Protein AF-A0A9E0C4E6-F1 (afdb_monomer)

Secondary structure (DSSP, 8-state):
-PPPPPHHHHHHTTTB-TT----HHHHHHHHHHHHHHHHHHHHHHHHHHHHT--HHHHHHHHHSSSHHHHHHHHHHTSHHHHHHHHHHHHHHHHHHHHHHHHHHHHHHB--TT-HHHHHHHHHHHHHHHIIIIIIIHHHHHHHHTHHHHHHHHHHHHHHHHHHSHHHHHHHHHHHHHHHHHHHTT-----HHHHHHHHHHHS-TTS-HHHHHHHHHHHHHTT-BHHHHSEETTT---EETT--HHHHHHHHHHH--SEEEEEESEEEEEEEEEEGGGGGGGGGGGGTS---GGGGPBPPPEEETTSBHHHHHHHHHHHT--EEEEE-TTS-EEEEEEHHHHHHHHH-----TT------EEE-SSSEEEEETTSBHHHHHHHHT--GGGG-BTTB---BHHHHHHHHHTSPPPTT-EEEETTEEEEEEEE-SS-EEEEEEEPPP-----------------SS-SS--------PPP-------PPPP-EEEEE-TTSSEEEEEETT-EEEE--STTPPTT-EEEEEGGGTEEEEEEEEE-SS-HHHHHHHHHHHHHGGGGTEEEEEEEEE-SSTT-EEEEEEEEES-S-SEEEEEE-SSSEEEEEEEEESS---HHHHHHHHHHHHHHHHHHHHT-EE-

Solvent-accessible surface area (backbone atoms only — not comparable to full-atom values): 36729 Å² total; per-residue (Å²): 132,82,84,76,82,60,72,72,64,58,61,59,59,65,35,44,30,91,83,55,68,94,42,73,65,57,54,52,52,50,51,51,45,53,52,44,47,53,49,36,12,52,51,43,12,32,54,38,4,59,72,54,55,47,74,71,56,56,60,48,25,77,78,45,92,50,73,36,38,46,43,38,48,60,46,60,77,38,48,73,47,46,52,41,38,50,53,53,50,47,53,52,42,52,51,50,43,54,53,53,51,47,60,52,44,63,52,51,34,49,37,84,93,44,55,68,58,46,52,52,54,48,52,54,53,52,51,50,49,43,46,50,61,17,39,51,53,29,28,59,55,15,52,80,39,16,70,63,42,26,38,69,41,20,62,64,48,52,55,49,45,63,71,42,38,73,60,25,48,52,56,51,49,56,52,50,56,53,49,54,70,61,53,80,71,69,82,71,90,44,62,66,55,55,43,49,46,51,67,69,68,49,56,97,82,57,57,68,67,60,52,49,28,56,41,18,54,64,46,38,75,74,39,37,37,61,78,64,36,48,46,49,91,76,55,75,63,44,60,67,86,57,53,62,69,54,51,56,50,54,46,69,72,68,68,61,66,65,35,45,26,19,54,104,41,71,60,40,63,74,15,31,39,47,50,76,76,48,60,90,53,64,87,51,71,83,82,60,94,67,66,66,74,79,65,47,38,84,65,44,78,42,56,34,82,38,42,42,55,63,50,51,53,50,26,64,74,70,71,46,59,61,33,40,24,24,48,99,87,65,42,49,52,23,35,38,45,52,63,57,60,48,32,59,32,73,41,93,74,82,53,102,78,62,76,80,71,75,70,60,46,78,79,54,100,47,35,37,35,36,40,17,80,42,40,44,67,57,53,22,69,75,67,77,45,62,72,74,58,72,67,56,88,90,60,89,63,64,23,48,35,54,41,53,31,62,79,65,75,46,87,75,54,68,73,38,75,50,76,51,84,66,33,40,37,33,28,73,33,52,64,98,87,48,58,48,30,35,36,40,33,59,61,83,85,72,85,81,77,86,74,91,78,91,78,91,85,83,89,82,89,84,82,83,87,85,72,88,72,91,70,79,85,75,77,75,77,87,75,58,75,93,74,88,77,80,84,92,47,73,42,87,41,71,45,85,100,42,66,39,33,26,41,40,50,77,75,52,44,82,42,74,51,82,54,99,81,54,54,80,67,24,32,30,44,33,30,75,94,70,44,30,38,34,46,35,46,48,46,77,36,77,94,48,54,71,56,55,53,51,50,52,50,52,59,60,56,68,39,52,90,45,28,79,45,70,48,81,44,79,42,70,92,41,94,72,44,41,36,42,37,38,42,33,36,65,68,32,76,49,45,35,36,37,38,41,26,58,89,62,52,45,35,39,35,38,38,35,37,54,82,59,86,83,46,66,76,68,42,47,73,58,47,58,56,51,50,54,52,53,47,50,25,62,76,47,48,45,75,109

Sequence (640 aa):
MDPGPDPLLLSVFSVLNPAFTFSFSFIVESVVLVVLLFLSGFVSGAETAFFAITPAQFIGLRNAPGTASRIVYNLLNRPKRLLATLLIVINFINIAIVVISSLLMEQVFDFSSHPLAGFLIQVVAVTFVIIVFCELMPKMYATQNAIWFSNLAALPLFVVDKLLRPMSWLLVKSTALVDRRIQSKGYDVTVDELTHAIDITSDKNTPEDEKNILKGIARFGNIDVKQIMKPRMDVFAIERETPFSEVIKLVNEHRYSRVPVFEESFDRVSGILYIKDLLPYLDQQDGSSFDWTSLLRPAYFVPASKKINDLLQEFQEMKNHLAIVVDEYGGSSGIVTLEDILEEIVGEINDEFDDDELNYSRLDDRNFVFEGKTLLNDVCRITDLDRKSFELGEEETDTLAGFLLAVKGGLPQVNEVLRHNGLVFTIESADRRRIKRVKVTLPEIEPSNGRSLAAWLLPLGFALLLSGCDEPYNPKPRGYFRITLPEKQYALWESPGCPFGSELPSYVQVIPDTSAEAEPCWMNLEFPDFKATVYLTYKPVNGNLNRYIEDSRTYAYKHVTKASGIDEIILHEQPGVSGLLYKVKGNAASPLQFWLTDSTAHFIRGSLYFYAVPNPDSIAPVLDFVQSDVQHFLERFHWK

Foldseek 3Di:
DDDDDDVVVVVVVQFFDPPQDPDPVLVVLVVVLVVLLVVLQLLLLLLLLLVLQDPVNLVVLVVDPDPLSVLSNVLNVCVLLLVLLSVVSNVVSLVVSLVSLVVNLVSTTDCVVPVPVSVVVSVVVSVVSCCPRNHPVSSVVSNVVSVVSSSVCRVVSSVSSVVCVVVSVVVSVVVVVVVVVVCVVPDDPDLVNQLVVLVRVDDPLPDVLVSQLSSLVSCQQVDFQLVLFDFPVRAAAAELPDQPLVVVVSCVVPVDQKHFYAYPDQLGTPAIAGVVLCVVCPVVNPDDRPNSSVRGDHAAEDERRDRLVVVLVVCVVVVNFKHFYAYPVSGGGGMDGNQSSVCSNRPDDQDPPPPPPQPKDDPDLFKIKHFQAAFLVVVCVVNVHDSVQQDDPPDDDGTNFRSVCSQVVHDDDAQDWGDTNQKIKGQPDDDPPTRTMIMIGHHDDDDDDDDDDPDDDDDPPDDPPPDDDPDDPDDDPQDEDPDDDDDFDWDWADQVPDFKTFIAGPQWDWAQDPDPPGDPPWIWTDNPSQQKIKTKHKDWDDPCVVVVVVVQVVVLCVQVVFFPDWDWDWDDLDPQKTKIKIQGHGQGQWRIKMKIGSVHTIIMIITMGHPDRDDPSHCVVVCVVVVVRVVNRSNGMDGD

Radius of gyration: 38.2 Å; Cα contacts (8 Å, |Δi|>4): 820; chains: 1; bounding box: 83×74×119 Å

pLDDT: mean 82.47, std 15.7, range [31.11, 96.69]

Nearest PDB structures (foldseek):
  4hg0-assembly1_A-2  TM=6.156E-01  e=1.141E-21  Escherichia coli K-12
  7cfi-assembly1_A-2  TM=9.356E-01  e=4.226E-14  Thermus parvatiensis
  7cfk-assembly1_A  TM=8.687E-01  e=9.010E-15  Thermus parvatiensis
  7cfh-assembly1_A  TM=8.691E-01  e=2.004E-14  Thermus parvatiensis
  3lfr-assembly1_A  TM=9.484E-01  e=4.905E-13  Pseudomonas syringae pv. tomato str. DC3000

Structure (mmCIF, N/CA/C/O backbone):
data_AF-A0A9E0C4E6-F1
#
_entry.id   AF-A0A9E0C4E6-F1
#
loop_
_atom_site.group_PDB
_atom_site.id
_atom_site.type_symbol
_atom_site.label_atom_id
_atom_site.label_alt_id
_atom_site.label_comp_id
_atom_site.label_asym_id
_atom_site.label_entity_id
_atom_site.label_seq_id
_atom_site.pdbx_PDB_ins_code
_atom_site.Cartn_x
_atom_site.Cartn_y
_atom_site.Cartn_z
_atom_site.occupancy
_atom_site.B_iso_or_equiv
_atom_site.auth_seq_id
_atom_site.auth_comp_id
_atom_site.auth_asym_id
_atom_site.auth_atom_id
_atom_site.pdbx_PDB_model_num
ATOM 1 N N . MET A 1 1 ? 31.902 -36.138 -69.132 1.00 42.78 1 MET A N 1
ATOM 2 C CA . MET A 1 1 ? 30.881 -35.077 -69.183 1.00 42.78 1 MET A CA 1
ATOM 3 C C . MET A 1 1 ? 30.784 -34.545 -67.773 1.00 42.78 1 MET A C 1
ATOM 5 O O . MET A 1 1 ? 30.312 -35.278 -66.916 1.00 42.78 1 MET A O 1
ATOM 9 N N . ASP A 1 2 ? 31.357 -33.368 -67.526 1.00 40.38 2 ASP A N 1
ATOM 10 C CA . ASP A 1 2 ? 31.193 -32.670 -66.248 1.00 40.38 2 ASP A CA 1
ATOM 11 C C . ASP A 1 2 ? 29.700 -32.425 -65.981 1.00 40.38 2 ASP A C 1
ATOM 13 O O . ASP A 1 2 ? 28.984 -32.050 -66.918 1.00 40.38 2 ASP A O 1
ATOM 17 N N . PRO A 1 3 ? 29.208 -32.624 -64.747 1.00 53.72 3 PRO A N 1
ATOM 18 C CA . PRO A 1 3 ? 27.891 -32.145 -64.372 1.00 53.72 3 PRO A CA 1
ATOM 19 C C . PRO A 1 3 ? 27.965 -30.615 -64.298 1.00 53.72 3 PRO A C 1
ATOM 21 O O . PRO A 1 3 ? 28.732 -30.052 -63.520 1.00 53.72 3 PRO A O 1
ATOM 24 N N . GLY A 1 4 ? 27.208 -29.938 -65.164 1.00 53.25 4 GLY A N 1
ATOM 25 C CA . GLY A 1 4 ? 27.031 -28.489 -65.076 1.00 53.25 4 GLY A CA 1
ATOM 26 C C . GLY A 1 4 ? 26.446 -28.088 -63.712 1.00 53.25 4 GLY A C 1
ATOM 27 O O . GLY A 1 4 ? 25.793 -28.912 -63.070 1.00 53.25 4 GLY A O 1
ATOM 28 N N . PRO A 1 5 ? 26.681 -26.848 -63.253 1.00 52.62 5 PRO A N 1
ATOM 29 C CA . PRO A 1 5 ? 26.239 -26.403 -61.937 1.00 52.62 5 PRO A CA 1
ATOM 30 C C . PRO A 1 5 ? 24.707 -26.425 -61.814 1.00 52.62 5 PRO A C 1
ATOM 32 O O . PRO A 1 5 ? 23.990 -26.140 -62.775 1.00 52.62 5 PRO A O 1
ATOM 35 N N . ASP A 1 6 ? 24.227 -26.765 -60.616 1.00 53.59 6 ASP A N 1
ATOM 36 C CA . ASP A 1 6 ? 22.818 -27.003 -60.300 1.00 53.59 6 ASP A CA 1
ATOM 37 C C . ASP A 1 6 ? 21.892 -25.817 -60.665 1.00 53.59 6 ASP A C 1
ATOM 39 O O . ASP A 1 6 ? 22.208 -24.660 -60.364 1.00 53.59 6 ASP A O 1
ATOM 43 N N . PRO A 1 7 ? 20.694 -26.073 -61.234 1.00 56.62 7 PRO A N 1
ATOM 44 C CA . PRO A 1 7 ? 19.767 -25.033 -61.699 1.00 56.62 7 PRO A CA 1
ATOM 45 C C . PRO A 1 7 ? 19.237 -24.091 -60.600 1.00 56.62 7 PRO A C 1
ATOM 47 O O . PRO A 1 7 ? 18.763 -23.002 -60.916 1.00 56.62 7 PRO A O 1
ATOM 50 N N . LEU A 1 8 ? 19.359 -24.457 -59.318 1.00 50.72 8 LEU A N 1
ATOM 51 C CA . LEU A 1 8 ? 18.984 -23.600 -58.184 1.00 50.72 8 LEU A CA 1
ATOM 52 C C . LEU A 1 8 ? 19.969 -22.445 -57.946 1.00 50.72 8 LEU A C 1
ATOM 54 O O . LEU A 1 8 ? 19.555 -21.368 -57.517 1.00 50.72 8 LEU A O 1
ATOM 58 N N . LEU A 1 9 ? 21.257 -22.628 -58.262 1.00 46.88 9 LEU A N 1
ATOM 59 C CA . LEU A 1 9 ? 22.235 -21.539 -58.186 1.00 46.88 9 LEU A CA 1
ATOM 60 C C . LEU A 1 9 ? 21.990 -20.512 -59.299 1.00 46.88 9 LEU A C 1
ATOM 62 O O . LEU A 1 9 ? 22.088 -19.312 -59.054 1.00 46.88 9 LEU A O 1
ATOM 66 N N . LEU A 1 10 ? 21.578 -20.957 -60.490 1.00 45.66 10 LEU A N 1
ATOM 67 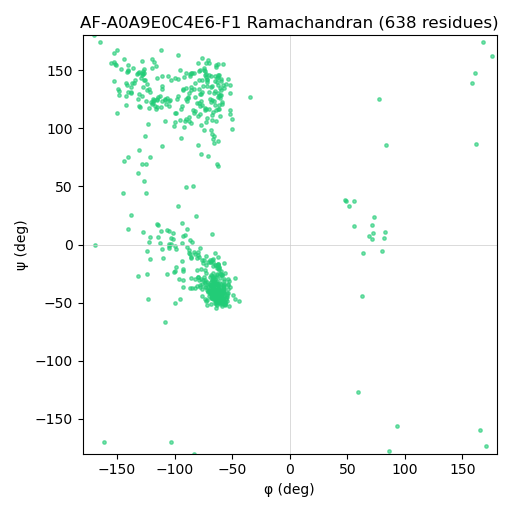C CA . LEU A 1 10 ? 21.279 -20.074 -61.624 1.00 45.66 10 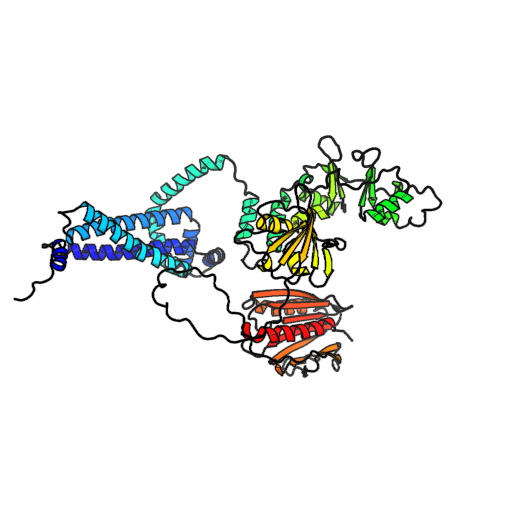LEU A CA 1
ATOM 68 C C . LEU A 1 10 ? 20.009 -19.223 -61.425 1.00 45.66 10 LEU A C 1
ATOM 70 O O . LEU A 1 10 ? 19.956 -18.110 -61.941 1.00 45.66 10 LEU A O 1
ATOM 74 N N . SER A 1 11 ? 19.025 -19.677 -60.636 1.00 51.66 11 SER A N 1
ATOM 75 C CA . SER A 1 11 ? 17.822 -18.883 -60.317 1.00 51.66 11 SER A CA 1
ATOM 76 C C . SER A 1 11 ? 18.037 -17.788 -59.264 1.00 51.66 11 SER A C 1
ATOM 78 O O . SER A 1 11 ? 17.268 -16.835 -59.204 1.00 51.66 11 SER A O 1
ATOM 80 N N . VAL A 1 12 ? 19.079 -17.883 -58.430 1.00 50.25 12 VAL A N 1
ATOM 81 C CA . VAL A 1 12 ? 19.439 -16.789 -57.502 1.00 50.25 12 VAL A CA 1
ATOM 82 C C . VAL A 1 12 ? 20.145 -15.661 -58.265 1.00 50.25 12 VAL A C 1
ATOM 84 O O . VAL A 1 12 ? 19.914 -14.483 -57.995 1.00 50.25 12 VAL A O 1
ATOM 87 N N . PHE A 1 13 ? 20.930 -16.009 -59.290 1.00 48.06 13 PHE A N 1
ATOM 88 C CA . PHE A 1 13 ? 21.572 -15.038 -60.181 1.00 48.06 13 PHE A CA 1
ATOM 89 C C . PHE A 1 13 ? 20.601 -14.316 -61.130 1.00 48.06 13 PHE A C 1
ATOM 91 O O . PHE A 1 13 ? 20.977 -13.279 -61.664 1.00 48.06 13 PHE A O 1
ATOM 98 N N . SER A 1 14 ? 19.365 -14.798 -61.318 1.00 56.75 14 SER A N 1
ATOM 99 C CA . SER A 1 14 ? 18.361 -14.107 -62.146 1.00 56.75 14 SER A CA 1
ATOM 100 C C . SER A 1 14 ? 17.610 -12.983 -61.426 1.00 56.75 14 SER A C 1
ATOM 102 O O . SER A 1 14 ? 16.844 -12.277 -62.071 1.00 56.75 14 SER A O 1
ATOM 104 N N . VAL A 1 15 ? 17.783 -12.836 -60.106 1.00 63.44 15 VAL A N 1
ATOM 105 C CA . VAL A 1 15 ? 17.147 -11.767 -59.310 1.00 63.44 15 VAL A CA 1
ATOM 106 C C . VAL A 1 15 ? 18.115 -10.611 -59.057 1.00 63.44 15 VAL A C 1
ATOM 108 O O . VAL A 1 15 ? 17.683 -9.491 -58.816 1.00 63.44 15 VAL A O 1
ATOM 111 N N . LEU A 1 16 ? 19.427 -10.849 -59.120 1.00 68.94 16 LEU A N 1
ATOM 112 C CA . LEU A 1 16 ? 20.415 -9.776 -59.038 1.00 68.94 16 LEU A CA 1
ATOM 113 C C . LEU A 1 16 ? 20.365 -8.943 -60.313 1.00 68.94 16 LEU A C 1
ATOM 115 O O . LEU A 1 16 ? 20.407 -9.490 -61.414 1.00 68.94 16 LEU A O 1
ATOM 119 N N . ASN A 1 17 ? 20.304 -7.622 -60.163 1.00 73.00 17 ASN A N 1
ATOM 120 C CA . ASN A 1 17 ? 20.307 -6.728 -61.307 1.00 73.00 17 ASN A CA 1
ATOM 121 C C . ASN A 1 17 ? 21.652 -6.875 -62.053 1.00 73.00 17 ASN A C 1
ATOM 123 O O . ASN A 1 17 ? 22.699 -6.545 -61.490 1.00 73.00 17 ASN A O 1
ATOM 127 N N . PRO A 1 18 ? 21.675 -7.352 -63.312 1.00 67.19 18 PRO A N 1
ATOM 128 C CA . PRO A 1 18 ? 22.921 -7.558 -64.052 1.00 67.19 18 PRO A CA 1
ATOM 129 C C . PRO A 1 18 ? 23.643 -6.239 -64.379 1.00 67.19 18 PRO A C 1
ATOM 131 O O . PRO A 1 18 ? 24.821 -6.260 -64.730 1.00 67.19 18 PRO A O 1
ATOM 134 N N . ALA A 1 19 ? 22.960 -5.095 -64.248 1.00 67.31 19 ALA A N 1
ATOM 135 C CA . ALA A 1 19 ? 23.534 -3.756 -64.351 1.00 67.31 19 ALA A CA 1
ATOM 136 C C . ALA A 1 19 ? 23.971 -3.171 -62.991 1.00 67.31 19 ALA A C 1
ATOM 138 O O . ALA A 1 19 ? 24.351 -1.997 -62.927 1.00 67.31 19 ALA A O 1
ATOM 139 N N . PHE A 1 20 ? 23.927 -3.957 -61.906 1.00 75.75 20 PHE A N 1
ATOM 140 C CA . PHE A 1 20 ? 24.386 -3.517 -60.592 1.00 75.75 20 PHE A CA 1
ATOM 141 C C . PHE A 1 20 ? 25.861 -3.111 -60.653 1.00 75.75 20 PHE A C 1
ATOM 143 O O . PHE A 1 20 ? 26.746 -3.887 -61.015 1.00 75.75 20 PHE A O 1
ATOM 150 N N . THR A 1 21 ? 26.126 -1.870 -60.265 1.00 75.12 21 THR A N 1
ATOM 151 C CA . THR A 1 21 ? 27.473 -1.328 -60.121 1.00 75.12 21 THR A CA 1
ATOM 152 C C . THR A 1 21 ? 27.559 -0.613 -58.782 1.00 75.12 21 THR A C 1
ATOM 154 O O . THR A 1 21 ? 26.584 -0.008 -58.334 1.00 75.12 21 THR A O 1
ATOM 157 N N . PHE A 1 22 ? 28.731 -0.651 -58.143 1.00 79.38 22 PHE A N 1
ATOM 158 C CA . PHE A 1 22 ? 29.004 0.161 -56.956 1.00 79.38 22 PHE A CA 1
ATOM 159 C C . PHE A 1 22 ? 29.124 1.634 -57.361 1.00 79.38 22 PHE A C 1
ATOM 161 O O . PHE A 1 22 ? 30.216 2.186 -57.497 1.00 79.38 22 PHE A O 1
ATOM 168 N N . SER A 1 23 ? 27.978 2.256 -57.616 1.00 85.50 23 SER A N 1
ATOM 169 C CA . SER A 1 23 ? 27.882 3.675 -57.913 1.00 85.50 23 SER A CA 1
ATOM 170 C C . SER A 1 23 ? 28.122 4.494 -56.643 1.00 85.50 23 SER A C 1
ATOM 172 O O . SER A 1 23 ? 27.909 4.033 -55.519 1.00 85.50 23 SER A O 1
ATOM 174 N N . PHE A 1 24 ? 28.545 5.747 -56.810 1.00 88.31 24 PHE A N 1
ATOM 175 C CA . PHE A 1 24 ? 28.670 6.673 -55.684 1.00 88.31 24 PHE A CA 1
ATOM 176 C C . PHE A 1 24 ? 27.332 6.847 -54.934 1.00 88.31 24 PHE A C 1
ATOM 178 O O . PHE A 1 24 ? 27.334 6.905 -53.707 1.00 88.31 24 PHE A O 1
ATOM 185 N N . SER A 1 25 ? 26.199 6.848 -55.654 1.00 87.19 25 SER A N 1
ATOM 186 C CA . SER A 1 25 ? 24.852 6.942 -55.062 1.00 87.19 25 SER A CA 1
ATOM 187 C C . SER A 1 25 ? 24.564 5.773 -54.127 1.00 87.19 25 SER A C 1
ATOM 189 O O . SER A 1 25 ? 24.197 5.988 -52.977 1.00 87.19 25 SER A O 1
ATOM 191 N N . PHE A 1 26 ? 24.844 4.546 -54.576 1.00 89.38 26 PHE A N 1
ATOM 192 C CA . PHE A 1 26 ? 24.621 3.333 -53.791 1.00 89.38 26 PHE A CA 1
ATOM 193 C C . PHE A 1 26 ? 25.395 3.344 -52.464 1.00 89.38 26 PHE A C 1
ATOM 195 O O . PHE A 1 26 ? 24.863 2.985 -51.411 1.00 89.38 26 PHE A O 1
ATOM 202 N N . ILE A 1 27 ? 26.657 3.793 -52.495 1.00 90.88 27 ILE A N 1
ATOM 203 C CA . ILE A 1 27 ? 27.495 3.900 -51.292 1.00 90.88 27 ILE A CA 1
ATOM 204 C C . ILE A 1 27 ? 26.907 4.935 -50.328 1.00 90.88 27 ILE A C 1
ATOM 206 O O . ILE A 1 27 ? 26.793 4.663 -49.133 1.00 90.88 27 ILE A O 1
ATOM 210 N N . VAL A 1 28 ? 26.514 6.106 -50.836 1.00 92.69 28 VAL A N 1
ATOM 211 C CA . VAL A 1 28 ? 25.913 7.167 -50.017 1.00 92.69 28 VAL A CA 1
ATOM 212 C C . VAL A 1 28 ? 24.601 6.694 -49.392 1.00 92.69 28 VAL A C 1
ATOM 214 O O . VAL A 1 28 ? 24.430 6.826 -48.183 1.00 92.69 28 VAL A O 1
ATOM 217 N N . GLU A 1 29 ? 23.706 6.096 -50.174 1.00 91.69 29 GLU A N 1
ATOM 218 C CA . GLU A 1 29 ? 22.423 5.565 -49.703 1.00 91.69 29 GLU A CA 1
ATOM 219 C C . GLU A 1 29 ? 22.611 4.476 -48.637 1.00 91.69 29 GLU A C 1
ATOM 221 O O . GLU A 1 29 ? 21.940 4.503 -47.605 1.00 91.69 29 GLU A O 1
ATOM 226 N N . SER A 1 30 ? 23.578 3.574 -48.827 1.00 92.00 30 SER A N 1
ATOM 227 C CA . SER A 1 30 ? 23.904 2.522 -47.854 1.00 92.00 30 SER A CA 1
ATOM 228 C C . SER A 1 30 ? 24.435 3.097 -46.538 1.00 92.00 30 SER A C 1
ATOM 230 O O . SER A 1 30 ? 24.015 2.679 -45.459 1.00 92.00 30 SER A O 1
ATOM 232 N N . VAL A 1 31 ? 25.329 4.092 -46.603 1.00 94.81 31 VAL A N 1
ATOM 233 C CA . VAL A 1 31 ? 25.847 4.780 -45.407 1.00 94.81 31 VAL A CA 1
ATOM 234 C C . VAL A 1 31 ? 24.721 5.510 -44.676 1.00 94.81 31 VAL A C 1
ATOM 236 O O . VAL A 1 31 ? 24.620 5.411 -43.453 1.00 94.81 31 VAL A O 1
ATOM 239 N N . VAL A 1 32 ? 23.845 6.203 -45.407 1.00 95.56 32 VAL A N 1
ATOM 240 C CA . VAL A 1 32 ? 22.684 6.890 -44.826 1.00 95.56 32 VAL A CA 1
ATOM 241 C C . VAL A 1 32 ? 21.735 5.893 -44.160 1.00 95.56 32 VAL A C 1
ATOM 243 O O . VAL A 1 32 ? 21.307 6.141 -43.034 1.00 95.56 32 VAL A O 1
ATOM 246 N N . LEU A 1 33 ? 21.451 4.751 -44.793 1.00 94.81 33 LEU A N 1
ATOM 247 C CA . LEU A 1 33 ? 20.605 3.703 -44.219 1.00 94.81 33 LEU A CA 1
ATOM 248 C C . LEU A 1 33 ? 21.168 3.190 -42.887 1.00 94.81 33 LEU A C 1
ATOM 250 O O . LEU A 1 33 ? 20.438 3.115 -41.900 1.00 94.81 33 LEU A O 1
ATOM 254 N N . VAL A 1 34 ? 22.470 2.893 -42.833 1.00 94.94 34 VAL A N 1
ATOM 255 C CA . VAL A 1 34 ? 23.132 2.433 -41.602 1.00 94.94 34 VAL A CA 1
ATOM 256 C C . VAL A 1 34 ? 23.023 3.488 -40.499 1.00 94.94 34 VAL A C 1
ATOM 258 O O . VAL A 1 34 ? 22.653 3.161 -39.372 1.00 94.94 34 VAL A O 1
ATOM 261 N N . VAL A 1 35 ? 23.275 4.762 -40.815 1.00 96.19 35 VAL A N 1
ATOM 262 C CA . VAL A 1 35 ? 23.134 5.864 -39.849 1.00 96.19 35 VAL A CA 1
ATOM 263 C C . VAL A 1 35 ? 21.694 5.981 -39.337 1.00 96.19 35 VAL A C 1
ATOM 265 O O . VAL A 1 35 ? 21.491 6.165 -38.135 1.00 96.19 35 VAL A O 1
ATOM 268 N N . LEU A 1 36 ? 20.691 5.837 -40.209 1.00 95.62 36 LEU A N 1
ATOM 269 C CA . LEU A 1 36 ? 19.284 5.883 -39.808 1.00 95.62 36 LEU A CA 1
ATOM 270 C C . LEU A 1 36 ? 18.887 4.703 -38.915 1.00 95.62 36 LEU A C 1
ATOM 272 O O . LEU A 1 36 ? 18.170 4.919 -37.941 1.00 95.62 36 LEU A O 1
ATOM 276 N N . LEU A 1 37 ? 19.374 3.489 -39.189 1.00 95.25 37 LEU A N 1
ATOM 277 C CA . LEU A 1 37 ? 19.132 2.318 -38.337 1.00 95.25 37 LEU A CA 1
ATOM 278 C C . LEU A 1 37 ? 19.692 2.530 -36.922 1.00 95.25 37 LEU A C 1
ATOM 280 O O . LEU A 1 37 ? 18.992 2.287 -35.936 1.00 95.25 37 LEU A O 1
ATOM 284 N N . PHE A 1 38 ? 20.915 3.060 -36.807 1.00 95.50 38 PHE A N 1
ATOM 285 C CA . PHE A 1 38 ? 21.493 3.419 -35.507 1.00 95.50 38 PHE A CA 1
ATOM 286 C C . PHE A 1 38 ? 20.684 4.504 -34.793 1.00 95.50 38 PHE A C 1
ATOM 288 O O . PHE A 1 38 ? 20.448 4.401 -33.589 1.00 95.50 38 PHE A O 1
ATOM 295 N N . LEU A 1 39 ? 20.240 5.533 -35.518 1.00 95.62 39 LEU A N 1
ATOM 296 C CA . LEU A 1 39 ? 19.452 6.616 -34.936 1.00 95.62 39 LEU A CA 1
ATOM 297 C C . LEU A 1 39 ? 18.072 6.128 -34.470 1.00 95.62 39 LEU A C 1
ATOM 299 O O . LEU A 1 39 ? 17.643 6.507 -33.383 1.00 95.62 39 LEU A O 1
ATOM 303 N N . SER A 1 40 ? 17.410 5.260 -35.243 1.00 95.75 40 SER A N 1
ATOM 304 C CA . SER A 1 40 ? 16.142 4.628 -34.852 1.00 95.75 40 SER A CA 1
ATOM 305 C C . SER A 1 40 ? 16.314 3.843 -33.550 1.00 95.75 40 SER A C 1
ATOM 307 O O . SER A 1 40 ? 15.602 4.096 -32.576 1.00 95.75 40 SER A O 1
ATOM 309 N N . GLY A 1 41 ? 17.354 3.002 -33.483 1.00 95.62 41 GLY A N 1
ATOM 310 C CA . GLY A 1 41 ? 17.708 2.261 -32.273 1.00 95.62 41 GLY A CA 1
ATOM 311 C C . GLY A 1 41 ? 17.974 3.151 -31.064 1.00 95.62 41 GLY A C 1
ATOM 312 O O . GLY A 1 41 ? 17.472 2.900 -29.969 1.00 95.62 41 GLY A O 1
ATOM 313 N N . PHE A 1 42 ? 18.718 4.236 -31.265 1.00 96.06 42 PHE A N 1
ATOM 314 C CA . PHE A 1 42 ? 19.029 5.188 -30.209 1.00 96.06 42 PHE A CA 1
ATOM 315 C C . PHE A 1 42 ? 17.783 5.891 -29.657 1.00 96.06 42 PHE A C 1
ATOM 317 O O . PHE A 1 42 ? 17.630 5.989 -28.441 1.00 96.06 42 PHE A O 1
ATOM 324 N N . VAL A 1 43 ? 16.882 6.368 -30.522 1.00 95.69 43 VAL A N 1
ATOM 325 C CA . VAL A 1 43 ? 15.668 7.084 -30.092 1.00 95.69 43 VAL A CA 1
ATOM 326 C C . VAL A 1 43 ? 14.673 6.129 -29.423 1.00 95.69 43 VAL A C 1
ATOM 328 O O . VAL A 1 43 ? 14.101 6.479 -28.394 1.00 95.69 43 VAL A O 1
ATOM 331 N N . SER A 1 44 ? 14.528 4.912 -29.948 1.00 95.50 44 SER A N 1
ATOM 332 C CA . SER A 1 44 ? 13.711 3.835 -29.370 1.00 95.50 44 SER A CA 1
ATOM 333 C C . SER A 1 44 ? 14.211 3.400 -27.981 1.00 95.50 44 SER A C 1
ATOM 335 O O . SER A 1 44 ? 13.440 3.288 -27.022 1.00 95.50 44 SER A O 1
ATOM 337 N N . GLY A 1 45 ? 15.532 3.247 -27.831 1.00 96.00 45 GLY A N 1
ATOM 338 C CA . GLY A 1 45 ? 16.163 3.032 -26.530 1.00 96.00 45 GLY A CA 1
ATOM 339 C C . GLY A 1 45 ? 15.962 4.222 -25.589 1.00 96.00 45 GLY A C 1
ATOM 340 O O . GLY A 1 45 ? 15.670 4.029 -24.412 1.00 96.00 45 GLY A O 1
ATOM 341 N N . ALA A 1 46 ? 16.043 5.457 -26.096 1.00 95.62 46 ALA A N 1
ATOM 342 C CA . ALA A 1 46 ? 15.870 6.654 -25.278 1.00 95.62 46 ALA A CA 1
ATOM 343 C C . ALA A 1 46 ? 14.439 6.778 -24.750 1.00 95.62 46 ALA A C 1
ATOM 345 O O . ALA A 1 46 ? 14.255 7.084 -23.579 1.00 95.62 46 ALA A O 1
ATOM 346 N N . GLU A 1 47 ? 13.430 6.488 -25.570 1.00 95.38 47 GLU A N 1
ATOM 347 C CA . GLU A 1 47 ? 12.039 6.417 -25.121 1.00 95.38 47 GLU A CA 1
ATOM 348 C C . GLU A 1 47 ? 11.898 5.480 -23.919 1.00 95.38 47 GLU A C 1
ATOM 350 O O . GLU A 1 47 ? 11.426 5.891 -22.858 1.00 95.38 47 GLU A O 1
ATOM 355 N N . THR A 1 48 ? 12.400 4.254 -24.049 1.00 95.12 48 THR A N 1
ATOM 356 C CA . THR A 1 48 ? 12.297 3.253 -22.982 1.00 95.12 48 THR A CA 1
ATOM 357 C C . THR A 1 48 ? 13.101 3.659 -21.748 1.00 95.12 48 THR A C 1
ATOM 359 O O . THR A 1 48 ? 12.607 3.540 -20.634 1.00 95.12 48 THR A O 1
ATOM 362 N N . ALA A 1 49 ? 14.303 4.212 -21.923 1.00 95.69 49 ALA A N 1
ATOM 363 C CA . ALA A 1 49 ? 15.136 4.680 -20.818 1.00 95.69 49 ALA A CA 1
ATOM 364 C C . ALA A 1 49 ? 14.465 5.798 -20.009 1.00 95.69 49 ALA A C 1
ATOM 366 O O . ALA A 1 49 ? 14.483 5.754 -18.782 1.00 95.69 49 ALA A O 1
ATOM 367 N N . PHE A 1 50 ? 13.861 6.787 -20.676 1.00 94.56 50 PHE A N 1
ATOM 368 C CA . PHE A 1 50 ? 13.221 7.914 -19.996 1.00 94.56 50 PHE A CA 1
ATOM 369 C C . PHE A 1 50 ? 12.007 7.462 -19.176 1.00 94.56 50 PHE A C 1
ATOM 371 O O . PHE A 1 50 ? 11.823 7.940 -18.058 1.00 94.56 50 PHE A O 1
ATOM 378 N N . PHE A 1 51 ? 11.203 6.530 -19.698 1.00 93.00 51 PHE A N 1
ATOM 379 C CA . PHE A 1 51 ? 10.009 6.026 -19.008 1.00 93.00 51 PHE A CA 1
ATOM 380 C C . PHE A 1 51 ? 10.273 4.839 -18.068 1.00 93.00 51 PHE A C 1
ATOM 382 O O . PHE A 1 51 ? 9.388 4.474 -17.303 1.00 93.00 51 PHE A O 1
ATOM 389 N N . ALA A 1 52 ? 11.487 4.281 -18.064 1.00 92.88 52 ALA A N 1
ATOM 390 C CA . ALA A 1 52 ? 11.932 3.290 -17.083 1.00 92.88 52 ALA A CA 1
ATOM 391 C C . ALA A 1 52 ? 12.514 3.914 -15.795 1.00 92.88 52 ALA A C 1
ATOM 393 O O . ALA A 1 52 ? 12.794 3.190 -14.840 1.00 92.88 52 ALA A O 1
ATOM 394 N N . ILE A 1 53 ? 12.718 5.240 -15.745 1.00 91.56 53 ILE A N 1
ATOM 395 C CA . ILE A 1 53 ? 13.218 5.936 -14.547 1.00 91.56 53 ILE A CA 1
ATOM 396 C C . ILE A 1 53 ? 12.179 5.848 -13.422 1.00 91.56 53 ILE A C 1
ATOM 398 O O . ILE A 1 53 ? 11.044 6.301 -13.572 1.00 91.56 53 ILE A O 1
ATOM 402 N N . THR A 1 54 ? 12.585 5.315 -12.268 1.00 86.88 54 THR A N 1
ATOM 403 C CA . THR A 1 54 ? 11.698 5.164 -11.104 1.00 86.88 54 THR A CA 1
ATOM 404 C C . THR A 1 54 ? 11.463 6.498 -10.377 1.00 86.88 54 THR A C 1
ATOM 406 O O . THR A 1 54 ? 12.285 7.416 -10.492 1.00 86.88 54 THR A O 1
ATOM 409 N N . PRO A 1 55 ? 10.395 6.632 -9.562 1.00 83.31 55 PRO A N 1
ATOM 410 C CA . PRO A 1 55 ? 10.135 7.854 -8.794 1.00 83.31 55 PRO A CA 1
ATOM 411 C C . PRO A 1 55 ? 11.314 8.289 -7.906 1.00 83.31 55 PRO A C 1
ATOM 413 O O . PRO A 1 55 ? 11.685 9.464 -7.891 1.00 83.31 55 PRO A O 1
ATOM 416 N N . ALA A 1 56 ? 11.973 7.336 -7.236 1.00 82.12 56 ALA A N 1
ATOM 417 C CA . ALA A 1 56 ? 13.155 7.602 -6.413 1.00 82.12 56 ALA A CA 1
ATOM 418 C C . ALA A 1 56 ? 14.329 8.160 -7.242 1.00 82.12 56 ALA A C 1
ATOM 420 O O . ALA A 1 56 ? 14.979 9.134 -6.853 1.00 82.12 56 ALA A O 1
ATOM 421 N N . GLN A 1 57 ? 14.574 7.588 -8.426 1.00 86.44 57 GLN A N 1
ATOM 422 C CA . GLN A 1 57 ? 15.614 8.058 -9.342 1.00 86.44 57 GLN A CA 1
ATOM 423 C C . GLN A 1 57 ? 15.287 9.447 -9.908 1.00 86.44 57 GLN A C 1
ATOM 425 O O . GLN A 1 57 ? 16.176 10.293 -10.008 1.00 86.44 57 GLN A O 1
ATOM 430 N N . PHE A 1 58 ? 14.015 9.715 -10.220 1.00 87.00 58 PHE A N 1
ATOM 431 C CA . PHE A 1 58 ? 13.551 11.018 -10.696 1.00 87.00 58 PHE A CA 1
ATOM 432 C C . PHE A 1 58 ? 13.813 12.141 -9.681 1.00 87.00 58 PHE A C 1
ATOM 434 O O . PHE A 1 58 ? 14.316 13.203 -10.056 1.00 87.00 58 PHE A O 1
ATOM 441 N N . ILE A 1 59 ? 13.555 11.896 -8.391 1.00 83.06 59 ILE A N 1
ATOM 442 C CA . ILE A 1 59 ? 13.873 12.846 -7.310 1.00 83.06 59 ILE A CA 1
ATOM 443 C C . ILE A 1 59 ? 15.388 13.081 -7.231 1.00 83.06 59 ILE A C 1
ATOM 445 O O . ILE A 1 59 ? 15.836 14.227 -7.125 1.00 83.06 59 ILE A O 1
ATOM 449 N N . GLY A 1 60 ? 16.188 12.018 -7.367 1.00 83.81 60 GLY A N 1
ATOM 450 C CA . GLY A 1 60 ? 17.649 12.101 -7.413 1.00 83.81 60 GLY A CA 1
ATOM 451 C C . GLY A 1 60 ? 18.184 12.991 -8.545 1.00 83.81 60 GLY A C 1
ATOM 452 O O . GLY A 1 60 ? 19.144 13.737 -8.338 1.00 83.81 60 GLY A O 1
ATOM 453 N N . LEU A 1 61 ? 17.536 13.000 -9.720 1.00 85.75 61 LEU A N 1
ATOM 454 C CA . LEU A 1 61 ? 17.946 13.818 -10.874 1.00 85.75 61 LEU A CA 1
ATOM 455 C C . LEU A 1 61 ? 17.868 15.330 -10.615 1.00 85.75 61 LEU A C 1
ATOM 457 O O . LEU A 1 61 ? 18.603 16.088 -11.251 1.00 85.75 61 LEU A O 1
ATOM 461 N N . ARG A 1 62 ? 17.019 15.782 -9.679 1.00 79.69 62 ARG A N 1
ATOM 462 C CA . ARG A 1 62 ? 16.903 17.205 -9.313 1.00 79.69 62 ARG A CA 1
ATOM 463 C C . ARG A 1 62 ? 18.170 17.735 -8.638 1.00 79.69 62 ARG A C 1
ATOM 465 O O . ARG A 1 62 ? 18.542 18.885 -8.866 1.00 79.69 62 ARG A O 1
ATOM 472 N N . ASN A 1 63 ? 18.808 16.898 -7.823 1.00 79.12 63 ASN A N 1
ATOM 473 C CA . ASN A 1 63 ? 19.955 17.267 -6.990 1.00 79.12 63 ASN A CA 1
ATOM 474 C C . ASN A 1 63 ? 21.291 16.733 -7.540 1.00 79.12 63 ASN A C 1
ATOM 476 O O . ASN A 1 63 ? 22.346 17.019 -6.976 1.00 79.12 63 ASN A O 1
ATOM 480 N N . ALA A 1 64 ? 21.265 15.964 -8.633 1.00 79.75 64 ALA A N 1
ATOM 481 C CA . ALA A 1 64 ? 22.456 15.377 -9.231 1.00 79.75 64 ALA A CA 1
ATOM 482 C C . ALA A 1 64 ? 23.378 16.446 -9.864 1.00 79.75 64 ALA A C 1
ATOM 484 O O . ALA A 1 64 ? 22.904 17.314 -10.608 1.00 79.75 64 ALA A O 1
ATOM 485 N N . PRO A 1 65 ? 24.705 16.373 -9.646 1.00 68.56 65 PRO A N 1
ATOM 486 C CA . PRO A 1 65 ? 25.657 17.251 -10.313 1.00 68.56 65 PRO A CA 1
ATOM 487 C C . PRO A 1 65 ? 25.773 16.866 -11.797 1.00 68.56 65 PRO A C 1
ATOM 489 O O . PRO A 1 65 ? 26.317 15.821 -12.141 1.00 68.56 65 PRO A O 1
ATOM 492 N N . GLY A 1 66 ? 25.251 17.706 -12.694 1.00 80.56 66 GLY A N 1
ATOM 493 C CA . GLY A 1 66 ? 25.392 17.510 -14.140 1.00 80.56 66 GLY A CA 1
ATOM 494 C C . GLY A 1 66 ? 24.330 18.228 -14.972 1.00 80.56 66 GLY A C 1
ATOM 495 O O . GLY A 1 66 ? 23.143 18.228 -14.650 1.00 80.56 66 GLY A O 1
ATOM 496 N N . THR A 1 67 ? 24.744 18.828 -16.089 1.00 84.38 67 THR A N 1
ATOM 497 C CA . THR A 1 67 ? 23.827 19.471 -17.047 1.00 84.38 67 THR A CA 1
ATOM 498 C C . THR A 1 67 ? 22.909 18.464 -17.741 1.00 84.38 67 THR A C 1
ATOM 500 O O . THR A 1 67 ? 21.751 18.794 -17.987 1.00 84.38 67 THR A O 1
ATOM 503 N N . ALA A 1 68 ? 23.377 17.236 -17.995 1.00 88.88 68 ALA A N 1
ATOM 504 C CA . ALA A 1 68 ? 22.576 16.163 -18.592 1.00 88.88 68 ALA A CA 1
ATOM 505 C C . ALA A 1 68 ? 21.392 15.758 -17.697 1.00 88.88 68 ALA A C 1
ATOM 507 O O . ALA A 1 68 ? 20.249 15.851 -18.139 1.00 88.88 68 ALA A O 1
ATOM 508 N N . SER A 1 69 ? 21.633 15.444 -16.418 1.00 89.56 69 SER A N 1
ATOM 509 C CA . SER A 1 69 ? 20.583 15.068 -15.456 1.00 89.56 69 SER A CA 1
ATOM 510 C C . SER A 1 69 ? 19.503 16.144 -15.320 1.00 89.56 69 SER A C 1
ATOM 512 O O . SER A 1 69 ? 18.310 15.844 -15.276 1.00 89.56 69 SER A O 1
ATOM 514 N N . ARG A 1 70 ? 19.903 17.423 -15.345 1.00 89.19 70 ARG A N 1
ATOM 515 C CA . ARG A 1 70 ? 18.967 18.555 -15.308 1.00 89.19 70 ARG A CA 1
ATOM 516 C C . ARG A 1 70 ? 18.114 18.658 -16.574 1.00 89.19 70 ARG A C 1
ATOM 518 O O . ARG A 1 70 ? 16.947 19.039 -16.498 1.00 89.19 70 ARG A O 1
ATOM 525 N N . ILE A 1 71 ? 18.680 18.341 -17.738 1.00 91.56 71 ILE A N 1
ATOM 526 C CA . ILE A 1 71 ? 17.930 18.278 -18.997 1.00 91.56 71 ILE A CA 1
ATOM 527 C C . ILE A 1 71 ? 16.931 17.119 -18.957 1.00 91.56 71 ILE A C 1
ATOM 529 O O . ILE A 1 71 ? 15.765 17.344 -19.277 1.00 91.56 71 ILE A O 1
ATOM 533 N N . VAL A 1 72 ? 17.347 15.932 -18.502 1.00 93.62 72 VAL A N 1
ATOM 534 C CA . VAL A 1 72 ? 16.455 14.771 -18.327 1.00 93.62 72 VAL A CA 1
ATOM 535 C C . VAL A 1 72 ? 15.284 15.134 -17.414 1.00 93.62 72 VAL A C 1
ATOM 537 O O . VAL A 1 72 ? 14.132 14.980 -17.809 1.00 93.62 72 VAL A O 1
ATOM 540 N N . TYR A 1 73 ? 15.562 15.730 -16.251 1.00 92.38 73 TYR A N 1
ATOM 541 C CA . TYR A 1 73 ? 14.539 16.219 -15.323 1.00 92.38 73 TYR A CA 1
ATOM 542 C C . TYR A 1 73 ? 13.558 17.204 -15.986 1.00 92.38 73 TYR A C 1
ATOM 544 O O . TYR A 1 73 ? 12.342 17.091 -15.836 1.00 92.38 73 TYR A O 1
ATOM 552 N N . ASN A 1 74 ? 14.059 18.167 -16.766 1.00 91.06 74 ASN A N 1
ATOM 553 C CA . ASN A 1 74 ? 13.210 19.142 -17.459 1.00 91.06 74 ASN A CA 1
ATOM 554 C C . ASN A 1 74 ? 12.336 18.515 -18.557 1.00 91.06 74 ASN A C 1
ATOM 556 O O . ASN A 1 74 ? 11.207 18.967 -18.760 1.00 91.06 74 ASN A O 1
ATOM 560 N N . LEU A 1 75 ? 12.854 17.514 -19.275 1.00 91.62 75 LEU A N 1
ATOM 561 C CA . LEU A 1 75 ? 12.113 16.777 -20.300 1.00 91.62 75 LEU A CA 1
ATOM 562 C C . LEU A 1 75 ? 11.024 15.897 -19.663 1.00 91.62 75 LEU A C 1
ATOM 564 O O . LEU A 1 75 ? 9.874 15.941 -20.102 1.00 91.62 75 LEU A O 1
ATOM 568 N N . LEU A 1 76 ? 11.350 15.185 -18.579 1.00 92.00 76 LEU A N 1
ATOM 569 C CA . LEU A 1 76 ? 10.414 14.338 -17.830 1.00 92.00 76 LEU A CA 1
ATOM 570 C C . LEU A 1 76 ? 9.311 15.124 -17.113 1.00 92.00 76 LEU A C 1
ATOM 572 O O . LEU A 1 76 ? 8.197 14.630 -17.005 1.00 92.00 76 LEU A O 1
ATOM 576 N N . ASN A 1 77 ? 9.556 16.379 -16.725 1.00 89.31 77 ASN A N 1
ATOM 577 C CA . ASN A 1 77 ? 8.509 17.275 -16.211 1.00 89.31 77 ASN A CA 1
ATOM 578 C C . ASN A 1 77 ? 7.423 17.630 -17.248 1.00 89.31 77 ASN A C 1
ATOM 580 O O . ASN A 1 77 ? 6.444 18.303 -16.924 1.00 89.31 77 ASN A O 1
ATOM 584 N N . ARG A 1 78 ? 7.588 17.235 -18.516 1.00 88.62 78 ARG A N 1
ATOM 585 C CA . ARG A 1 78 ? 6.598 17.429 -19.587 1.00 88.62 78 ARG A CA 1
ATOM 586 C C . ARG A 1 78 ? 6.382 16.117 -20.353 1.00 88.62 78 ARG A C 1
ATOM 588 O O . ARG A 1 78 ? 6.592 16.089 -21.570 1.00 88.62 78 ARG A O 1
ATOM 595 N N . PRO A 1 79 ? 5.911 15.047 -19.687 1.00 88.19 79 PRO A N 1
ATOM 596 C CA . PRO A 1 79 ? 5.967 13.688 -20.223 1.00 88.19 79 PRO A CA 1
ATOM 597 C C . PRO A 1 79 ? 5.119 13.529 -21.491 1.00 88.19 79 PRO A C 1
ATOM 599 O O . PRO A 1 79 ? 5.599 12.986 -22.480 1.00 88.19 79 PRO A O 1
ATOM 602 N N . LYS A 1 80 ? 3.912 14.122 -21.533 1.00 87.44 80 LYS A N 1
ATOM 603 C CA . LYS A 1 80 ? 3.041 14.110 -22.728 1.00 87.44 80 LYS A CA 1
ATOM 604 C C . LYS A 1 80 ? 3.722 14.717 -23.962 1.00 87.44 80 LYS A C 1
ATOM 606 O O . LYS A 1 80 ? 3.540 14.237 -25.076 1.00 87.44 80 LYS A O 1
ATOM 611 N N . ARG A 1 81 ? 4.509 15.784 -23.777 1.00 88.44 81 ARG A N 1
ATOM 612 C CA . ARG A 1 81 ? 5.232 16.436 -24.877 1.00 88.44 81 ARG A CA 1
ATOM 613 C C . ARG A 1 81 ? 6.458 15.631 -25.288 1.00 88.44 81 ARG A C 1
ATOM 615 O O . ARG A 1 81 ? 6.683 15.484 -26.482 1.00 88.44 81 ARG A O 1
ATOM 622 N N . LEU A 1 82 ? 7.229 15.138 -24.320 1.00 91.50 82 LEU A N 1
ATOM 623 C CA . LEU A 1 82 ? 8.400 14.303 -24.577 1.00 91.50 82 LEU A CA 1
ATOM 624 C C . LEU A 1 82 ? 8.010 13.049 -25.370 1.00 91.50 82 LEU A C 1
ATOM 626 O O . LEU A 1 82 ? 8.617 12.782 -26.403 1.00 91.50 82 LEU A O 1
ATOM 630 N N . LEU A 1 83 ? 6.947 12.359 -24.944 1.00 91.25 83 LEU A N 1
ATOM 631 C CA . LEU A 1 83 ? 6.390 11.203 -25.644 1.00 91.25 83 LEU A CA 1
ATOM 632 C C . LEU A 1 83 ? 5.984 11.557 -27.079 1.00 91.25 83 LEU A C 1
ATOM 634 O O . LEU A 1 83 ? 6.380 10.874 -28.015 1.00 91.25 83 LEU A O 1
ATOM 638 N N . ALA A 1 84 ? 5.255 12.663 -27.274 1.00 90.94 84 ALA A N 1
ATOM 639 C CA . ALA A 1 84 ? 4.858 13.108 -28.611 1.00 90.94 84 ALA A CA 1
ATOM 640 C C . ALA A 1 84 ? 6.070 13.402 -29.512 1.00 90.94 84 ALA A C 1
ATOM 642 O O . ALA A 1 84 ? 6.084 12.997 -30.672 1.00 90.94 84 ALA A O 1
ATOM 643 N N . THR A 1 85 ? 7.095 14.076 -28.983 1.00 92.50 85 THR A N 1
ATOM 644 C CA . THR A 1 85 ? 8.339 14.354 -29.711 1.00 92.50 85 THR A CA 1
ATOM 645 C C . THR A 1 85 ? 9.040 13.054 -30.114 1.00 92.50 85 THR A C 1
ATOM 647 O O . THR A 1 85 ? 9.388 12.902 -31.280 1.00 92.50 85 THR A O 1
ATOM 650 N N . LEU A 1 86 ? 9.221 12.111 -29.184 1.00 93.62 86 LEU A N 1
ATOM 651 C CA . LEU A 1 86 ? 9.857 10.819 -29.460 1.00 93.62 86 LEU A CA 1
ATOM 652 C C . LEU A 1 86 ? 9.079 10.025 -30.513 1.00 93.62 86 LEU A C 1
ATOM 654 O O . LEU A 1 86 ? 9.669 9.578 -31.490 1.00 93.62 86 LEU A O 1
ATOM 658 N N . LEU A 1 87 ? 7.755 9.948 -30.381 1.00 91.94 87 LEU A N 1
ATOM 659 C CA . LEU A 1 87 ? 6.888 9.225 -31.310 1.00 91.94 87 LEU A CA 1
ATOM 660 C C . LEU A 1 87 ? 6.935 9.813 -32.729 1.00 91.94 87 LEU A C 1
ATOM 662 O O . LEU A 1 87 ? 6.990 9.065 -33.704 1.00 91.94 87 LEU A O 1
ATOM 666 N N . ILE A 1 88 ? 6.970 11.145 -32.868 1.00 93.00 88 ILE A N 1
ATOM 667 C CA . ILE A 1 88 ? 7.167 11.795 -34.175 1.00 93.00 88 ILE A CA 1
ATOM 668 C C . ILE A 1 88 ? 8.515 11.385 -34.781 1.00 93.00 88 ILE A C 1
ATOM 670 O O . ILE A 1 88 ? 8.581 11.043 -35.959 1.00 93.00 88 ILE A O 1
ATOM 674 N N . VAL A 1 89 ? 9.587 11.436 -33.990 1.00 94.94 89 VAL A N 1
ATOM 675 C CA . VAL A 1 89 ? 10.956 11.190 -34.464 1.00 94.94 89 VAL A CA 1
ATOM 676 C C . VAL A 1 89 ? 11.147 9.732 -34.865 1.00 94.94 89 VAL A C 1
ATOM 678 O O . VAL A 1 89 ? 11.672 9.476 -35.945 1.00 94.94 89 VAL A O 1
ATOM 681 N N . ILE A 1 90 ? 10.680 8.794 -34.038 1.00 93.69 90 ILE A N 1
ATOM 682 C CA . ILE A 1 90 ? 10.746 7.351 -34.309 1.00 93.69 90 ILE A CA 1
ATOM 683 C C . ILE A 1 90 ? 10.027 7.041 -35.619 1.00 93.69 90 ILE A C 1
ATOM 685 O O . ILE A 1 90 ? 10.613 6.450 -36.524 1.00 93.69 90 ILE A O 1
ATOM 689 N N . ASN A 1 91 ? 8.789 7.517 -35.765 1.00 94.19 91 ASN A N 1
ATOM 690 C CA . ASN A 1 91 ? 8.012 7.272 -36.974 1.00 94.19 91 ASN A CA 1
ATOM 691 C C . ASN A 1 91 ? 8.656 7.903 -38.211 1.00 94.19 91 ASN A C 1
ATOM 693 O O . ASN A 1 91 ? 8.710 7.271 -39.263 1.00 94.19 91 ASN A O 1
ATOM 697 N N . PHE A 1 92 ? 9.186 9.122 -38.096 1.00 95.31 92 PHE A N 1
ATOM 698 C CA . PHE A 1 92 ? 9.863 9.785 -39.207 1.00 95.31 92 PHE A CA 1
ATOM 699 C C . PHE A 1 92 ? 11.108 9.014 -39.668 1.00 95.31 92 PHE A C 1
ATOM 701 O O . PHE A 1 92 ? 11.278 8.787 -40.866 1.00 95.31 92 PHE A O 1
ATOM 708 N N . ILE A 1 93 ? 11.954 8.573 -38.731 1.00 95.69 93 ILE A N 1
ATOM 709 C CA . ILE A 1 93 ? 13.160 7.797 -39.047 1.00 95.69 93 ILE A CA 1
ATOM 710 C C . ILE A 1 93 ? 12.780 6.441 -39.652 1.00 95.69 93 ILE A C 1
ATOM 712 O O . ILE A 1 93 ? 13.358 6.054 -40.664 1.00 95.69 93 ILE A O 1
ATOM 716 N N . ASN A 1 94 ? 11.785 5.747 -39.094 1.00 94.38 94 ASN A N 1
ATOM 717 C CA . ASN A 1 94 ? 11.340 4.450 -39.609 1.00 94.38 94 ASN A CA 1
ATOM 718 C C . ASN A 1 94 ? 10.787 4.559 -41.037 1.00 94.38 94 ASN A C 1
ATOM 720 O O . ASN A 1 94 ? 11.131 3.743 -41.890 1.00 94.38 94 ASN A O 1
ATOM 724 N N . ILE A 1 95 ? 10.009 5.602 -41.343 1.00 94.44 95 ILE A N 1
ATOM 725 C CA . ILE A 1 95 ? 9.545 5.864 -42.714 1.00 94.44 95 ILE A CA 1
ATOM 726 C C . ILE A 1 95 ? 10.735 6.155 -43.641 1.00 94.44 95 ILE A C 1
ATOM 728 O O . ILE A 1 95 ? 10.788 5.618 -44.746 1.00 94.44 95 ILE A O 1
ATOM 732 N N . ALA A 1 96 ? 11.714 6.951 -43.199 1.00 95.38 96 ALA A N 1
ATOM 733 C CA . ALA A 1 96 ? 12.913 7.235 -43.989 1.00 95.38 96 ALA A CA 1
ATOM 734 C C . ALA A 1 96 ? 13.738 5.966 -44.284 1.00 95.38 96 ALA A C 1
ATOM 736 O O . ALA A 1 96 ? 14.197 5.796 -45.412 1.00 95.38 96 ALA A O 1
ATOM 737 N N . ILE A 1 97 ? 13.871 5.054 -43.312 1.00 95.06 97 ILE A N 1
ATOM 738 C CA . ILE A 1 97 ? 14.512 3.740 -43.492 1.00 95.06 97 ILE A CA 1
ATOM 739 C C . ILE A 1 97 ? 13.783 2.936 -44.568 1.00 95.06 97 ILE A C 1
ATOM 741 O O . ILE A 1 97 ? 14.428 2.426 -45.479 1.00 95.06 97 ILE A O 1
ATOM 745 N N . VAL A 1 98 ? 12.451 2.849 -44.497 1.00 92.94 98 VAL A N 1
ATOM 746 C CA . VAL A 1 98 ? 11.651 2.101 -45.479 1.00 92.94 98 VAL A CA 1
ATOM 747 C C . VAL A 1 98 ? 11.818 2.684 -46.884 1.00 92.94 98 VAL A C 1
ATOM 749 O O . VAL A 1 98 ? 12.053 1.930 -47.826 1.00 92.94 98 VAL A O 1
ATOM 752 N N . VAL A 1 99 ? 11.762 4.012 -47.030 1.00 93.12 99 VAL A N 1
ATOM 753 C CA . VAL A 1 99 ? 11.920 4.689 -48.328 1.00 93.12 99 VAL A CA 1
ATOM 754 C C . VAL A 1 99 ? 13.322 4.475 -48.903 1.00 93.12 99 VAL A C 1
ATOM 756 O O . VAL A 1 99 ? 13.446 4.038 -50.044 1.00 93.12 99 VAL A O 1
ATOM 759 N N . ILE A 1 100 ? 14.382 4.728 -48.127 1.00 92.94 100 ILE A N 1
ATOM 760 C CA . ILE A 1 100 ? 15.768 4.573 -48.602 1.00 92.94 100 ILE A CA 1
ATOM 761 C C . ILE A 1 100 ? 16.092 3.105 -48.880 1.00 92.94 100 ILE A C 1
ATOM 763 O O . ILE A 1 100 ? 16.719 2.797 -49.890 1.00 92.94 100 ILE A O 1
ATOM 767 N N . SER A 1 101 ? 15.622 2.185 -48.036 1.00 91.69 101 SER A N 1
ATOM 768 C CA . SER A 1 101 ? 15.794 0.756 -48.285 1.00 91.69 101 SER A CA 1
ATOM 769 C C . SER A 1 101 ? 15.073 0.300 -49.552 1.00 91.69 101 SER A C 1
ATOM 771 O O . SER A 1 101 ? 15.561 -0.618 -50.202 1.00 91.69 101 SER A O 1
ATOM 773 N N . SER A 1 102 ? 13.948 0.924 -49.918 1.00 89.06 102 SER A N 1
ATOM 774 C CA . SER A 1 102 ? 13.264 0.656 -51.189 1.00 89.06 102 SER A CA 1
ATOM 775 C C . SER A 1 102 ? 14.106 1.065 -52.385 1.00 89.06 102 SER A C 1
ATOM 777 O O . SER A 1 102 ? 14.292 0.267 -53.299 1.00 89.06 102 SER A O 1
ATOM 779 N N . LEU A 1 103 ? 14.676 2.272 -52.340 1.00 87.94 103 LEU A N 1
ATOM 780 C CA . LEU A 1 103 ? 15.545 2.783 -53.401 1.00 87.94 103 LEU A CA 1
ATOM 781 C C . LEU A 1 103 ? 16.798 1.911 -53.580 1.00 87.94 103 LEU A C 1
ATOM 783 O O . LEU A 1 103 ? 17.198 1.629 -54.707 1.00 87.94 103 LEU A O 1
ATOM 787 N N . LEU A 1 104 ? 17.379 1.430 -52.476 1.00 89.06 104 LEU A N 1
ATOM 788 C CA . LEU A 1 104 ? 18.515 0.506 -52.504 1.00 89.06 104 LEU A CA 1
ATOM 789 C C . LEU A 1 104 ? 18.139 -0.872 -53.063 1.00 89.06 104 LEU A C 1
ATOM 791 O O . LEU A 1 104 ? 18.906 -1.452 -53.832 1.00 89.06 104 LEU A O 1
ATOM 795 N N . MET A 1 105 ? 16.968 -1.403 -52.697 1.00 85.94 105 MET A N 1
ATOM 796 C CA . MET A 1 105 ? 16.519 -2.725 -53.145 1.00 85.94 105 MET A CA 1
ATOM 797 C C . MET A 1 105 ? 16.325 -2.767 -54.664 1.00 85.94 105 MET A C 1
ATOM 799 O O . MET A 1 105 ? 16.752 -3.730 -55.295 1.00 85.94 105 MET A O 1
ATOM 803 N N . GLU A 1 106 ? 15.756 -1.710 -55.253 1.00 83.88 106 GLU A N 1
ATOM 804 C CA . GLU A 1 106 ? 15.557 -1.579 -56.706 1.00 83.88 106 GLU A CA 1
ATOM 805 C C . GLU A 1 106 ? 16.879 -1.533 -57.495 1.00 83.88 106 GLU A C 1
ATOM 807 O O . GLU A 1 106 ? 16.936 -1.956 -58.650 1.00 83.88 106 GLU A O 1
ATOM 812 N N . GLN A 1 107 ? 17.965 -1.047 -56.884 1.00 84.31 107 GLN A N 1
ATOM 813 C CA . GLN A 1 107 ? 19.285 -1.029 -57.523 1.00 84.31 107 GLN A CA 1
ATOM 814 C C . GLN A 1 107 ? 19.958 -2.407 -57.505 1.00 84.31 107 GLN A C 1
ATOM 816 O O . GLN A 1 107 ? 20.651 -2.763 -58.459 1.00 84.31 107 GLN A O 1
ATOM 821 N N . VAL A 1 108 ? 19.776 -3.172 -56.425 1.00 83.94 108 VAL A N 1
ATOM 822 C CA . VAL A 1 108 ? 20.454 -4.463 -56.206 1.00 83.94 108 VAL A CA 1
ATOM 823 C C . VAL A 1 108 ? 19.692 -5.621 -56.848 1.00 83.94 108 VAL A C 1
ATOM 825 O O . VAL A 1 108 ? 20.311 -6.536 -57.398 1.00 83.94 108 VAL A O 1
ATOM 828 N N . PHE A 1 109 ? 18.361 -5.585 -56.802 1.00 83.44 109 PHE A N 1
ATOM 829 C CA . PHE A 1 109 ? 17.504 -6.684 -57.226 1.00 83.44 109 PHE A CA 1
ATOM 830 C C . PHE A 1 109 ? 16.539 -6.255 -58.332 1.00 83.44 109 PHE A C 1
ATOM 832 O O . PHE A 1 109 ? 15.824 -5.264 -58.206 1.00 83.44 109 PHE A O 1
ATOM 839 N N . ASP A 1 110 ? 16.476 -7.042 -59.402 1.00 80.62 110 ASP A N 1
ATOM 840 C CA . ASP A 1 110 ? 15.517 -6.864 -60.485 1.00 80.62 110 ASP A CA 1
ATOM 841 C C . ASP A 1 110 ? 14.276 -7.736 -60.244 1.00 80.62 110 ASP A C 1
ATOM 843 O O . ASP A 1 110 ? 14.200 -8.904 -60.631 1.00 80.62 110 ASP A O 1
ATOM 847 N N . PHE A 1 111 ? 13.274 -7.154 -59.583 1.00 78.38 111 PHE A N 1
ATOM 848 C CA . PHE A 1 111 ? 11.959 -7.775 -59.393 1.00 78.38 111 PHE A CA 1
ATOM 849 C C . PHE A 1 111 ? 10.939 -7.375 -60.469 1.00 78.38 111 PHE A C 1
ATOM 851 O O . PHE A 1 111 ? 9.738 -7.563 -60.262 1.00 78.38 111 PHE A O 1
ATOM 858 N N . SER A 1 112 ? 11.373 -6.860 -61.627 1.00 76.25 112 SER A N 1
ATOM 859 C CA . SER A 1 112 ? 10.477 -6.436 -62.719 1.00 76.25 112 SER A CA 1
ATOM 860 C C . SER A 1 112 ? 9.485 -7.523 -63.155 1.00 76.25 112 SER A C 1
ATOM 862 O O . SER A 1 112 ? 8.347 -7.222 -63.514 1.00 76.25 112 SER A O 1
ATOM 864 N N . SER A 1 113 ? 9.886 -8.793 -63.054 1.00 79.56 113 SER A N 1
ATOM 865 C CA . SER A 1 113 ? 9.053 -9.956 -63.389 1.00 79.56 113 SER A CA 1
ATOM 866 C C . SER A 1 113 ? 7.927 -10.213 -62.375 1.00 79.56 113 SER A C 1
ATOM 868 O O . SER A 1 113 ? 6.852 -10.685 -62.746 1.00 79.56 113 SER A O 1
ATOM 870 N N . HIS A 1 114 ? 8.147 -9.894 -61.094 1.00 81.88 114 HIS A N 1
ATOM 871 C CA . HIS A 1 114 ? 7.216 -10.154 -59.990 1.00 81.88 114 HIS A CA 1
ATOM 872 C C . HIS A 1 114 ? 7.254 -9.021 -58.940 1.00 81.88 114 HIS A C 1
ATOM 874 O O . HIS A 1 114 ? 7.719 -9.231 -57.814 1.00 81.88 114 HIS A O 1
ATOM 880 N N . PRO A 1 115 ? 6.719 -7.827 -59.258 1.00 82.62 115 PRO A N 1
ATOM 881 C CA . PRO A 1 115 ? 6.855 -6.638 -58.409 1.00 82.62 115 PRO A CA 1
ATOM 882 C C . PRO A 1 115 ? 6.190 -6.788 -57.032 1.00 82.62 115 PRO A C 1
ATOM 884 O O . PRO A 1 115 ? 6.717 -6.309 -56.031 1.00 82.62 115 PRO A O 1
ATOM 887 N N . LEU A 1 116 ? 5.065 -7.511 -56.950 1.00 84.56 116 LEU A N 1
ATOM 888 C CA . LEU A 1 116 ? 4.384 -7.778 -55.676 1.00 84.56 116 LEU A CA 1
ATOM 889 C C . LEU A 1 116 ? 5.226 -8.649 -54.732 1.00 84.56 116 LEU A C 1
ATOM 891 O O . LEU A 1 116 ? 5.239 -8.407 -53.528 1.00 84.56 116 LEU A O 1
ATOM 895 N N . ALA A 1 117 ? 5.938 -9.647 -55.265 1.00 83.19 117 ALA A N 1
ATOM 896 C CA . ALA A 1 117 ? 6.788 -10.519 -54.458 1.00 83.19 117 ALA A CA 1
ATOM 897 C C . ALA A 1 117 ? 8.010 -9.757 -53.925 1.00 83.19 117 ALA A C 1
ATOM 899 O O . ALA A 1 117 ? 8.323 -9.873 -52.742 1.00 83.19 117 ALA A O 1
ATOM 900 N N . GLY A 1 118 ? 8.640 -8.925 -54.765 1.00 83.94 118 GLY A N 1
ATOM 901 C CA . GLY A 1 118 ? 9.744 -8.052 -54.356 1.00 83.94 118 GLY A CA 1
ATOM 902 C C . GLY A 1 118 ? 9.343 -7.091 -53.236 1.00 83.94 118 GLY A C 1
ATOM 903 O O . GLY A 1 118 ? 10.015 -7.032 -52.208 1.00 83.94 118 GLY A O 1
ATOM 904 N N . PHE A 1 119 ? 8.191 -6.425 -53.381 1.00 84.69 119 PHE A N 1
ATOM 905 C CA . PHE A 1 119 ? 7.651 -5.538 -52.349 1.00 84.69 119 PHE A CA 1
ATOM 906 C C . PHE A 1 119 ? 7.403 -6.267 -51.018 1.00 84.69 119 PHE A C 1
ATOM 908 O O . PHE A 1 119 ? 7.823 -5.787 -49.968 1.00 84.69 119 PHE A O 1
ATOM 915 N N . LEU A 1 120 ? 6.762 -7.443 -51.039 1.00 87.81 120 LEU A N 1
ATOM 916 C CA . LEU A 1 120 ? 6.487 -8.207 -49.815 1.00 87.81 120 LEU A CA 1
ATOM 917 C C . LEU A 1 120 ? 7.770 -8.667 -49.117 1.00 87.81 120 LEU A C 1
ATOM 919 O O . LEU A 1 120 ? 7.890 -8.514 -47.903 1.00 87.81 120 LEU A O 1
ATOM 923 N N . ILE A 1 121 ? 8.733 -9.198 -49.876 1.00 87.25 121 ILE A N 1
ATOM 924 C CA . ILE A 1 121 ? 10.028 -9.634 -49.337 1.00 87.25 121 ILE A CA 1
ATOM 925 C C . ILE A 1 121 ? 10.755 -8.448 -48.701 1.00 87.25 121 ILE A C 1
ATOM 927 O O . ILE A 1 121 ? 11.251 -8.565 -47.582 1.00 87.25 121 ILE A O 1
ATOM 931 N N . GLN A 1 122 ? 10.777 -7.300 -49.379 1.00 86.94 122 GLN A N 1
ATOM 932 C CA . GLN A 1 122 ? 11.406 -6.087 -48.875 1.00 86.94 122 GLN A CA 1
ATOM 933 C C . GLN A 1 122 ? 10.750 -5.601 -47.580 1.00 86.94 122 GLN A C 1
ATOM 935 O O . GLN A 1 122 ? 11.457 -5.354 -46.605 1.00 86.94 122 GLN A O 1
ATOM 940 N N . VAL A 1 123 ? 9.419 -5.473 -47.546 1.00 89.75 123 VAL A N 1
ATOM 941 C CA . VAL A 1 123 ? 8.702 -5.010 -46.349 1.00 89.75 123 VAL A CA 1
ATOM 942 C C . VAL A 1 123 ? 8.992 -5.938 -45.172 1.00 89.75 123 VAL A C 1
ATOM 944 O O . VAL A 1 123 ? 9.394 -5.463 -44.116 1.00 89.75 123 VAL A O 1
ATOM 947 N N . VAL A 1 124 ? 8.883 -7.256 -45.360 1.00 93.19 124 VAL A N 1
ATOM 948 C CA . VAL A 1 124 ? 9.157 -8.230 -44.293 1.00 93.19 124 VAL A CA 1
ATOM 949 C C . VAL A 1 124 ? 10.612 -8.152 -43.823 1.00 93.19 124 VAL A C 1
ATOM 951 O O . VAL A 1 124 ? 10.857 -8.104 -42.619 1.00 93.19 124 VAL A O 1
ATOM 954 N N . ALA A 1 125 ? 11.576 -8.098 -44.746 1.00 90.94 125 ALA A N 1
ATOM 955 C CA . ALA A 1 125 ? 12.996 -8.045 -44.406 1.00 90.94 125 ALA A CA 1
ATOM 956 C C . ALA A 1 125 ? 13.363 -6.759 -43.648 1.00 90.94 125 ALA A C 1
ATOM 958 O O . ALA A 1 125 ? 14.008 -6.819 -42.602 1.00 90.94 125 ALA A O 1
ATOM 959 N N . VAL A 1 126 ? 12.923 -5.596 -44.136 1.00 92.62 126 VAL A N 1
ATOM 960 C CA . VAL A 1 126 ? 13.222 -4.298 -43.512 1.00 92.62 126 VAL A CA 1
ATOM 961 C C . VAL A 1 126 ? 12.529 -4.172 -42.161 1.00 92.62 126 VAL A C 1
ATOM 963 O O . VAL A 1 126 ? 13.163 -3.763 -41.190 1.00 92.62 126 VAL A O 1
ATOM 966 N N . THR A 1 127 ? 11.258 -4.568 -42.058 1.00 92.81 127 THR A N 1
ATOM 967 C CA . THR A 1 127 ? 10.538 -4.564 -40.780 1.00 92.81 127 THR A CA 1
ATOM 968 C C . THR A 1 127 ? 11.197 -5.498 -39.768 1.00 92.81 127 THR A C 1
ATOM 970 O O . THR A 1 127 ? 11.352 -5.108 -38.614 1.00 92.81 127 THR A O 1
ATOM 973 N N . PHE A 1 128 ? 11.657 -6.684 -40.179 1.00 94.62 128 PHE A N 1
ATOM 974 C CA . PHE A 1 128 ? 12.409 -7.582 -39.300 1.00 94.62 128 PHE A CA 1
ATOM 975 C C . PHE A 1 128 ? 13.693 -6.926 -38.773 1.00 94.62 128 PHE A C 1
ATOM 977 O O . PHE A 1 128 ? 13.959 -6.975 -37.572 1.00 94.62 128 PHE A O 1
ATOM 984 N N . VAL A 1 129 ? 14.460 -6.256 -39.641 1.00 93.81 129 VAL A N 1
ATOM 985 C CA . VAL A 1 129 ? 15.679 -5.535 -39.238 1.00 93.81 129 VAL A CA 1
ATOM 986 C C . VAL A 1 129 ? 15.359 -4.411 -38.248 1.00 93.81 129 VAL A C 1
ATOM 988 O O . VAL A 1 129 ? 16.029 -4.311 -37.220 1.00 93.81 129 VAL A O 1
ATOM 991 N N . ILE A 1 130 ? 14.324 -3.604 -38.510 1.00 93.69 130 ILE A N 1
ATOM 992 C CA . ILE A 1 130 ? 13.893 -2.530 -37.602 1.00 93.69 130 ILE A CA 1
ATOM 993 C C . ILE A 1 130 ? 13.483 -3.116 -36.246 1.00 93.69 130 ILE A C 1
ATOM 995 O O . ILE A 1 130 ? 13.981 -2.673 -35.213 1.00 93.69 130 ILE A O 1
ATOM 999 N N . ILE A 1 131 ? 12.633 -4.145 -36.226 1.00 94.25 131 ILE A N 1
ATOM 1000 C CA . ILE A 1 131 ? 12.146 -4.735 -34.974 1.00 94.25 131 ILE A CA 1
ATOM 1001 C C . ILE A 1 131 ? 13.306 -5.306 -34.158 1.00 94.25 131 ILE A C 1
ATOM 1003 O O . ILE A 1 131 ? 13.425 -5.011 -32.975 1.00 94.25 131 ILE A O 1
ATOM 1007 N N . VAL A 1 132 ? 14.193 -6.096 -34.762 1.00 92.94 132 VAL A N 1
ATOM 1008 C CA . VAL A 1 132 ? 15.263 -6.767 -34.009 1.00 92.94 132 VAL A CA 1
ATOM 1009 C C . VAL A 1 132 ? 16.335 -5.778 -33.551 1.00 92.94 132 VAL A C 1
ATOM 1011 O O . VAL A 1 132 ? 16.670 -5.735 -32.364 1.00 92.94 132 VAL A O 1
ATOM 1014 N N . PHE A 1 133 ? 16.873 -4.978 -34.476 1.00 92.12 133 PHE A N 1
ATOM 1015 C CA . PHE A 1 133 ? 18.057 -4.157 -34.216 1.00 92.12 133 PHE A CA 1
ATOM 1016 C C . PHE A 1 133 ? 17.731 -2.743 -33.732 1.00 92.12 133 PHE A C 1
ATOM 1018 O O . PHE A 1 133 ? 18.516 -2.174 -32.974 1.00 92.12 133 PHE A O 1
ATOM 1025 N N . CYS A 1 134 ? 16.599 -2.166 -34.142 1.00 93.88 134 CYS A N 1
ATOM 1026 C CA . CYS A 1 134 ? 16.215 -0.801 -33.770 1.00 93.88 134 CYS A CA 1
ATOM 1027 C C . CYS A 1 134 ? 15.188 -0.762 -32.627 1.00 93.88 134 CYS A C 1
ATOM 1029 O O . CYS A 1 134 ? 15.122 0.222 -31.895 1.00 93.88 134 CYS A O 1
ATOM 1031 N N . GLU A 1 135 ? 14.407 -1.818 -32.409 1.00 91.62 135 GLU A N 1
ATOM 1032 C CA . GLU A 1 135 ? 13.421 -1.835 -31.324 1.00 91.62 135 GLU A CA 1
ATOM 1033 C C . GLU A 1 135 ? 13.822 -2.755 -30.175 1.00 91.62 135 GLU A C 1
ATOM 1035 O O . GLU A 1 135 ? 14.127 -2.271 -29.089 1.00 91.62 135 GLU A O 1
ATOM 1040 N N . LEU A 1 136 ? 13.867 -4.066 -30.388 1.00 93.75 136 LEU A N 1
ATOM 1041 C CA . LEU A 1 136 ? 14.015 -5.040 -29.308 1.00 93.75 136 LEU A CA 1
ATOM 1042 C C . LEU A 1 136 ? 15.354 -4.908 -28.574 1.00 93.75 136 LEU A C 1
ATOM 1044 O O . LEU A 1 136 ? 15.365 -4.714 -27.356 1.00 93.75 136 LEU A O 1
ATOM 1048 N N . MET A 1 137 ? 16.484 -4.961 -29.291 1.00 91.88 137 MET A N 1
ATOM 1049 C CA . MET A 1 137 ? 17.806 -4.899 -28.652 1.00 91.88 137 MET A CA 1
ATOM 1050 C C . MET A 1 137 ? 18.046 -3.589 -27.875 1.00 91.88 137 MET A C 1
ATOM 1052 O O . MET A 1 137 ? 18.430 -3.663 -26.701 1.00 91.88 137 MET A O 1
ATOM 1056 N N . PRO A 1 138 ? 17.803 -2.391 -28.448 1.00 92.25 138 PRO A N 1
ATOM 1057 C CA . PRO A 1 138 ? 18.031 -1.141 -27.729 1.00 92.25 138 PRO A CA 1
ATOM 1058 C C . PRO A 1 138 ? 17.116 -0.974 -26.515 1.00 92.25 138 PRO A C 1
ATOM 1060 O O . PRO A 1 138 ? 17.584 -0.522 -25.470 1.00 92.25 138 PRO A O 1
ATOM 1063 N N . LYS A 1 139 ? 15.838 -1.372 -26.611 1.00 94.44 139 LYS A N 1
ATOM 1064 C CA . LYS A 1 139 ? 14.881 -1.264 -25.497 1.00 94.44 139 LYS A CA 1
ATOM 1065 C C . LYS A 1 139 ? 15.255 -2.166 -24.325 1.00 94.44 139 LYS A C 1
ATOM 1067 O O . LYS A 1 139 ? 15.218 -1.722 -23.175 1.00 94.44 139 LYS A O 1
ATOM 1072 N N . MET A 1 140 ? 15.680 -3.401 -24.601 1.00 92.75 140 MET A N 1
ATOM 1073 C CA . MET A 1 140 ? 16.159 -4.316 -23.560 1.00 92.75 140 MET A CA 1
ATOM 1074 C C . MET A 1 140 ? 17.353 -3.732 -22.799 1.00 92.75 140 MET A C 1
ATOM 1076 O O . MET A 1 140 ? 17.362 -3.724 -21.568 1.00 92.75 140 MET A O 1
ATOM 1080 N N . TYR A 1 141 ? 18.336 -3.185 -23.519 1.00 92.50 141 TYR A N 1
ATOM 1081 C CA . TYR A 1 141 ? 19.512 -2.575 -22.898 1.00 92.50 141 TYR A CA 1
ATOM 1082 C C . TYR A 1 141 ? 19.170 -1.296 -22.113 1.00 92.50 141 TYR A C 1
ATOM 1084 O O . TYR A 1 141 ? 19.651 -1.093 -20.995 1.00 92.50 141 TYR A O 1
ATOM 1092 N N . ALA A 1 142 ? 18.306 -0.448 -22.680 1.00 93.56 142 ALA A N 1
ATOM 1093 C CA . ALA A 1 142 ? 17.858 0.803 -22.077 1.00 93.56 142 ALA A CA 1
ATOM 1094 C C . ALA A 1 142 ? 17.094 0.595 -20.763 1.00 93.56 142 ALA A C 1
ATOM 1096 O O . ALA A 1 142 ? 17.277 1.371 -19.828 1.00 93.56 142 ALA A O 1
ATOM 1097 N N . THR A 1 143 ? 16.290 -0.466 -20.668 1.00 90.75 143 THR A N 1
ATOM 1098 C CA . THR A 1 143 ? 15.510 -0.780 -19.460 1.00 90.75 143 THR A CA 1
ATOM 1099 C C . THR A 1 143 ? 16.419 -1.091 -18.268 1.00 90.75 143 THR A C 1
ATOM 1101 O O . THR A 1 143 ? 16.167 -0.634 -17.158 1.00 90.75 143 THR A O 1
ATOM 1104 N N . GLN A 1 144 ? 17.519 -1.817 -18.493 1.00 89.19 144 GLN A N 1
ATOM 1105 C CA . GLN A 1 144 ? 18.469 -2.162 -17.428 1.00 89.19 144 GLN A CA 1
ATOM 1106 C C . GLN A 1 144 ? 19.351 -0.973 -17.008 1.00 89.19 144 GLN A C 1
ATOM 1108 O O . GLN A 1 144 ? 19.790 -0.905 -15.863 1.00 89.19 144 GLN A O 1
ATOM 1113 N N . ASN A 1 145 ? 19.607 -0.025 -17.918 1.00 92.00 145 ASN A N 1
ATOM 1114 C CA . ASN A 1 145 ? 20.540 1.092 -17.718 1.00 92.00 145 ASN A CA 1
ATOM 1115 C C . ASN A 1 145 ? 19.887 2.467 -17.961 1.00 92.00 145 ASN A C 1
ATOM 1117 O O . ASN A 1 145 ? 20.476 3.352 -18.593 1.00 92.00 145 ASN A O 1
ATOM 1121 N N . ALA A 1 146 ? 18.676 2.660 -17.432 1.00 93.44 146 ALA A N 1
ATOM 1122 C CA . ALA A 1 146 ? 17.815 3.810 -17.717 1.00 93.44 146 ALA A CA 1
ATOM 1123 C C . ALA A 1 146 ? 18.479 5.180 -17.466 1.00 93.44 146 ALA A C 1
ATOM 1125 O O . ALA A 1 146 ? 18.412 6.069 -18.318 1.00 93.44 146 ALA A O 1
ATOM 1126 N N . ILE A 1 147 ? 19.175 5.359 -16.335 1.00 92.12 147 ILE A N 1
ATOM 1127 C CA . ILE A 1 147 ? 19.816 6.640 -15.970 1.00 92.12 147 ILE A CA 1
ATOM 1128 C C . ILE A 1 147 ? 20.950 6.991 -16.937 1.00 92.12 147 ILE A C 1
ATOM 1130 O O . ILE A 1 147 ? 21.036 8.121 -17.422 1.00 92.12 147 ILE A O 1
ATOM 1134 N N . TRP A 1 148 ? 21.833 6.029 -17.212 1.00 93.19 148 TRP A N 1
ATOM 1135 C CA . TRP A 1 148 ? 22.975 6.241 -18.099 1.00 93.19 148 TRP A CA 1
ATOM 1136 C C . TRP A 1 148 ? 22.504 6.582 -19.515 1.00 93.19 148 TRP A C 1
ATOM 1138 O O . TRP A 1 148 ? 22.943 7.580 -20.089 1.00 93.19 148 TRP A O 1
ATOM 1148 N N . PHE A 1 149 ? 21.550 5.806 -20.038 1.00 94.56 149 PHE A N 1
ATOM 1149 C CA . PHE A 1 149 ? 21.036 5.985 -21.392 1.00 94.56 149 PHE A CA 1
ATOM 1150 C C . PHE A 1 149 ? 20.273 7.311 -21.535 1.00 94.56 149 PHE A C 1
ATOM 1152 O O . PHE A 1 149 ? 20.480 8.049 -22.498 1.00 94.56 149 PHE A O 1
ATOM 1159 N N . SER A 1 150 ? 19.457 7.675 -20.540 1.00 94.31 150 SER A N 1
ATOM 1160 C CA . SER A 1 150 ? 18.731 8.952 -20.534 1.00 94.31 150 SER A CA 1
ATOM 1161 C C . SER A 1 150 ? 19.676 10.152 -20.496 1.00 94.31 150 SER A C 1
ATOM 1163 O O . SER A 1 150 ? 19.460 11.133 -21.207 1.00 94.31 150 SER A O 1
ATOM 1165 N N . ASN A 1 151 ? 20.764 10.071 -19.724 1.00 93.19 151 ASN A N 1
ATOM 1166 C CA . ASN A 1 151 ? 21.784 11.119 -19.684 1.00 93.19 151 ASN A CA 1
ATOM 1167 C C . ASN A 1 151 ? 22.539 11.252 -21.012 1.00 93.19 151 ASN A C 1
ATOM 1169 O O . ASN A 1 151 ? 22.804 12.374 -21.446 1.00 93.19 151 ASN A O 1
ATOM 1173 N N . LEU A 1 152 ? 22.842 10.135 -21.679 1.00 94.62 152 LEU A N 1
ATOM 1174 C CA . LEU A 1 152 ? 23.447 10.138 -23.013 1.00 94.62 152 LEU A CA 1
ATOM 1175 C C . LEU A 1 152 ? 22.514 10.786 -24.053 1.00 94.62 152 LEU A C 1
ATOM 1177 O O . LEU A 1 152 ? 22.950 11.598 -24.869 1.00 94.62 152 LEU A O 1
ATOM 1181 N N . ALA A 1 153 ? 21.218 10.474 -23.992 1.00 95.00 153 ALA A N 1
ATOM 1182 C CA . ALA A 1 153 ? 20.201 11.003 -24.898 1.00 95.00 153 ALA A CA 1
ATOM 1183 C C . ALA A 1 153 ? 19.715 12.424 -24.558 1.00 95.00 153 ALA A C 1
ATOM 1185 O O . ALA A 1 153 ? 19.046 13.053 -25.380 1.00 95.00 153 ALA A O 1
ATOM 1186 N N . ALA A 1 154 ? 20.093 12.973 -23.401 1.00 93.44 154 ALA A N 1
ATOM 1187 C CA . ALA A 1 154 ? 19.600 14.253 -22.900 1.00 93.44 154 ALA A CA 1
ATOM 1188 C C . ALA A 1 154 ? 19.829 15.420 -23.875 1.00 93.44 154 ALA A C 1
ATOM 1190 O O . ALA A 1 154 ? 18.897 16.155 -24.206 1.00 93.44 154 ALA A O 1
ATOM 1191 N N . LEU A 1 155 ? 21.065 15.596 -24.353 1.00 93.69 155 LEU A N 1
ATOM 1192 C CA . LEU A 1 155 ? 21.422 16.702 -25.246 1.00 93.69 155 LEU A CA 1
ATOM 1193 C C . LEU A 1 155 ? 20.779 16.571 -26.641 1.00 93.69 155 LEU A C 1
ATOM 1195 O O . LEU A 1 155 ? 20.126 17.533 -27.059 1.00 93.69 155 LEU A O 1
ATOM 1199 N N . PRO A 1 156 ? 20.889 15.424 -27.350 1.00 93.44 156 PRO A N 1
ATOM 1200 C CA . PRO A 1 156 ? 20.217 15.238 -28.636 1.00 93.44 156 PRO A CA 1
ATOM 1201 C C . PRO A 1 156 ? 18.706 15.469 -28.552 1.00 93.44 156 PRO A C 1
ATOM 1203 O O . PRO A 1 156 ? 18.149 16.225 -29.349 1.00 93.44 156 PRO A O 1
ATOM 1206 N N . LEU A 1 157 ? 18.043 14.890 -27.545 1.00 93.94 157 LEU A N 1
ATOM 1207 C CA . LEU A 1 157 ? 16.596 15.019 -27.392 1.00 93.94 157 LEU A CA 1
ATOM 1208 C C . LEU A 1 157 ? 16.163 16.433 -27.021 1.00 93.94 157 LEU A C 1
ATOM 1210 O O . LEU A 1 157 ? 15.111 16.873 -27.472 1.00 93.94 157 LEU A O 1
ATOM 1214 N N . PHE A 1 158 ? 16.965 17.183 -26.266 1.00 92.94 158 PHE A N 1
ATOM 1215 C CA . PHE A 1 158 ? 16.663 18.586 -25.985 1.00 92.94 158 PHE A CA 1
ATOM 1216 C C . PHE A 1 158 ? 16.643 19.444 -27.256 1.00 92.94 158 PHE A C 1
ATOM 1218 O O . PHE A 1 158 ? 15.758 20.289 -27.425 1.00 92.94 158 PHE A O 1
ATOM 1225 N N . VAL A 1 159 ? 17.596 19.225 -28.166 1.00 94.12 159 VAL A N 1
ATOM 1226 C CA . VAL A 1 159 ? 17.642 19.934 -29.454 1.00 94.12 159 VAL A CA 1
ATOM 1227 C C . VAL A 1 159 ? 16.427 19.564 -30.304 1.00 94.12 159 VAL A C 1
ATOM 1229 O O . VAL A 1 159 ? 15.742 20.452 -30.819 1.00 94.12 159 VAL A O 1
ATOM 1232 N N . VAL A 1 160 ? 16.117 18.270 -30.392 1.00 93.12 160 VAL A N 1
ATOM 1233 C CA . VAL A 1 160 ? 14.981 17.751 -31.163 1.00 93.12 160 VAL A CA 1
ATOM 1234 C C . VAL A 1 160 ? 13.636 18.220 -30.591 1.00 93.12 160 VAL A C 1
ATOM 1236 O O . VAL A 1 160 ? 12.795 18.700 -31.347 1.00 93.12 160 VAL A O 1
ATOM 1239 N N . ASP A 1 161 ? 13.439 18.197 -29.269 1.00 91.31 161 ASP A N 1
ATOM 1240 C CA . ASP A 1 161 ? 12.222 18.705 -28.612 1.00 91.31 161 ASP A CA 1
ATOM 1241 C C . ASP A 1 161 ? 12.019 20.208 -28.830 1.00 91.31 161 ASP A C 1
ATOM 1243 O O . ASP A 1 161 ? 10.882 20.686 -28.948 1.00 91.31 161 ASP A O 1
ATOM 1247 N N . LYS A 1 162 ? 13.111 20.978 -28.898 1.00 91.75 162 LYS A N 1
ATOM 1248 C CA . LYS A 1 162 ? 13.045 22.410 -29.201 1.00 91.75 162 LYS A CA 1
ATOM 1249 C C . LYS A 1 162 ? 12.663 22.652 -30.662 1.00 91.75 162 LYS A C 1
ATOM 1251 O O . LYS A 1 162 ? 11.848 23.539 -30.914 1.00 91.75 162 LYS A O 1
ATOM 1256 N N . LEU A 1 163 ? 13.214 21.867 -31.589 1.00 94.00 163 LEU A N 1
ATOM 1257 C CA . LEU A 1 163 ? 12.928 21.953 -33.024 1.00 94.00 163 LEU A CA 1
ATOM 1258 C C . LEU A 1 163 ? 11.488 21.526 -33.350 1.00 94.00 163 LEU A C 1
ATOM 1260 O O . LEU A 1 163 ? 10.779 22.237 -34.057 1.00 94.00 163 LEU A O 1
ATOM 1264 N N . LEU A 1 164 ? 11.031 20.405 -32.785 1.00 92.88 164 LEU A N 1
ATOM 1265 C CA . LEU A 1 164 ? 9.704 19.828 -33.032 1.00 92.88 164 LEU A CA 1
ATOM 1266 C C . LEU A 1 164 ? 8.603 20.393 -32.128 1.00 92.88 164 LEU A C 1
ATOM 1268 O O . LEU A 1 164 ? 7.444 19.996 -32.237 1.00 92.88 164 LEU A O 1
ATOM 1272 N N . ARG A 1 165 ? 8.924 21.383 -31.288 1.00 89.38 165 ARG A N 1
ATOM 1273 C CA . ARG A 1 165 ? 7.981 22.056 -30.387 1.00 89.38 165 ARG A CA 1
ATOM 1274 C C . ARG A 1 165 ? 6.623 22.419 -31.012 1.00 89.38 165 ARG A C 1
ATOM 1276 O O . ARG A 1 165 ? 5.622 22.145 -30.347 1.00 89.38 165 ARG A O 1
ATOM 1283 N N . PRO A 1 166 ? 6.528 23.048 -32.204 1.00 89.81 166 PRO A N 1
ATOM 1284 C CA . PRO A 1 166 ? 5.224 23.400 -32.771 1.00 89.81 166 PRO A CA 1
ATOM 1285 C C . PRO A 1 166 ? 4.396 22.162 -33.146 1.00 89.81 166 PRO A C 1
ATOM 1287 O O . PRO A 1 166 ? 3.183 22.166 -32.948 1.00 89.81 166 PRO A O 1
ATOM 1290 N N . MET A 1 167 ? 5.049 21.091 -33.608 1.00 88.94 167 MET A N 1
ATOM 1291 C CA . MET A 1 167 ? 4.395 19.838 -33.988 1.00 88.94 167 MET A CA 1
ATOM 1292 C C . MET A 1 167 ? 3.912 19.066 -32.753 1.00 88.94 167 MET A C 1
ATOM 1294 O O . MET A 1 167 ? 2.741 18.697 -32.666 1.00 88.94 167 MET A O 1
ATOM 1298 N N . SER A 1 168 ? 4.777 18.901 -31.746 1.00 87.81 168 SER A N 1
ATOM 1299 C CA . SER A 1 168 ? 4.429 18.206 -30.500 1.00 87.81 168 SER A CA 1
ATOM 1300 C C . SER A 1 168 ? 3.319 18.935 -29.733 1.00 87.81 168 SER A C 1
ATOM 1302 O O . SER A 1 168 ? 2.457 18.300 -29.129 1.00 87.81 168 SER A O 1
ATOM 1304 N N . TRP A 1 169 ? 3.288 20.274 -29.776 1.00 88.00 169 TRP A N 1
ATOM 1305 C CA . TRP A 1 169 ? 2.207 21.060 -29.170 1.00 88.00 169 TRP A CA 1
ATOM 1306 C C . TRP A 1 169 ? 0.849 20.803 -29.833 1.00 88.00 169 TRP A C 1
ATOM 1308 O O . TRP A 1 169 ? -0.154 20.702 -29.126 1.00 88.00 169 TRP A O 1
ATOM 1318 N N . LEU A 1 170 ? 0.807 20.667 -31.163 1.00 86.56 170 LEU A N 1
ATOM 1319 C CA . LEU A 1 170 ? -0.426 20.382 -31.897 1.00 86.56 170 LEU A CA 1
ATOM 1320 C C . LEU A 1 170 ? -1.017 19.022 -31.491 1.00 86.56 170 LEU A C 1
ATOM 1322 O O . LEU A 1 170 ? -2.208 18.943 -31.187 1.00 86.56 170 LEU A O 1
ATOM 1326 N N . LEU A 1 171 ? -0.172 17.987 -31.400 1.00 84.62 171 LEU A N 1
ATOM 1327 C CA . LEU A 1 171 ? -0.569 16.655 -30.931 1.00 84.62 171 LEU A CA 1
ATOM 1328 C C . LEU A 1 171 ? -1.125 16.694 -29.505 1.00 84.62 171 LEU A C 1
ATOM 1330 O O . LEU A 1 171 ? -2.239 16.232 -29.270 1.00 84.62 171 LEU A O 1
ATOM 1334 N N . VAL A 1 172 ? -0.406 17.309 -28.561 1.00 84.62 172 VAL A N 1
ATOM 1335 C CA . VAL A 1 172 ? -0.846 17.380 -27.153 1.00 84.62 172 VAL A CA 1
ATOM 1336 C C . VAL A 1 172 ? -2.130 18.203 -26.994 1.00 84.62 172 VAL A C 1
ATOM 1338 O O . VAL A 1 172 ? -2.973 17.903 -26.150 1.00 84.62 172 VAL A O 1
ATOM 1341 N N . LYS A 1 173 ? -2.321 19.246 -27.807 1.00 82.81 173 LYS A N 1
ATOM 1342 C CA . LYS A 1 173 ? -3.557 20.035 -27.780 1.00 82.81 173 LYS A CA 1
ATOM 1343 C C . LYS A 1 173 ? -4.752 19.243 -28.311 1.00 82.81 173 LYS A C 1
ATOM 1345 O O . LYS A 1 173 ? -5.853 19.428 -27.800 1.00 82.81 173 LYS A O 1
ATOM 1350 N N . SER A 1 174 ? -4.546 18.377 -29.305 1.00 77.44 174 SER A N 1
ATOM 1351 C CA . SER A 1 174 ? -5.613 17.531 -29.851 1.00 77.44 174 SER A CA 1
ATOM 1352 C C . SER A 1 174 ? -6.154 16.547 -28.807 1.00 77.44 174 SER A C 1
ATOM 1354 O O . SER A 1 174 ? -7.368 16.443 -28.647 1.00 77.44 174 SER A O 1
ATOM 1356 N N . THR A 1 175 ? -5.275 15.938 -28.005 1.00 74.00 175 THR A N 1
ATOM 1357 C CA . THR A 1 175 ? -5.662 15.071 -26.882 1.00 74.00 175 THR A CA 1
ATOM 1358 C C . THR A 1 175 ? -6.291 15.857 -25.736 1.00 74.00 175 THR A C 1
ATOM 1360 O O . THR A 1 175 ? -7.320 15.443 -25.220 1.00 74.00 175 THR A O 1
ATOM 1363 N N . ALA A 1 176 ? -5.790 17.053 -25.409 1.00 70.31 176 ALA A N 1
ATOM 1364 C CA . ALA A 1 176 ? -6.408 17.909 -24.388 1.00 70.31 176 ALA A CA 1
ATOM 1365 C C . ALA A 1 176 ? -7.840 18.369 -24.746 1.00 70.31 176 ALA A C 1
ATOM 1367 O O . ALA A 1 176 ? -8.640 18.679 -23.864 1.00 70.31 176 ALA A O 1
ATOM 1368 N N . LEU A 1 177 ? -8.171 18.440 -26.039 1.00 67.38 177 LEU A N 1
ATOM 1369 C CA . LEU A 1 177 ? -9.513 18.774 -26.527 1.00 67.38 177 LEU A CA 1
ATOM 1370 C C . LEU A 1 177 ? -10.494 17.606 -26.325 1.00 67.38 177 LEU A C 1
ATOM 1372 O O . LEU A 1 177 ? -11.671 17.835 -26.045 1.00 67.38 177 LEU A O 1
ATOM 1376 N N . VAL A 1 178 ? -9.992 16.371 -26.410 1.00 67.00 178 VAL A N 1
ATOM 1377 C CA . VAL A 1 178 ? -10.726 15.143 -26.073 1.00 67.00 178 VAL A CA 1
ATOM 1378 C C . VAL A 1 178 ? -10.874 15.013 -24.554 1.00 67.00 178 VAL A C 1
ATOM 1380 O O . VAL A 1 178 ? -11.997 14.855 -24.078 1.00 67.00 178 VAL A O 1
ATOM 1383 N N . ASP A 1 179 ? -9.791 15.215 -23.794 1.00 63.97 179 ASP A N 1
ATOM 1384 C CA . ASP A 1 179 ? -9.795 15.187 -22.323 1.00 63.97 179 ASP A CA 1
ATOM 1385 C C . ASP A 1 179 ? -10.791 16.205 -21.747 1.00 63.97 179 ASP A C 1
ATOM 1387 O O . ASP A 1 179 ? -11.561 15.880 -20.851 1.00 63.97 179 ASP A O 1
ATOM 1391 N N . ARG A 1 180 ? -10.868 17.425 -22.301 1.00 58.66 180 ARG A N 1
ATOM 1392 C CA . ARG A 1 180 ? -11.834 18.451 -21.855 1.00 58.66 180 ARG A CA 1
ATOM 1393 C C . ARG A 1 180 ? -13.296 18.093 -22.111 1.00 58.66 180 ARG A C 1
ATOM 1395 O O . ARG A 1 180 ? -14.160 18.560 -21.375 1.00 58.66 180 ARG A O 1
ATOM 1402 N N . ARG A 1 181 ? -13.587 17.285 -23.134 1.00 59.66 181 ARG A N 1
ATOM 1403 C CA . ARG A 1 181 ? -14.943 16.761 -23.374 1.00 59.66 181 ARG A CA 1
ATOM 1404 C C . ARG A 1 181 ? -15.325 15.666 -22.377 1.00 59.66 181 ARG A C 1
ATOM 1406 O O . ARG A 1 181 ? -16.511 15.432 -22.185 1.00 59.66 181 ARG A O 1
ATOM 1413 N N . ILE A 1 182 ? -14.335 15.024 -21.759 1.00 51.16 182 ILE A N 1
ATOM 1414 C CA . ILE A 1 182 ? -14.510 13.970 -20.754 1.00 51.16 182 ILE A CA 1
ATOM 1415 C C . ILE A 1 182 ? -14.507 14.569 -19.331 1.00 51.16 182 ILE A C 1
ATOM 1417 O O . ILE A 1 182 ? -15.307 14.167 -18.492 1.00 51.16 182 ILE A O 1
ATOM 1421 N N . GLN A 1 183 ? -13.692 15.601 -19.077 1.00 41.50 183 GLN A N 1
ATOM 1422 C CA . GLN A 1 183 ? -13.545 16.291 -17.784 1.00 41.50 183 GLN A CA 1
ATOM 1423 C C . GLN A 1 183 ? -14.721 17.190 -17.377 1.00 41.50 183 GLN A C 1
ATOM 1425 O O . GLN A 1 183 ? -14.789 17.597 -16.219 1.00 41.50 183 GLN A O 1
ATOM 1430 N N . SER A 1 184 ? -15.694 17.475 -18.251 1.00 45.31 184 SER A N 1
ATOM 1431 C CA . SER A 1 184 ? -16.914 18.198 -17.842 1.00 45.31 184 SER A CA 1
ATOM 1432 C C . SER A 1 184 ? -17.821 17.390 -16.894 1.00 45.31 184 SER A C 1
ATOM 1434 O O . SER A 1 184 ? -18.946 17.808 -16.632 1.00 45.31 184 SER A O 1
ATOM 1436 N N . LYS A 1 185 ? -17.352 16.234 -16.402 1.00 43.59 185 LYS A N 1
ATOM 1437 C CA . LYS A 1 185 ? -17.963 15.428 -15.339 1.00 43.59 185 LYS A CA 1
ATOM 1438 C C . LYS A 1 185 ? -17.293 15.548 -13.958 1.00 43.59 185 LYS A C 1
ATOM 1440 O O . LYS A 1 185 ? -17.760 14.883 -13.047 1.00 43.59 185 LYS A O 1
ATOM 1445 N N . GLY A 1 186 ? -16.304 16.431 -13.779 1.00 37.47 186 GLY A N 1
ATOM 1446 C CA . GLY A 1 186 ? -15.695 16.708 -12.469 1.00 37.47 186 GLY A CA 1
ATOM 1447 C C . GLY A 1 186 ? -14.707 15.620 -12.045 1.00 37.47 186 GLY A C 1
ATOM 1448 O O . GLY A 1 186 ? -15.029 14.439 -12.041 1.00 37.47 186 GLY A O 1
ATOM 1449 N N . TYR A 1 187 ? -13.479 16.020 -11.734 1.00 40.22 187 TYR A N 1
ATOM 1450 C CA . TYR A 1 187 ? -12.450 15.123 -11.218 1.00 40.22 187 TYR A CA 1
ATOM 1451 C C . TYR A 1 187 ? -11.849 15.785 -9.982 1.00 40.22 187 TYR A C 1
ATOM 1453 O O . TYR A 1 187 ? -10.849 16.499 -10.065 1.00 40.22 187 TYR A O 1
ATOM 1461 N N . ASP A 1 188 ? -12.550 15.626 -8.863 1.00 52.09 188 ASP A N 1
ATOM 1462 C CA . ASP A 1 188 ? -11.916 15.667 -7.551 1.00 52.09 188 ASP A CA 1
ATOM 1463 C C . ASP A 1 188 ? -11.113 14.374 -7.414 1.00 52.09 188 ASP A C 1
ATOM 1465 O O . ASP A 1 188 ? -11.568 13.326 -7.880 1.00 52.09 188 ASP A O 1
ATOM 1469 N N . VAL A 1 189 ? -9.912 14.456 -6.835 1.00 57.91 189 VAL A N 1
ATOM 1470 C CA . VAL A 1 189 ? -9.063 13.281 -6.592 1.00 57.91 189 VAL A CA 1
ATOM 1471 C C . VAL A 1 189 ? -9.908 12.253 -5.854 1.00 57.91 189 VAL A C 1
ATOM 1473 O O . VAL A 1 189 ? -10.358 12.493 -4.732 1.00 57.91 189 VAL A O 1
ATOM 1476 N N . THR A 1 190 ? -10.193 11.142 -6.522 1.00 68.44 190 THR A N 1
ATOM 1477 C CA . THR A 1 190 ? -11.108 10.145 -5.968 1.00 68.44 190 THR A CA 1
ATOM 1478 C C . THR A 1 190 ? -10.398 9.374 -4.860 1.00 68.44 190 THR A C 1
ATOM 1480 O O . THR A 1 190 ? -9.179 9.198 -4.891 1.00 68.44 190 THR A O 1
ATOM 1483 N N . VAL A 1 191 ? -11.147 8.898 -3.864 1.00 71.00 191 VAL A N 1
ATOM 1484 C CA . VAL A 1 191 ? -10.595 8.054 -2.787 1.00 71.00 191 VAL A CA 1
ATOM 1485 C C . VAL A 1 191 ? -9.855 6.843 -3.368 1.00 71.00 191 VAL A C 1
ATOM 1487 O O . VAL A 1 191 ? -8.812 6.442 -2.852 1.00 71.00 191 VAL A O 1
ATOM 1490 N N . ASP A 1 192 ? -10.333 6.319 -4.497 1.00 70.75 192 ASP A N 1
ATOM 1491 C CA . ASP A 1 192 ? -9.703 5.216 -5.221 1.00 70.75 192 ASP A CA 1
ATOM 1492 C C . ASP A 1 192 ? -8.329 5.590 -5.794 1.00 70.75 192 ASP A C 1
ATOM 1494 O O . ASP A 1 192 ? -7.402 4.787 -5.736 1.00 70.75 192 ASP A O 1
ATOM 1498 N N . GLU A 1 193 ? -8.142 6.822 -6.277 1.00 72.50 193 GLU A N 1
ATOM 1499 C CA . GLU A 1 193 ? -6.830 7.303 -6.723 1.00 72.50 193 GLU A CA 1
ATOM 1500 C C . GLU A 1 193 ? -5.841 7.479 -5.571 1.00 72.50 193 GLU A C 1
ATOM 1502 O O . GLU A 1 193 ? -4.664 7.168 -5.746 1.00 72.50 193 GLU A O 1
ATOM 1507 N N . LEU A 1 194 ? -6.287 7.948 -4.398 1.00 75.94 194 LEU A N 1
ATOM 1508 C CA . LEU A 1 194 ? -5.437 8.001 -3.201 1.00 75.94 194 LEU A CA 1
ATOM 1509 C C . LEU A 1 194 ? -5.025 6.597 -2.757 1.00 75.94 194 LEU A C 1
ATOM 1511 O O . LEU A 1 194 ? -3.850 6.357 -2.487 1.00 75.94 194 LEU A O 1
ATOM 1515 N N . THR A 1 195 ? -5.979 5.668 -2.740 1.00 75.81 195 THR A N 1
ATOM 1516 C CA . THR A 1 195 ? -5.749 4.255 -2.403 1.00 75.81 195 THR A CA 1
ATOM 1517 C C . THR A 1 195 ? -4.729 3.638 -3.370 1.00 75.81 195 THR A C 1
ATOM 1519 O O . THR A 1 195 ? -3.757 3.020 -2.948 1.00 75.81 195 THR A O 1
ATOM 1522 N N . HIS A 1 196 ? -4.886 3.895 -4.670 1.00 75.88 196 HIS A N 1
ATOM 1523 C CA . HIS A 1 196 ? -3.980 3.411 -5.709 1.00 75.88 196 HIS A CA 1
ATOM 1524 C C . HIS A 1 196 ? -2.601 4.092 -5.664 1.00 75.88 196 HIS A C 1
ATOM 1526 O O . HIS A 1 196 ? -1.578 3.474 -5.953 1.00 75.88 196 HIS A O 1
ATOM 1532 N N . ALA A 1 197 ? -2.538 5.369 -5.280 1.00 76.00 197 ALA A N 1
ATOM 1533 C CA . ALA A 1 197 ? -1.274 6.060 -5.055 1.00 76.00 197 ALA A CA 1
ATOM 1534 C C . ALA A 1 197 ? -0.511 5.465 -3.864 1.00 76.00 197 ALA A C 1
ATOM 1536 O O . ALA A 1 197 ? 0.708 5.323 -3.958 1.00 76.00 197 ALA A O 1
ATOM 1537 N N . ILE A 1 198 ? -1.201 5.074 -2.787 1.00 80.81 198 ILE A N 1
ATOM 1538 C CA . ILE A 1 198 ? -0.599 4.337 -1.665 1.00 80.81 198 ILE A CA 1
ATOM 1539 C C . ILE A 1 198 ? -0.003 3.021 -2.184 1.00 80.81 198 ILE A C 1
ATOM 1541 O O . ILE A 1 198 ? 1.182 2.784 -1.982 1.00 80.81 198 ILE A O 1
ATOM 1545 N N . ASP A 1 199 ? -0.741 2.246 -2.983 1.00 75.81 199 ASP A N 1
ATOM 1546 C CA . ASP A 1 199 ? -0.234 0.990 -3.562 1.00 75.81 199 ASP A CA 1
ATOM 1547 C C . ASP A 1 199 ? 0.995 1.165 -4.474 1.00 75.81 199 ASP A C 1
ATOM 1549 O O . ASP A 1 199 ? 1.867 0.298 -4.516 1.00 75.81 199 ASP A O 1
ATOM 1553 N N . ILE A 1 200 ? 1.092 2.288 -5.196 1.00 74.69 200 ILE A N 1
ATOM 1554 C CA . ILE A 1 200 ? 2.235 2.591 -6.077 1.00 74.69 200 ILE A CA 1
ATOM 1555 C C . ILE A 1 200 ? 3.445 3.133 -5.303 1.00 74.69 200 ILE A C 1
ATOM 1557 O O . ILE A 1 200 ? 4.587 2.916 -5.715 1.00 74.69 200 ILE A O 1
ATOM 1561 N N . THR A 1 201 ? 3.209 3.921 -4.254 1.00 73.31 201 THR A N 1
ATOM 1562 C CA . THR A 1 201 ? 4.267 4.648 -3.531 1.00 73.31 201 THR A CA 1
ATOM 1563 C C . THR A 1 201 ? 4.822 3.881 -2.342 1.00 73.31 201 THR A C 1
ATOM 1565 O O . THR A 1 201 ? 5.961 4.139 -1.954 1.00 73.31 201 THR A O 1
ATOM 1568 N N . SER A 1 202 ? 4.062 2.933 -1.796 1.00 72.38 202 SER A N 1
ATOM 1569 C CA . SER A 1 202 ? 4.564 1.979 -0.818 1.00 72.38 202 SER A CA 1
ATOM 1570 C C . SER A 1 202 ? 5.608 1.070 -1.465 1.00 72.38 202 SER A C 1
ATOM 1572 O O . SER A 1 202 ? 5.398 0.502 -2.538 1.00 72.38 202 SER A O 1
ATOM 1574 N N . ASP A 1 203 ? 6.757 0.926 -0.808 1.00 69.88 203 ASP A N 1
ATOM 1575 C CA . ASP A 1 203 ? 7.788 -0.003 -1.254 1.00 69.88 203 ASP A CA 1
ATOM 1576 C C . ASP A 1 203 ? 7.253 -1.442 -1.209 1.00 69.88 203 ASP A C 1
ATOM 1578 O O . ASP A 1 203 ? 6.387 -1.788 -0.404 1.00 69.88 203 ASP A O 1
ATOM 1582 N N . LYS A 1 204 ? 7.831 -2.337 -2.021 1.00 65.44 204 LYS A N 1
ATOM 1583 C CA . LYS A 1 204 ? 7.496 -3.777 -1.982 1.00 65.44 204 LYS A CA 1
ATOM 1584 C C . LYS A 1 204 ? 7.707 -4.423 -0.603 1.00 65.44 204 LYS A C 1
ATOM 1586 O O . LYS A 1 204 ? 7.217 -5.522 -0.379 1.00 65.44 204 LYS A O 1
ATOM 1591 N N . ASN A 1 205 ? 8.440 -3.751 0.284 1.00 64.31 205 ASN A N 1
ATOM 1592 C CA . ASN A 1 205 ? 8.747 -4.204 1.636 1.00 64.31 205 ASN A CA 1
ATOM 1593 C C . ASN A 1 205 ? 7.842 -3.576 2.709 1.00 64.31 205 ASN A C 1
ATOM 1595 O O . ASN A 1 205 ? 7.997 -3.925 3.875 1.00 64.31 205 ASN A O 1
ATOM 1599 N N . THR A 1 206 ? 6.945 -2.645 2.359 1.00 72.81 206 THR A N 1
ATOM 1600 C CA . THR A 1 206 ? 5.969 -2.105 3.314 1.00 72.81 206 THR A CA 1
ATOM 1601 C C . THR A 1 206 ? 4.982 -3.217 3.690 1.00 72.81 206 THR A C 1
ATOM 1603 O O . THR A 1 206 ? 4.385 -3.795 2.772 1.00 72.81 206 THR A O 1
ATOM 1606 N N . PRO A 1 207 ? 4.810 -3.531 4.990 1.00 75.25 207 PRO A N 1
ATOM 1607 C CA . PRO A 1 207 ? 3.831 -4.508 5.456 1.00 75.25 207 PRO A CA 1
ATOM 1608 C C . PRO A 1 207 ? 2.432 -4.190 4.928 1.00 75.25 207 PRO A C 1
ATOM 1610 O O . PRO A 1 207 ? 2.050 -3.024 4.826 1.00 75.25 207 PRO A O 1
ATOM 1613 N N . GLU A 1 208 ? 1.662 -5.220 4.586 1.00 75.88 208 GLU A N 1
ATOM 1614 C CA . GLU A 1 208 ? 0.323 -5.017 4.023 1.00 75.88 208 GLU A CA 1
ATOM 1615 C C . GLU A 1 208 ? -0.619 -4.340 5.029 1.00 75.88 208 GLU A C 1
ATOM 1617 O O . GLU A 1 208 ? -1.415 -3.486 4.646 1.00 75.88 208 GLU A O 1
ATOM 1622 N N . ASP A 1 209 ? -0.435 -4.613 6.321 1.00 75.81 209 ASP A N 1
ATOM 1623 C CA . ASP A 1 209 ? -1.198 -3.998 7.409 1.00 75.81 209 ASP A CA 1
ATOM 1624 C C . ASP A 1 209 ? -0.997 -2.475 7.464 1.00 75.81 209 ASP A C 1
ATOM 1626 O O . ASP A 1 209 ? -1.959 -1.720 7.589 1.00 75.81 209 ASP A O 1
ATOM 1630 N N . GLU A 1 210 ? 0.231 -1.986 7.256 1.00 79.50 210 GLU A N 1
ATOM 1631 C CA . GLU A 1 210 ? 0.503 -0.543 7.194 1.00 79.50 210 GLU A CA 1
ATOM 1632 C C . GLU A 1 210 ? -0.182 0.113 5.989 1.00 79.50 210 GLU A C 1
ATOM 1634 O O . GLU A 1 210 ? -0.710 1.224 6.092 1.00 79.50 210 GLU A O 1
ATOM 1639 N N . LYS A 1 211 ? -0.212 -0.574 4.839 1.00 82.62 211 LYS A N 1
ATOM 1640 C CA . LYS A 1 211 ? -0.944 -0.078 3.666 1.00 82.62 211 LYS A CA 1
ATOM 1641 C C . LYS A 1 211 ? -2.438 -0.037 3.942 1.00 82.62 211 LYS A C 1
ATOM 1643 O O . LYS A 1 211 ? -3.081 0.946 3.578 1.00 82.62 211 LYS A O 1
ATOM 1648 N N . ASN A 1 212 ? -2.983 -1.065 4.587 1.00 81.75 212 ASN A N 1
ATOM 1649 C CA . ASN A 1 212 ? -4.395 -1.129 4.946 1.00 81.75 212 ASN A CA 1
ATOM 1650 C C . ASN A 1 212 ? -4.782 0.015 5.883 1.00 81.75 212 ASN A C 1
ATOM 1652 O O . ASN A 1 212 ? -5.776 0.686 5.614 1.00 81.75 212 ASN A O 1
ATOM 1656 N N . ILE A 1 213 ? -3.936 0.341 6.864 1.00 85.94 213 ILE A N 1
ATOM 1657 C CA . ILE A 1 213 ? -4.147 1.498 7.741 1.00 85.94 213 ILE A CA 1
ATOM 1658 C C . ILE A 1 213 ? -4.180 2.806 6.941 1.00 85.94 213 ILE A C 1
ATOM 1660 O O . ILE A 1 213 ? -5.096 3.616 7.090 1.00 85.94 213 ILE A O 1
ATOM 1664 N N . LEU A 1 214 ? -3.218 3.027 6.038 1.00 86.31 214 LEU A N 1
ATOM 1665 C CA . LEU A 1 214 ? -3.191 4.237 5.205 1.00 86.31 214 LEU A CA 1
ATOM 1666 C C . LEU A 1 214 ? -4.423 4.348 4.293 1.00 86.31 214 LEU A C 1
ATOM 1668 O O . LEU A 1 214 ? -4.957 5.444 4.099 1.00 86.31 214 LEU A O 1
ATOM 1672 N N . LYS A 1 215 ? -4.892 3.221 3.748 1.00 85.38 215 LYS A N 1
ATOM 1673 C CA . LYS A 1 215 ? -6.126 3.151 2.952 1.00 85.38 215 LYS A CA 1
ATOM 1674 C C . LYS A 1 215 ? -7.361 3.441 3.810 1.00 85.38 215 LYS A C 1
ATOM 1676 O O . LYS A 1 215 ? -8.233 4.186 3.357 1.00 85.38 215 LYS A O 1
ATOM 1681 N N . GLY A 1 216 ? -7.403 2.919 5.036 1.00 86.81 216 GLY A N 1
ATOM 1682 C CA . GLY A 1 216 ? -8.421 3.219 6.044 1.00 86.81 216 GLY A CA 1
ATOM 1683 C C . GLY A 1 216 ? -8.499 4.718 6.318 1.00 86.81 216 GLY A C 1
ATOM 1684 O O . GLY A 1 216 ? -9.546 5.325 6.116 1.00 86.81 216 GLY A O 1
ATOM 1685 N N . ILE A 1 217 ? -7.365 5.371 6.604 1.00 87.81 217 ILE A N 1
ATOM 1686 C CA . ILE A 1 217 ? -7.283 6.831 6.817 1.00 87.81 217 ILE A CA 1
ATOM 1687 C C . ILE A 1 217 ? -7.791 7.620 5.599 1.00 87.81 217 ILE A C 1
ATOM 1689 O O . ILE A 1 217 ? -8.507 8.611 5.754 1.00 87.81 217 ILE A O 1
ATOM 1693 N N . ALA A 1 218 ? -7.444 7.199 4.379 1.00 85.06 218 ALA A N 1
ATOM 1694 C CA . ALA A 1 218 ? -7.900 7.874 3.162 1.00 85.06 218 ALA A CA 1
ATOM 1695 C C . ALA A 1 218 ? -9.427 7.781 2.969 1.00 85.06 218 ALA A C 1
ATOM 1697 O O . ALA A 1 218 ? -10.042 8.715 2.449 1.00 85.06 218 ALA A O 1
ATOM 1698 N N . ARG A 1 219 ? -10.043 6.671 3.393 1.00 83.69 219 ARG A N 1
ATOM 1699 C CA . ARG A 1 219 ? -11.499 6.450 3.346 1.00 83.69 219 ARG A CA 1
ATOM 1700 C C . ARG A 1 219 ? -12.231 7.096 4.520 1.00 83.69 219 ARG A C 1
ATOM 1702 O O . ARG A 1 219 ? -13.357 7.554 4.339 1.00 83.69 219 ARG A O 1
ATOM 1709 N N . PHE A 1 220 ? -11.568 7.206 5.667 1.00 87.44 220 PHE A N 1
ATOM 1710 C CA . PHE A 1 220 ? -12.115 7.648 6.948 1.00 87.44 220 PHE A CA 1
ATOM 1711 C C . PHE A 1 220 ? -12.921 8.951 6.860 1.00 87.44 220 PHE A C 1
ATOM 1713 O O . PHE A 1 220 ? -14.028 9.042 7.384 1.00 87.44 220 PHE A O 1
ATOM 1720 N N . GLY A 1 221 ? -12.419 9.952 6.128 1.00 82.44 221 GLY A N 1
ATOM 1721 C CA . GLY A 1 221 ? -13.097 11.249 5.980 1.00 82.44 221 GLY A CA 1
ATOM 1722 C C . GLY A 1 221 ? -14.399 11.216 5.166 1.00 82.44 221 GLY A C 1
ATOM 1723 O O . GLY A 1 221 ? -15.157 12.183 5.184 1.00 82.44 221 GLY A O 1
ATOM 1724 N N . ASN A 1 222 ? -14.672 10.125 4.446 1.00 84.81 222 ASN A N 1
ATOM 1725 C CA . ASN A 1 222 ? -15.838 9.997 3.574 1.00 84.81 222 ASN A CA 1
ATOM 1726 C C . ASN A 1 222 ? -16.884 8.996 4.075 1.00 84.81 222 ASN A C 1
ATOM 1728 O O . ASN A 1 222 ? -17.954 8.930 3.468 1.00 84.81 222 ASN A O 1
ATOM 1732 N N . ILE A 1 223 ? -16.629 8.285 5.172 1.00 90.25 223 ILE A N 1
ATOM 1733 C CA . ILE A 1 223 ? -17.557 7.297 5.730 1.00 90.25 223 ILE A CA 1
ATOM 1734 C C . ILE A 1 223 ? -18.612 7.989 6.604 1.00 90.25 223 ILE A C 1
ATOM 1736 O O . ILE A 1 223 ? -18.303 8.860 7.423 1.00 90.25 223 ILE A O 1
ATOM 1740 N N . ASP A 1 224 ? -19.871 7.605 6.405 1.00 93.75 224 ASP A N 1
ATOM 1741 C CA . ASP A 1 224 ? -21.009 8.033 7.220 1.00 93.75 224 ASP A CA 1
ATOM 1742 C C . ASP A 1 224 ? -21.232 7.075 8.396 1.00 93.75 224 ASP A C 1
ATOM 1744 O O . ASP A 1 224 ? -21.084 5.861 8.258 1.00 93.75 224 ASP A O 1
ATOM 1748 N N . VAL A 1 225 ? -21.713 7.597 9.526 1.00 94.88 225 VAL A N 1
ATOM 1749 C CA . VAL A 1 225 ? -22.087 6.808 10.715 1.00 94.88 225 VAL A CA 1
ATOM 1750 C C . VAL A 1 225 ? -23.047 5.667 10.368 1.00 94.88 225 VAL A C 1
ATOM 1752 O O . VAL A 1 225 ? -22.919 4.568 10.898 1.00 94.88 225 VAL A O 1
ATOM 1755 N N . LYS A 1 226 ? -23.975 5.881 9.427 1.00 93.50 226 LYS A N 1
ATOM 1756 C CA . LYS A 1 226 ? -24.904 4.851 8.937 1.00 93.50 226 LYS A CA 1
ATOM 1757 C C . LYS A 1 226 ? -24.212 3.575 8.443 1.00 93.50 226 LYS A C 1
ATOM 1759 O O . LYS A 1 226 ? -24.839 2.520 8.456 1.00 93.50 226 LYS A O 1
ATOM 1764 N N . GLN A 1 227 ? -22.986 3.683 7.936 1.00 91.62 227 GLN A N 1
ATOM 1765 C CA . GLN A 1 227 ? -22.262 2.562 7.338 1.00 91.62 227 GLN A CA 1
ATOM 1766 C C . GLN A 1 227 ? -21.627 1.651 8.389 1.00 91.62 227 GLN A C 1
ATOM 1768 O O . GLN A 1 227 ? -21.497 0.463 8.122 1.00 91.62 227 GLN A O 1
ATOM 1773 N N . ILE A 1 228 ? -21.293 2.203 9.559 1.00 93.12 228 ILE A N 1
ATOM 1774 C CA . ILE A 1 228 ? -20.587 1.497 10.640 1.00 93.12 228 ILE A CA 1
ATOM 1775 C C . ILE A 1 228 ? -21.471 1.224 11.860 1.00 93.12 228 ILE A C 1
ATOM 1777 O O . ILE A 1 228 ? -21.085 0.500 12.766 1.00 93.12 228 ILE A O 1
ATOM 1781 N N . MET A 1 229 ? -22.661 1.831 11.927 1.00 94.69 229 MET A N 1
ATOM 1782 C CA . MET A 1 229 ? -23.549 1.663 13.075 1.00 94.69 229 MET A CA 1
ATOM 1783 C C . MET A 1 229 ? -24.035 0.217 13.206 1.00 94.69 229 MET A C 1
ATOM 1785 O O . MET A 1 229 ? -24.405 -0.426 12.219 1.00 94.69 229 MET A O 1
ATOM 1789 N N . LYS A 1 230 ? -24.192 -0.240 14.448 1.00 94.00 230 LYS A N 1
ATOM 1790 C CA . LYS A 1 230 ? -24.922 -1.468 14.745 1.00 94.00 230 LYS A CA 1
ATOM 1791 C C . LYS A 1 230 ? -26.425 -1.222 14.559 1.00 94.00 230 LYS A C 1
ATOM 1793 O O . LYS A 1 230 ? -26.986 -0.378 15.271 1.00 94.00 230 LYS A O 1
ATOM 1798 N N . PRO A 1 231 ? -27.104 -1.916 13.625 1.00 93.56 231 PRO A N 1
ATOM 1799 C CA . PRO A 1 231 ? -28.523 -1.689 13.356 1.00 93.56 231 PRO A CA 1
ATOM 1800 C C . PRO A 1 231 ? -29.382 -1.982 14.586 1.00 93.56 231 PRO A C 1
ATOM 1802 O O . PRO A 1 231 ? -29.112 -2.942 15.301 1.00 93.56 231 PRO A O 1
ATOM 1805 N N . ARG A 1 232 ? -30.479 -1.236 14.792 1.00 92.56 232 ARG A N 1
ATOM 1806 C CA . ARG A 1 232 ? -31.407 -1.400 15.939 1.00 92.56 232 ARG A CA 1
ATOM 1807 C C . ARG A 1 232 ? -31.847 -2.839 16.239 1.00 92.56 232 ARG A C 1
ATOM 1809 O O . ARG A 1 232 ? -32.168 -3.140 17.379 1.00 92.56 232 ARG A O 1
ATOM 1816 N N . MET A 1 233 ? -31.901 -3.706 15.227 1.00 88.19 233 MET A N 1
ATOM 1817 C CA . MET A 1 233 ? -32.305 -5.109 15.379 1.00 88.19 233 MET A CA 1
ATOM 1818 C C . MET A 1 233 ? -31.245 -5.961 16.085 1.00 88.19 233 MET A C 1
ATOM 1820 O O . MET A 1 233 ? -31.594 -6.964 16.699 1.00 88.19 233 MET A O 1
ATOM 1824 N N . ASP A 1 234 ? -29.984 -5.538 16.015 1.00 89.75 234 ASP A N 1
ATOM 1825 C CA . ASP A 1 234 ? -28.824 -6.239 16.565 1.00 89.75 234 ASP A CA 1
ATOM 1826 C C . ASP A 1 234 ? -28.315 -5.569 17.856 1.00 89.75 234 ASP A C 1
ATOM 1828 O O . ASP A 1 234 ? -27.324 -6.003 18.453 1.00 89.75 234 ASP A O 1
ATOM 1832 N N . VAL A 1 235 ? -28.976 -4.492 18.302 1.00 92.94 235 VAL A N 1
ATOM 1833 C CA . VAL A 1 235 ? -28.634 -3.787 19.539 1.00 92.94 235 VAL A CA 1
ATOM 1834 C C . VAL A 1 235 ? -29.218 -4.525 20.734 1.00 92.94 235 VAL A C 1
ATOM 1836 O O . VAL A 1 235 ? -30.431 -4.669 20.871 1.00 92.94 235 VAL A O 1
ATOM 1839 N N . PHE A 1 236 ? -28.343 -4.921 21.652 1.00 93.12 236 PHE A N 1
ATOM 1840 C CA . PHE A 1 236 ? -28.754 -5.322 22.987 1.00 93.12 236 PHE A CA 1
ATOM 1841 C C . PHE A 1 236 ? -29.090 -4.074 23.815 1.00 93.12 236 PHE A C 1
ATOM 1843 O O . PHE A 1 236 ? -28.241 -3.205 24.017 1.00 93.12 236 PHE A O 1
ATOM 1850 N N . ALA A 1 237 ? -30.333 -3.984 24.281 1.00 94.06 237 ALA A N 1
ATOM 1851 C CA . ALA A 1 237 ? -30.838 -2.885 25.093 1.00 94.06 237 ALA A CA 1
ATOM 1852 C C . ALA A 1 237 ? -31.771 -3.423 26.185 1.00 94.06 237 ALA A C 1
ATOM 1854 O O . ALA A 1 237 ? -32.371 -4.486 26.026 1.00 94.06 237 ALA A O 1
ATOM 1855 N N . ILE A 1 238 ? -31.897 -2.685 27.286 1.00 94.25 238 ILE A N 1
ATOM 1856 C CA . ILE A 1 238 ? -32.687 -3.091 28.455 1.00 94.25 238 ILE A CA 1
ATOM 1857 C C . ILE A 1 238 ? -33.920 -2.190 28.577 1.00 94.25 238 ILE A C 1
ATOM 1859 O O . ILE A 1 238 ? -33.826 -0.971 28.433 1.00 94.25 238 ILE A O 1
ATOM 1863 N N . GLU A 1 239 ? -35.077 -2.782 28.857 1.00 94.75 239 GLU A N 1
ATOM 1864 C CA . GLU A 1 239 ? -36.303 -2.035 29.146 1.00 94.75 239 GLU A CA 1
ATOM 1865 C C . GLU A 1 239 ? -36.233 -1.437 30.559 1.00 94.75 239 GLU A C 1
ATOM 1867 O O . GLU A 1 239 ? -35.801 -2.098 31.509 1.00 94.75 239 GLU A O 1
ATOM 1872 N N . ARG A 1 240 ? -36.639 -0.177 30.717 1.00 93.31 240 ARG A N 1
ATOM 1873 C CA . ARG A 1 240 ? -36.520 0.578 31.973 1.00 93.31 240 ARG A CA 1
ATOM 1874 C C . ARG A 1 240 ? -37.218 -0.097 33.157 1.00 93.31 240 ARG A C 1
ATOM 1876 O O . ARG A 1 240 ? -36.735 -0.015 34.282 1.00 93.31 240 ARG A O 1
ATOM 1883 N N . GLU A 1 241 ? -38.336 -0.763 32.908 1.00 90.69 241 GLU A N 1
ATOM 1884 C CA . GLU A 1 241 ? -39.171 -1.427 33.907 1.00 90.69 241 GLU A CA 1
ATOM 1885 C C . GLU A 1 241 ? -38.603 -2.786 34.363 1.00 90.69 241 GLU A C 1
ATOM 1887 O O . GLU A 1 241 ? -39.159 -3.412 35.270 1.00 90.69 241 GLU A O 1
ATOM 1892 N N . THR A 1 242 ? -37.488 -3.239 33.773 1.00 90.69 242 THR A N 1
ATOM 1893 C CA . THR A 1 242 ? -36.855 -4.523 34.104 1.00 90.69 242 THR A CA 1
ATOM 1894 C C . THR A 1 242 ? -36.410 -4.550 35.577 1.00 90.69 242 THR A C 1
ATOM 1896 O O . THR A 1 242 ? -35.684 -3.651 36.024 1.00 90.69 242 THR A O 1
ATOM 1899 N N . PRO A 1 243 ? -36.785 -5.577 36.364 1.00 89.69 243 PRO A N 1
ATOM 1900 C CA . PRO A 1 243 ? -36.330 -5.720 37.744 1.00 89.69 243 PRO A CA 1
ATOM 1901 C C . PRO A 1 243 ? -34.803 -5.823 37.842 1.00 89.69 243 PRO A C 1
ATOM 1903 O O . PRO A 1 243 ? -34.165 -6.512 37.049 1.00 89.69 243 PRO A O 1
ATOM 1906 N N . PHE A 1 244 ? -34.205 -5.214 38.871 1.00 88.75 244 PHE A N 1
ATOM 1907 C CA . PHE A 1 244 ? -32.745 -5.192 39.056 1.00 88.75 244 PHE A CA 1
ATOM 1908 C C . PHE A 1 244 ? -32.094 -6.589 39.033 1.00 88.75 244 PHE A C 1
ATOM 1910 O O . PHE A 1 244 ? -31.025 -6.775 38.457 1.00 88.75 244 PHE A O 1
ATOM 1917 N N . SER A 1 245 ? -32.756 -7.596 39.610 1.00 87.44 245 SER A N 1
ATOM 1918 C CA . SER A 1 245 ? -32.269 -8.981 39.617 1.00 87.44 245 SER A CA 1
ATOM 1919 C C . SER A 1 245 ? -32.197 -9.609 38.220 1.00 87.44 245 SER A C 1
ATOM 1921 O O . SER A 1 245 ? -31.347 -10.462 37.974 1.00 87.44 245 SER A O 1
ATOM 1923 N N . GLU A 1 246 ? -33.063 -9.191 37.300 1.00 89.25 246 GLU A N 1
ATOM 1924 C CA . GLU A 1 246 ? -33.057 -9.619 35.902 1.00 89.25 246 GLU A CA 1
ATOM 1925 C C . GLU A 1 246 ? -32.034 -8.826 35.082 1.00 89.25 246 GLU A C 1
ATOM 1927 O O . GLU A 1 246 ? -31.293 -9.423 34.304 1.00 89.25 246 GLU A O 1
ATOM 1932 N N . VAL A 1 247 ? -31.881 -7.525 35.355 1.00 90.25 247 VAL A N 1
ATOM 1933 C CA . VAL A 1 247 ? -30.811 -6.693 34.777 1.00 90.25 247 VAL A CA 1
ATOM 1934 C C . VAL A 1 247 ? -29.435 -7.312 35.029 1.00 90.25 247 VAL A C 1
ATOM 1936 O O . VAL A 1 247 ? -28.666 -7.483 34.088 1.00 90.25 247 VAL A O 1
ATOM 1939 N N . ILE A 1 248 ? -29.128 -7.724 36.265 1.00 88.62 248 ILE A N 1
ATOM 1940 C CA . ILE A 1 248 ? -27.836 -8.362 36.576 1.00 88.62 248 ILE A CA 1
ATOM 1941 C C . ILE A 1 248 ? -27.634 -9.675 35.803 1.00 88.62 248 ILE A C 1
ATOM 1943 O O . ILE A 1 248 ? -26.517 -9.963 35.370 1.00 88.62 248 ILE A O 1
ATOM 1947 N N . LYS A 1 249 ? -28.694 -10.467 35.587 1.00 88.56 249 LYS A N 1
ATOM 1948 C CA . LYS A 1 249 ? -28.605 -11.698 34.783 1.00 88.56 249 LYS A CA 1
ATOM 1949 C C . LYS A 1 249 ? -28.268 -11.391 33.328 1.00 88.56 249 LYS A C 1
ATOM 1951 O O . LYS A 1 249 ? -27.314 -11.959 32.808 1.00 88.56 249 LYS A O 1
ATOM 1956 N N . LEU A 1 250 ? -29.003 -10.463 32.717 1.00 89.69 250 LEU A N 1
ATOM 1957 C CA . LEU A 1 250 ? -28.809 -10.060 31.324 1.00 89.69 250 LEU A CA 1
ATOM 1958 C C . LEU A 1 250 ? -27.409 -9.474 31.088 1.00 89.69 250 LEU A C 1
ATOM 1960 O O . LEU A 1 250 ? -26.752 -9.770 30.094 1.00 89.69 250 LEU A O 1
ATOM 1964 N N . VAL A 1 251 ? -26.921 -8.674 32.034 1.00 87.88 251 VAL A N 1
ATOM 1965 C CA . VAL A 1 251 ? -25.582 -8.078 31.978 1.00 87.88 251 VAL A CA 1
ATOM 1966 C C . VAL A 1 251 ? -24.479 -9.138 32.034 1.00 87.88 251 VAL A C 1
ATOM 1968 O O . VAL A 1 251 ? -23.525 -9.066 31.260 1.00 87.88 251 VAL A O 1
ATOM 1971 N N . ASN A 1 252 ? -24.616 -10.141 32.905 1.00 85.31 252 ASN A N 1
ATOM 1972 C CA . ASN A 1 252 ? -23.656 -11.245 32.993 1.00 85.31 252 ASN A CA 1
ATOM 1973 C C . ASN A 1 252 ? -23.670 -12.149 31.750 1.00 85.31 252 ASN A C 1
ATOM 1975 O O . ASN A 1 252 ? -22.635 -12.717 31.401 1.00 85.31 252 ASN A O 1
ATOM 1979 N N . GLU A 1 253 ? -24.823 -12.289 31.093 1.00 88.38 253 GLU A N 1
ATOM 1980 C CA . GLU A 1 253 ? -24.973 -13.078 29.867 1.00 88.38 253 GLU A CA 1
ATOM 1981 C C . GLU A 1 253 ? -24.310 -12.398 28.662 1.00 88.38 253 GLU A C 1
ATOM 1983 O O . GLU A 1 253 ? -23.543 -13.036 27.946 1.00 88.38 253 GLU A O 1
ATOM 1988 N N . HIS A 1 254 ? -24.556 -11.099 28.464 1.00 83.31 254 HIS A N 1
ATOM 1989 C CA . HIS A 1 254 ? -24.133 -10.384 27.255 1.00 83.31 254 HIS A CA 1
ATOM 1990 C C . HIS A 1 254 ? -22.777 -9.668 27.355 1.00 83.31 254 HIS A C 1
ATOM 1992 O O . HIS A 1 254 ? -22.232 -9.279 26.328 1.00 83.31 254 HIS A O 1
ATOM 1998 N N . ARG A 1 255 ? -22.222 -9.482 28.562 1.00 84.38 255 ARG A N 1
ATOM 1999 C CA . ARG A 1 255 ? -20.858 -8.960 28.825 1.00 84.38 255 ARG A CA 1
ATOM 2000 C C . ARG A 1 255 ? -20.499 -7.592 28.216 1.00 84.38 255 ARG A C 1
ATOM 2002 O O . ARG A 1 255 ? -19.332 -7.212 28.201 1.00 84.38 255 ARG A O 1
ATOM 2009 N N . TYR A 1 256 ? -21.472 -6.799 27.776 1.00 88.88 256 TYR A N 1
ATOM 2010 C CA . TYR A 1 256 ? -21.212 -5.446 27.279 1.00 88.88 256 TYR A CA 1
ATOM 2011 C C . TYR A 1 256 ? -20.853 -4.468 28.402 1.00 88.88 256 TYR A C 1
ATOM 2013 O O . TYR A 1 256 ? -21.409 -4.523 29.492 1.00 88.88 256 TYR A O 1
ATOM 2021 N N . SER A 1 257 ? -19.982 -3.496 28.119 1.00 91.62 257 SER A N 1
ATOM 2022 C CA . SER A 1 257 ? -19.604 -2.456 29.094 1.00 91.62 257 SER A CA 1
ATOM 2023 C C . SER A 1 257 ? -20.660 -1.354 29.272 1.00 91.62 257 SER A C 1
ATOM 2025 O O . SER A 1 257 ? -20.745 -0.725 30.335 1.00 91.62 257 SER A O 1
ATOM 2027 N N . ARG A 1 258 ? -21.436 -1.075 28.217 1.00 93.62 258 ARG A N 1
ATOM 2028 C CA . ARG A 1 258 ? -22.414 0.020 28.135 1.00 93.62 258 ARG A CA 1
ATOM 2029 C C . ARG A 1 258 ? -23.653 -0.476 27.409 1.00 93.62 258 ARG A C 1
ATOM 2031 O O . ARG A 1 258 ? -23.526 -1.054 26.336 1.00 93.62 258 ARG A O 1
ATOM 2038 N N . VAL A 1 259 ? -24.827 -0.234 27.980 1.00 94.94 259 VAL A N 1
ATOM 2039 C CA . VAL A 1 259 ? -26.089 -0.762 27.449 1.00 94.94 259 VAL A CA 1
ATOM 2040 C C . VAL A 1 259 ? -27.130 0.355 27.370 1.00 94.94 259 VAL A C 1
ATOM 2042 O O . VAL A 1 259 ? -27.373 1.020 28.382 1.00 94.94 259 VAL A O 1
ATOM 2045 N N . PRO A 1 260 ? -27.746 0.604 26.202 1.00 96.25 260 PRO A N 1
ATOM 2046 C CA . PRO A 1 260 ? -28.873 1.521 26.092 1.00 96.25 260 PRO A CA 1
ATOM 2047 C C . PRO A 1 260 ? -30.074 1.036 26.902 1.00 96.25 260 PRO A C 1
ATOM 2049 O O . PRO A 1 260 ? -30.400 -0.152 26.901 1.00 96.25 260 PRO A O 1
ATOM 2052 N N . VAL A 1 261 ? -30.759 1.969 27.558 1.00 95.62 261 VAL A N 1
ATOM 2053 C CA . VAL A 1 261 ? -31.984 1.697 28.312 1.00 95.62 261 VAL A CA 1
ATOM 2054 C C . VAL A 1 261 ? -33.126 2.494 27.718 1.00 95.62 261 VAL A C 1
ATOM 2056 O O . VAL A 1 261 ? -33.020 3.714 27.575 1.00 95.62 261 VAL A O 1
ATOM 2059 N N . PHE A 1 262 ? -34.210 1.815 27.361 1.00 94.75 262 PHE A N 1
ATOM 2060 C CA . PHE A 1 262 ? -35.342 2.409 26.655 1.00 94.75 262 PHE A CA 1
ATOM 2061 C C . PHE A 1 262 ? -36.647 2.293 27.447 1.00 94.75 262 PHE A C 1
ATOM 2063 O O . PHE A 1 262 ? -36.764 1.478 28.358 1.00 94.75 262 PHE A O 1
ATOM 2070 N N . GLU A 1 263 ? -37.614 3.138 27.101 1.00 93.06 263 GLU A N 1
ATOM 2071 C CA . GLU A 1 263 ? -38.961 3.166 27.682 1.00 93.06 263 GLU A CA 1
ATOM 2072 C C . GLU A 1 263 ? -39.971 2.885 26.564 1.00 93.06 263 GLU A C 1
ATOM 2074 O O . GLU A 1 263 ? -39.983 3.611 25.571 1.00 93.06 263 GLU A O 1
ATOM 2079 N N . GLU A 1 264 ? -40.796 1.842 26.707 1.00 87.19 264 GLU A N 1
ATOM 2080 C CA . GLU A 1 264 ? -41.789 1.350 25.725 1.00 87.19 264 GLU A CA 1
ATOM 2081 C C . GLU A 1 264 ? -41.208 0.847 24.383 1.00 87.19 264 GLU A C 1
ATOM 2083 O O . GLU A 1 264 ? -41.624 -0.190 23.868 1.00 87.19 264 GLU A O 1
ATOM 2088 N N . SER A 1 265 ? -40.261 1.572 23.782 1.00 89.75 265 SER A N 1
ATOM 2089 C CA . SER A 1 265 ? -39.620 1.246 22.507 1.00 89.75 265 SER A CA 1
ATOM 2090 C C . SER A 1 265 ? -38.207 1.824 22.407 1.00 89.75 265 SER A C 1
ATOM 2092 O O . SER A 1 265 ? -37.889 2.837 23.029 1.00 89.75 265 SER A O 1
ATOM 2094 N N . PHE A 1 266 ? -37.370 1.229 21.553 1.00 90.62 266 PHE A N 1
ATOM 2095 C CA . PHE A 1 266 ? -36.001 1.699 21.303 1.00 90.62 266 PHE A CA 1
ATOM 2096 C C . PHE A 1 266 ? -35.928 3.120 20.705 1.00 90.62 266 PHE A C 1
ATOM 2098 O O . PHE A 1 266 ? -34.893 3.779 20.794 1.00 90.62 266 PHE A O 1
ATOM 2105 N N . ASP A 1 267 ? -37.030 3.638 20.155 1.00 90.69 267 ASP A N 1
ATOM 2106 C CA . ASP A 1 267 ? -37.119 5.027 19.688 1.00 90.69 267 ASP A CA 1
ATOM 2107 C C . ASP A 1 267 ? -37.092 6.035 20.854 1.00 90.69 267 ASP A C 1
ATOM 2109 O O . ASP A 1 267 ? -36.826 7.218 20.657 1.00 90.69 267 ASP A O 1
ATOM 2113 N N . ARG A 1 268 ? -37.308 5.570 22.093 1.00 91.44 268 ARG A N 1
ATOM 2114 C CA . ARG A 1 268 ? -37.281 6.385 23.310 1.00 91.44 268 ARG A CA 1
ATOM 2115 C C . ARG A 1 268 ? -36.232 5.870 24.298 1.00 91.44 268 ARG A C 1
ATOM 2117 O O . ARG A 1 268 ? -36.537 5.270 25.329 1.00 91.44 268 ARG A O 1
ATOM 2124 N N . VAL A 1 269 ? -34.966 6.143 23.987 1.00 94.44 269 VAL A N 1
ATOM 2125 C CA . VAL A 1 269 ? -33.831 5.833 24.871 1.00 94.44 269 VAL A CA 1
ATOM 2126 C C . VAL A 1 269 ? -33.808 6.807 26.055 1.00 94.44 269 VAL A C 1
ATOM 2128 O O . VAL A 1 269 ? -33.611 8.008 25.883 1.00 94.44 269 VAL A O 1
ATOM 2131 N N . SER A 1 270 ? -33.995 6.282 27.267 1.00 91.75 270 SER A N 1
ATOM 2132 C CA . SER A 1 270 ? -33.956 7.036 28.528 1.00 91.75 270 SER A CA 1
ATOM 2133 C C . SER A 1 270 ? -32.529 7.392 28.960 1.00 91.75 270 SER A C 1
ATOM 2135 O O . SER A 1 270 ? -32.313 8.417 29.604 1.00 91.75 270 SER A O 1
ATOM 2137 N N . GLY A 1 271 ? -31.548 6.555 28.617 1.00 94.44 271 GLY A N 1
ATOM 2138 C CA . GLY A 1 271 ? -30.144 6.777 28.952 1.00 94.44 271 GLY A CA 1
ATOM 2139 C C . GLY A 1 271 ? -29.268 5.568 28.645 1.00 94.44 271 GLY A C 1
ATOM 2140 O O . GLY A 1 271 ? -29.726 4.584 28.067 1.00 94.44 271 GLY A O 1
ATOM 2141 N N . ILE A 1 272 ? -28.001 5.646 29.043 1.00 95.81 272 ILE A N 1
ATOM 2142 C CA . ILE A 1 272 ? -27.022 4.564 28.923 1.00 95.81 272 ILE A CA 1
ATOM 2143 C C . ILE A 1 272 ? -26.653 4.072 30.319 1.00 95.81 272 ILE A C 1
ATOM 2145 O O . ILE A 1 272 ? -26.256 4.860 31.184 1.00 95.81 272 ILE A O 1
ATOM 2149 N N . LEU A 1 273 ? -26.748 2.762 30.525 1.00 95.06 273 LEU A N 1
ATOM 2150 C CA . LEU A 1 273 ? -26.299 2.095 31.735 1.00 95.06 273 LEU A CA 1
ATOM 2151 C C . LEU A 1 273 ? -24.840 1.667 31.581 1.00 95.06 273 LEU A C 1
ATOM 2153 O O . LEU A 1 273 ? -24.484 0.951 30.646 1.00 95.06 273 LEU A O 1
ATOM 2157 N N . TYR A 1 274 ? -23.995 2.097 32.513 1.00 94.19 274 TYR A N 1
ATOM 2158 C CA . TYR A 1 274 ? -22.605 1.660 32.594 1.00 94.19 274 TYR A CA 1
ATOM 2159 C C . TYR A 1 274 ? -22.538 0.486 33.559 1.00 94.19 274 TYR A C 1
ATOM 2161 O O . TYR A 1 274 ? -22.844 0.637 34.739 1.00 94.19 274 TYR A O 1
ATOM 2169 N N . ILE A 1 275 ? -22.102 -0.677 33.080 1.00 91.94 275 ILE A N 1
ATOM 2170 C CA . ILE A 1 275 ? -22.160 -1.906 33.880 1.00 91.94 275 ILE A CA 1
ATOM 2171 C C . ILE A 1 275 ? -21.304 -1.816 35.143 1.00 91.94 275 ILE A C 1
ATOM 2173 O O . ILE A 1 275 ? -21.720 -2.256 36.212 1.00 91.94 275 ILE A O 1
ATOM 2177 N N . LYS A 1 276 ? -20.152 -1.146 35.065 1.00 91.94 276 LYS A N 1
ATOM 2178 C CA . LYS A 1 276 ? -19.297 -0.900 36.234 1.00 91.94 276 LYS A CA 1
ATOM 2179 C C . LYS A 1 276 ? -19.992 -0.121 37.360 1.00 91.94 276 LYS A C 1
ATOM 2181 O O . LYS A 1 276 ? -19.608 -0.272 38.516 1.00 91.94 276 LYS A O 1
ATOM 2186 N N . ASP A 1 277 ? -21.000 0.695 37.042 1.00 91.38 277 ASP A N 1
ATOM 2187 C CA . ASP A 1 277 ? -21.730 1.491 38.035 1.00 91.38 277 ASP A CA 1
ATOM 2188 C C . ASP A 1 277 ? -22.709 0.608 38.843 1.00 91.38 277 ASP A C 1
ATOM 2190 O O . ASP A 1 277 ? -23.163 1.013 39.911 1.00 91.38 277 ASP A O 1
ATOM 2194 N N . LEU A 1 278 ? -22.980 -0.625 38.386 1.00 89.19 278 LEU A N 1
ATOM 2195 C CA . LEU A 1 278 ? -23.777 -1.630 39.102 1.00 89.19 278 LEU A CA 1
ATOM 2196 C C . LEU A 1 278 ? -22.971 -2.376 40.179 1.00 89.19 278 LEU A C 1
ATOM 2198 O O . LEU A 1 278 ? -23.566 -2.912 41.114 1.00 89.19 278 LEU A O 1
ATOM 2202 N N . LEU A 1 279 ? -21.633 -2.403 40.077 1.00 87.75 279 LEU A N 1
ATOM 2203 C CA . LEU A 1 279 ? -20.753 -3.171 40.974 1.00 87.75 279 LEU A CA 1
ATOM 2204 C C . LEU A 1 279 ? -20.971 -2.881 42.474 1.00 87.75 279 LEU A C 1
ATOM 2206 O O . LEU A 1 279 ? -21.011 -3.838 43.247 1.00 87.75 279 LEU A O 1
ATOM 2210 N N . PRO A 1 280 ? -21.169 -1.623 42.924 1.00 87.00 280 PRO A N 1
ATOM 2211 C CA . PRO A 1 280 ? -21.403 -1.329 44.341 1.00 87.00 280 PRO A CA 1
ATOM 2212 C C . PRO A 1 280 ? -22.728 -1.876 44.898 1.00 87.00 280 PRO A C 1
ATOM 2214 O O . PRO A 1 280 ? -22.930 -1.859 46.111 1.00 87.00 280 PRO A O 1
ATOM 2217 N N . TYR A 1 281 ? -23.640 -2.320 44.031 1.00 85.19 281 TYR A N 1
ATOM 2218 C CA . TYR A 1 281 ? -25.014 -2.689 44.379 1.00 85.19 281 TYR A CA 1
ATOM 2219 C C . TYR A 1 281 ? -25.305 -4.184 44.179 1.00 85.19 281 TYR A C 1
ATOM 2221 O O . TYR A 1 281 ? -26.446 -4.611 44.348 1.00 85.19 281 TYR A O 1
ATOM 2229 N N . LEU A 1 282 ? -24.289 -4.997 43.858 1.00 80.62 282 LEU A N 1
ATOM 2230 C CA . LEU A 1 282 ? -24.444 -6.434 43.592 1.00 80.62 282 LEU A CA 1
ATOM 2231 C C . LEU A 1 282 ? -25.026 -7.214 44.781 1.00 80.62 282 LEU A C 1
ATOM 2233 O O . LEU A 1 282 ? -25.822 -8.124 44.574 1.00 80.62 282 LEU A O 1
ATOM 2237 N N . ASP A 1 283 ? -24.699 -6.817 46.012 1.00 75.38 283 ASP A N 1
ATOM 2238 C CA . ASP A 1 283 ? -25.170 -7.485 47.235 1.00 75.38 283 ASP A CA 1
ATOM 2239 C C . ASP A 1 283 ? -26.611 -7.098 47.626 1.00 75.38 283 ASP A C 1
ATOM 2241 O O . ASP A 1 283 ? -27.184 -7.659 48.559 1.00 75.38 283 ASP A O 1
ATOM 2245 N N . GLN A 1 284 ? -27.228 -6.135 46.929 1.00 71.00 284 GLN A N 1
ATOM 2246 C CA . GLN A 1 284 ? -28.582 -5.644 47.231 1.00 71.00 284 GLN A CA 1
ATOM 2247 C C . GLN A 1 284 ? -29.693 -6.430 46.514 1.00 71.00 284 GLN A C 1
ATOM 2249 O O . GLN A 1 284 ? -30.845 -5.994 46.506 1.00 71.00 284 GLN A O 1
ATOM 2254 N N . GLN A 1 285 ? -29.373 -7.595 45.938 1.00 61.94 285 GLN A N 1
ATOM 2255 C CA . GLN A 1 285 ? -30.318 -8.436 45.191 1.00 61.94 285 GLN A CA 1
ATOM 2256 C C . GLN A 1 285 ? -31.528 -8.918 46.017 1.00 61.94 285 GLN A C 1
ATOM 2258 O O . GLN A 1 285 ? -32.587 -9.144 45.435 1.00 61.94 285 GLN A O 1
ATOM 2263 N N . ASP A 1 286 ? -31.411 -9.017 47.349 1.00 55.69 286 ASP A N 1
ATOM 2264 C CA . ASP A 1 286 ? -32.330 -9.817 48.180 1.00 55.69 286 ASP A CA 1
ATOM 2265 C C . ASP A 1 286 ? -33.274 -9.050 49.134 1.00 55.69 286 ASP A C 1
ATOM 2267 O O . ASP A 1 286 ? -33.927 -9.678 49.970 1.00 55.69 286 ASP A O 1
ATOM 2271 N N . GLY A 1 287 ? -33.436 -7.720 49.058 1.00 53.66 287 GLY A N 1
ATOM 2272 C CA . GLY A 1 287 ? -34.323 -7.085 50.056 1.00 53.66 287 GLY A CA 1
ATOM 2273 C C . GLY A 1 287 ? -34.766 -5.635 49.919 1.00 53.66 287 GLY A C 1
ATOM 2274 O O . GLY A 1 287 ? -35.537 -5.176 50.762 1.00 53.66 287 GLY A O 1
ATOM 2275 N N . SER A 1 288 ? -34.354 -4.894 48.895 1.00 54.62 288 SER A N 1
ATOM 2276 C CA . SER A 1 288 ? -34.759 -3.492 48.751 1.00 54.62 288 SER A CA 1
ATOM 2277 C C . SER A 1 288 ? -35.016 -3.136 47.297 1.00 54.62 288 SER A C 1
ATOM 2279 O O . SER A 1 288 ? -34.267 -3.545 46.419 1.00 54.62 288 SER A O 1
ATOM 2281 N N . SER A 1 289 ? -36.080 -2.362 47.067 1.00 65.75 289 SER A N 1
ATOM 2282 C CA . SER A 1 289 ? -36.449 -1.729 45.794 1.00 65.75 289 SER A CA 1
ATOM 2283 C C . SER A 1 289 ? -35.364 -0.738 45.353 1.00 65.75 289 SER A C 1
ATOM 2285 O O . SER A 1 289 ? -35.566 0.475 45.401 1.00 65.75 289 SER A O 1
ATOM 2287 N N . PHE A 1 290 ? -34.182 -1.242 45.001 1.00 77.12 290 PHE A N 1
ATOM 2288 C CA . PHE A 1 290 ? -33.105 -0.441 44.451 1.00 77.12 290 PHE A CA 1
ATOM 2289 C C . PHE A 1 290 ? -33.527 0.042 43.065 1.00 77.12 290 PHE A C 1
ATOM 2291 O O . PHE A 1 290 ? -33.686 -0.748 42.133 1.00 77.12 290 PHE A O 1
ATOM 2298 N N . ASP A 1 291 ? -33.744 1.351 42.953 1.00 84.44 291 ASP A N 1
ATOM 2299 C CA . ASP A 1 291 ? -34.036 1.999 41.683 1.00 84.44 291 ASP A CA 1
ATOM 2300 C C . ASP A 1 291 ? -32.733 2.205 40.906 1.00 84.44 291 ASP A C 1
ATOM 2302 O O . ASP A 1 291 ? -32.084 3.255 40.965 1.00 84.44 291 ASP A O 1
ATOM 2306 N N . TRP A 1 292 ? -32.344 1.162 40.178 1.00 88.94 292 TRP A N 1
ATOM 2307 C CA . TRP A 1 292 ? -31.155 1.166 39.334 1.00 88.94 292 TRP A CA 1
ATOM 2308 C C . TRP A 1 292 ? -31.239 2.203 38.203 1.00 88.94 292 TRP A C 1
ATOM 2310 O O . TRP A 1 292 ? -30.202 2.606 37.678 1.00 88.94 292 TRP A O 1
ATOM 2320 N N . THR A 1 293 ? -32.436 2.706 37.865 1.00 89.56 293 THR A N 1
ATOM 2321 C CA . THR A 1 293 ? -32.597 3.739 36.829 1.00 89.56 293 THR A CA 1
ATOM 2322 C C . THR A 1 293 ? -31.970 5.077 37.236 1.00 89.56 293 THR A C 1
ATOM 2324 O O . THR A 1 293 ? -31.629 5.889 36.377 1.00 89.56 293 THR A O 1
ATOM 2327 N N . SER A 1 294 ? -31.713 5.281 38.533 1.00 89.88 294 SER A N 1
ATOM 2328 C CA . SER A 1 294 ? -30.951 6.428 39.046 1.00 89.88 294 SER A CA 1
ATOM 2329 C C . SER A 1 294 ? -29.481 6.459 38.595 1.00 89.88 294 SER A C 1
ATOM 2331 O O . SER A 1 294 ? -28.852 7.515 38.650 1.00 89.88 294 SER A O 1
ATOM 2333 N N . LEU A 1 295 ? -28.939 5.331 38.120 1.00 92.12 295 LEU A N 1
ATOM 2334 C CA . LEU A 1 295 ? -27.568 5.211 37.609 1.00 92.12 295 LEU A CA 1
ATOM 2335 C C . LEU A 1 295 ? -27.445 5.542 36.112 1.00 92.12 295 LEU A C 1
ATOM 2337 O O . LEU A 1 295 ? -26.337 5.540 35.571 1.00 92.12 295 LEU A O 1
ATOM 2341 N N . LEU A 1 296 ? -28.562 5.802 35.424 1.00 94.19 296 LEU A N 1
ATOM 2342 C CA . LEU A 1 296 ? -28.555 6.084 33.992 1.00 94.19 296 LEU A CA 1
ATOM 2343 C C . LEU A 1 296 ? -27.821 7.388 33.688 1.00 94.19 296 LEU A C 1
ATOM 2345 O O . LEU A 1 296 ? -28.082 8.441 34.274 1.00 94.19 296 LEU A O 1
ATOM 2349 N N . ARG A 1 297 ? -26.923 7.322 32.707 1.00 94.25 297 ARG A N 1
ATOM 2350 C CA . ARG A 1 297 ? -26.232 8.489 32.159 1.00 94.25 297 ARG A CA 1
ATOM 2351 C C . ARG A 1 297 ? -26.969 8.996 30.915 1.00 94.25 297 ARG A C 1
ATOM 2353 O O . ARG A 1 297 ? -27.584 8.190 30.214 1.00 94.25 297 ARG A O 1
ATOM 2360 N N . PRO A 1 298 ? -26.921 10.304 30.613 1.00 92.88 298 PRO A N 1
ATOM 2361 C CA . PRO A 1 298 ? -27.582 10.846 29.429 1.00 92.88 298 PRO A CA 1
ATOM 2362 C C . PRO A 1 298 ? -27.025 10.211 28.148 1.00 92.88 298 PRO A C 1
ATOM 2364 O O . PRO A 1 298 ? -25.810 10.084 27.992 1.00 92.88 298 PRO A O 1
ATOM 2367 N N . ALA A 1 299 ? -27.917 9.822 27.235 1.00 93.38 299 ALA A N 1
ATOM 2368 C CA . ALA A 1 299 ? -27.540 9.308 25.923 1.00 93.38 299 ALA A CA 1
ATOM 2369 C C . ALA A 1 299 ? -27.109 10.449 24.988 1.00 93.38 299 ALA A C 1
ATOM 2371 O O . ALA A 1 299 ? -27.696 11.534 24.998 1.00 93.38 299 ALA A O 1
ATOM 2372 N N . TYR A 1 300 ? -26.085 10.195 24.175 1.00 94.50 300 TYR A N 1
ATOM 2373 C CA . TYR A 1 300 ? -25.635 11.112 23.134 1.00 94.50 300 TYR A CA 1
ATOM 2374 C C . TYR A 1 300 ? -26.238 10.699 21.790 1.00 94.50 300 TYR A C 1
ATOM 2376 O O . TYR A 1 300 ? -26.123 9.537 21.414 1.00 94.50 300 TYR A O 1
ATOM 2384 N N . PHE A 1 301 ? -26.889 11.625 21.085 1.00 94.69 301 PHE A N 1
ATOM 2385 C CA . PHE A 1 301 ? -27.608 11.336 19.841 1.00 94.69 301 PHE A CA 1
ATOM 2386 C C . PHE A 1 301 ? -26.911 11.970 18.643 1.00 94.69 301 PHE A C 1
ATOM 2388 O O . PHE A 1 301 ? -26.554 13.150 18.685 1.00 94.69 301 PHE A O 1
ATOM 2395 N N . VAL A 1 302 ? -26.754 11.200 17.567 1.00 95.50 302 VAL A N 1
ATOM 2396 C CA . VAL A 1 302 ? -26.062 11.634 16.347 1.00 95.50 302 VAL A CA 1
ATOM 2397 C C . VAL A 1 302 ? -26.852 11.247 15.096 1.00 95.50 302 VAL A C 1
ATOM 2399 O O . VAL A 1 302 ? -27.436 10.166 15.060 1.00 95.50 302 VAL A O 1
ATOM 2402 N N . PRO A 1 303 ? -26.900 12.098 14.057 1.00 96.12 303 PRO A N 1
ATOM 2403 C CA . PRO A 1 303 ? -27.595 11.755 12.824 1.00 96.12 303 PRO A CA 1
ATOM 2404 C C . PRO A 1 303 ? -26.819 10.699 12.029 1.00 96.12 303 PRO A C 1
ATOM 2406 O O . PRO A 1 303 ? -25.590 10.742 11.961 1.00 96.12 303 PRO A O 1
ATOM 2409 N N . ALA A 1 304 ? -27.538 9.794 11.362 1.00 92.88 304 ALA A N 1
ATOM 2410 C CA . ALA A 1 304 ? -26.945 8.719 10.559 1.00 92.88 304 ALA A CA 1
ATOM 2411 C C . ALA A 1 304 ? -26.030 9.218 9.417 1.00 92.88 304 ALA A C 1
ATOM 2413 O O . ALA A 1 304 ? -25.106 8.519 9.011 1.00 92.88 304 ALA A O 1
ATOM 2414 N N . SER A 1 305 ? -26.260 10.435 8.914 1.00 92.38 305 SER A N 1
ATOM 2415 C CA . SER A 1 305 ? -25.464 11.068 7.851 1.00 92.38 305 SER A CA 1
ATOM 2416 C C . SER A 1 305 ? -24.210 11.797 8.348 1.00 92.38 305 SER A C 1
ATOM 2418 O O . SER A 1 305 ? -23.562 12.494 7.569 1.00 92.38 305 SER A O 1
ATOM 2420 N N . LYS A 1 306 ? -23.915 11.759 9.653 1.00 93.75 306 LYS A N 1
ATOM 2421 C CA . LYS A 1 306 ? -22.713 12.394 10.199 1.00 93.75 306 LYS A CA 1
ATOM 2422 C C . LYS A 1 306 ? -21.470 11.653 9.718 1.00 93.75 306 LYS A C 1
ATOM 2424 O O . LYS A 1 306 ? -21.500 10.430 9.612 1.00 93.75 306 LYS A O 1
ATOM 2429 N N . LYS A 1 307 ? -20.377 12.377 9.472 1.00 94.38 307 LYS A N 1
ATOM 2430 C CA . LYS A 1 307 ? -19.094 11.758 9.139 1.00 94.38 307 LYS A CA 1
ATOM 2431 C C . LYS A 1 307 ? -18.395 11.225 10.383 1.00 94.38 307 LYS A C 1
ATOM 2433 O O . LYS A 1 307 ? -18.431 11.850 11.446 1.00 94.38 307 LYS A O 1
ATOM 2438 N N . ILE A 1 308 ? -17.753 10.069 10.244 1.00 94.81 308 ILE A N 1
ATOM 2439 C CA . ILE A 1 308 ? -17.127 9.372 11.375 1.00 94.81 308 ILE A CA 1
ATOM 2440 C C . ILE A 1 308 ? -15.913 10.126 11.938 1.00 94.81 308 ILE A C 1
ATOM 2442 O O . ILE A 1 308 ? -15.648 10.041 13.133 1.00 94.81 308 ILE A O 1
ATOM 2446 N N . ASN A 1 309 ? -15.228 10.940 11.127 1.00 93.50 309 ASN A N 1
ATOM 2447 C CA . ASN A 1 309 ? -14.127 11.793 11.585 1.00 93.50 309 ASN A CA 1
ATOM 2448 C C . ASN A 1 309 ? -14.603 12.898 12.539 1.00 93.50 309 ASN A C 1
ATOM 2450 O O . ASN A 1 309 ? -13.931 13.185 13.528 1.00 93.50 309 ASN A O 1
ATOM 2454 N N . ASP A 1 310 ? -15.773 13.480 12.269 1.00 93.75 310 ASP A N 1
ATOM 2455 C CA . ASP A 1 310 ? -16.375 14.489 13.140 1.00 93.75 310 ASP A CA 1
ATOM 2456 C C . ASP A 1 310 ? -16.883 13.832 14.433 1.00 93.75 310 ASP A C 1
ATOM 2458 O O . ASP A 1 310 ? -16.701 14.370 15.525 1.00 93.75 310 ASP A O 1
ATOM 2462 N N . LEU A 1 311 ? -17.476 12.634 14.323 1.00 94.81 311 LEU A N 1
ATOM 2463 C CA . LEU A 1 311 ? -17.922 11.859 15.482 1.00 94.81 311 LEU A CA 1
ATOM 2464 C C . LEU A 1 311 ? -16.753 11.440 16.389 1.00 94.81 311 LEU A C 1
ATOM 2466 O O . LEU A 1 311 ? -16.873 11.527 17.611 1.00 94.81 311 LEU A O 1
ATOM 2470 N N . LEU A 1 312 ? -15.617 11.032 15.813 1.00 94.94 312 LEU A N 1
ATOM 2471 C CA . LEU A 1 312 ? -14.408 10.690 16.566 1.00 94.94 312 LEU A CA 1
ATOM 2472 C C . LEU A 1 312 ? -13.932 11.870 17.419 1.00 94.94 312 LEU A C 1
ATOM 2474 O O . LEU A 1 312 ? -13.629 11.699 18.602 1.00 94.94 312 LEU A O 1
ATOM 2478 N N . GLN A 1 313 ? -13.887 13.069 16.831 1.00 93.00 313 GLN A N 1
ATOM 2479 C CA . GLN A 1 313 ? -13.478 14.278 17.541 1.00 93.00 313 GLN A CA 1
ATOM 2480 C C . GLN A 1 313 ? -14.425 14.580 18.712 1.00 93.00 313 GLN A C 1
ATOM 2482 O O . GLN A 1 313 ? -13.977 14.860 19.824 1.00 93.00 313 GLN A O 1
ATOM 2487 N N . GLU A 1 314 ? -15.733 14.452 18.503 1.00 94.06 314 GLU A N 1
ATOM 2488 C CA . GLU A 1 314 ? -16.727 14.659 19.557 1.00 94.06 314 GLU A CA 1
ATOM 2489 C C . GLU A 1 314 ? -16.634 13.619 20.680 1.00 94.06 314 GLU A C 1
ATOM 2491 O O . GLU A 1 314 ? -16.719 13.975 21.859 1.00 94.06 314 GLU A O 1
ATOM 2496 N N . PHE A 1 315 ? -16.411 12.344 20.349 1.00 94.75 315 PHE A N 1
ATOM 2497 C CA . PHE A 1 315 ? -16.152 11.296 21.338 1.00 94.75 315 PHE A CA 1
ATOM 2498 C C . PHE A 1 315 ? -14.920 11.602 22.195 1.00 94.75 315 PHE A C 1
ATOM 2500 O O . PHE A 1 315 ? -14.984 11.457 23.420 1.00 94.75 315 PHE A O 1
ATOM 2507 N N . GLN A 1 316 ? -13.841 12.110 21.593 1.00 91.75 316 GLN A N 1
ATOM 2508 C CA . GLN A 1 316 ? -12.636 12.526 22.316 1.00 91.75 316 GLN A CA 1
ATOM 2509 C C . GLN A 1 316 ? -12.880 13.740 23.226 1.00 91.75 316 GLN A C 1
ATOM 2511 O O . GLN A 1 316 ? -12.454 13.738 24.384 1.00 91.75 316 GLN A O 1
ATOM 2516 N N . GLU A 1 317 ? -13.585 14.762 22.735 1.00 92.75 317 GLU A N 1
ATOM 2517 C CA . GLU A 1 317 ? -13.869 15.990 23.488 1.00 92.75 317 GLU A CA 1
ATOM 2518 C C . GLU A 1 317 ? -14.813 15.737 24.672 1.00 92.75 317 GLU A C 1
ATOM 2520 O O . GLU A 1 317 ? -14.565 16.204 25.788 1.00 92.75 317 GLU A O 1
ATOM 2525 N N . MET A 1 318 ? -15.877 14.961 24.452 1.00 90.00 318 MET A N 1
ATOM 2526 C CA . MET A 1 318 ? -16.887 14.668 25.472 1.00 90.00 318 MET A CA 1
ATOM 2527 C C . MET A 1 318 ? -16.530 13.477 26.365 1.00 90.00 318 MET A C 1
ATOM 2529 O O . MET A 1 318 ? -17.191 13.269 27.383 1.00 90.00 318 MET A O 1
ATOM 2533 N N . LYS A 1 319 ? -15.497 12.699 26.012 1.00 89.44 319 LYS A N 1
ATOM 2534 C CA . LYS A 1 319 ? -15.145 11.419 26.655 1.00 89.44 319 LYS A CA 1
ATOM 2535 C C . LYS A 1 319 ? -16.311 10.420 26.650 1.00 89.44 319 LYS A C 1
ATOM 2537 O O . LYS A 1 319 ? -16.519 9.676 27.612 1.00 89.44 319 LYS A O 1
ATOM 2542 N N . ASN A 1 320 ? -17.070 10.421 25.555 1.00 88.75 320 ASN A N 1
ATOM 2543 C CA . ASN A 1 320 ? -18.159 9.484 25.286 1.00 88.75 320 ASN A CA 1
ATOM 2544 C C . ASN A 1 320 ? -17.668 8.384 24.343 1.00 88.75 320 ASN A C 1
ATOM 2546 O O . ASN A 1 320 ? -16.855 8.647 23.469 1.00 88.75 320 ASN A O 1
ATOM 2550 N N . HIS A 1 321 ? -18.131 7.151 24.553 1.00 92.62 321 HIS A N 1
ATOM 2551 C CA . HIS A 1 321 ? -17.703 5.978 23.771 1.00 92.62 321 HIS A CA 1
ATOM 2552 C C . HIS A 1 321 ? -18.886 5.272 23.083 1.00 92.62 321 HIS A C 1
ATOM 2554 O O . HIS A 1 321 ? -18.716 4.216 22.493 1.00 92.62 321 HIS A O 1
ATOM 2560 N N . LEU A 1 322 ? -20.107 5.796 23.227 1.00 95.38 322 LEU A N 1
ATOM 2561 C CA . LEU A 1 322 ? -21.314 5.232 22.627 1.00 95.38 322 LEU A CA 1
ATOM 2562 C C . LEU A 1 322 ? -22.295 6.362 22.317 1.00 95.38 322 LEU A C 1
ATOM 2564 O O . LEU A 1 322 ? -22.541 7.222 23.169 1.00 95.38 322 LEU A O 1
ATOM 2568 N N . ALA A 1 323 ? -22.862 6.336 21.116 1.00 96.19 323 ALA A N 1
ATOM 2569 C CA . ALA A 1 323 ? -23.932 7.225 20.687 1.00 96.19 323 ALA A CA 1
ATOM 2570 C C . ALA A 1 323 ? -25.117 6.428 20.134 1.00 96.19 323 ALA A C 1
ATOM 2572 O O . ALA A 1 323 ? -24.949 5.358 19.552 1.00 96.19 323 ALA A O 1
ATOM 2573 N N . ILE A 1 324 ? -26.315 6.983 20.293 1.00 96.56 324 ILE A N 1
ATOM 2574 C CA . ILE A 1 324 ? -27.533 6.511 19.640 1.00 96.56 324 ILE A CA 1
ATOM 2575 C C . ILE A 1 324 ? -27.644 7.211 18.287 1.00 96.56 324 ILE A C 1
ATOM 2577 O O . ILE A 1 324 ? -27.606 8.442 18.203 1.00 96.56 324 ILE A O 1
ATOM 2581 N N . VAL A 1 325 ? -27.785 6.429 17.225 1.00 96.69 325 VAL A N 1
ATOM 2582 C CA . VAL A 1 325 ? -27.918 6.951 15.867 1.00 96.69 325 VAL A CA 1
ATOM 2583 C C . VAL A 1 325 ? -29.386 7.214 15.576 1.00 96.69 325 VAL A C 1
ATOM 2585 O O . VAL A 1 325 ? -30.211 6.315 15.734 1.00 96.69 325 VAL A O 1
ATOM 2588 N N . VAL A 1 326 ? -29.711 8.426 15.129 1.00 94.88 326 VAL A N 1
ATOM 2589 C CA . VAL A 1 326 ? -31.079 8.834 14.783 1.00 94.88 326 VAL A CA 1
ATOM 2590 C C . VAL A 1 326 ? -31.248 9.045 13.283 1.00 94.88 326 VAL A C 1
ATOM 2592 O O . VAL A 1 326 ? -30.326 9.495 12.593 1.00 94.88 326 VAL A O 1
ATOM 2595 N N . ASP A 1 327 ? -32.436 8.707 12.787 1.00 90.50 327 ASP A N 1
ATOM 2596 C CA . ASP A 1 327 ? -32.861 9.014 11.424 1.00 90.50 327 ASP A CA 1
ATOM 2597 C C . ASP A 1 327 ? -33.420 10.444 11.301 1.00 90.50 327 ASP A C 1
ATOM 2599 O O . ASP A 1 327 ? -33.485 11.220 12.259 1.00 90.50 327 ASP A O 1
ATOM 2603 N N . GLU A 1 328 ? -33.832 10.807 10.090 1.00 86.19 328 GLU A N 1
ATOM 2604 C CA . GLU A 1 328 ? -34.374 12.123 9.753 1.00 86.19 328 GLU A CA 1
ATOM 2605 C C . GLU A 1 328 ? -35.747 12.403 10.387 1.00 86.19 328 GLU A C 1
ATOM 2607 O O . GLU A 1 328 ? -36.195 13.551 10.421 1.00 86.19 328 GLU A O 1
ATOM 2612 N N . TYR A 1 329 ? -36.418 11.366 10.886 1.00 86.12 329 TYR A N 1
ATOM 2613 C CA . TYR A 1 329 ? -37.723 11.438 11.535 1.00 86.12 329 TYR A CA 1
ATOM 2614 C C . TYR A 1 329 ? -37.612 11.413 13.068 1.00 86.12 329 TYR A C 1
ATOM 2616 O O . TYR A 1 329 ? -38.629 11.543 13.751 1.00 86.12 329 TYR A O 1
ATOM 2624 N N . GLY A 1 330 ? -36.389 11.310 13.604 1.00 81.00 330 GLY A N 1
ATOM 2625 C CA . GLY A 1 330 ? -36.103 11.244 15.036 1.00 81.00 330 GLY A CA 1
ATOM 2626 C C . GLY A 1 330 ? -36.240 9.844 15.640 1.00 81.00 330 GLY A C 1
ATOM 2627 O O . GLY A 1 330 ? -36.226 9.726 16.862 1.00 81.00 330 GLY A O 1
ATOM 2628 N N . GLY A 1 331 ? -36.377 8.802 14.816 1.00 88.75 331 GLY A N 1
ATOM 2629 C CA . GLY A 1 331 ? -36.359 7.405 15.247 1.00 88.75 331 GLY A CA 1
ATOM 2630 C C . GLY A 1 331 ? -34.936 6.899 15.484 1.00 88.75 331 GLY A C 1
ATOM 2631 O O . GLY A 1 331 ? -33.987 7.331 14.823 1.00 88.75 331 GLY A O 1
ATOM 2632 N N . SER A 1 332 ? -34.774 5.957 16.415 1.00 92.44 332 SER A N 1
ATOM 2633 C CA . SER A 1 332 ? -33.468 5.361 16.720 1.00 92.44 332 SER A CA 1
ATOM 2634 C C . SER A 1 332 ? -33.132 4.290 15.677 1.00 92.44 332 SER A C 1
ATOM 2636 O O . SER A 1 332 ? -33.734 3.215 15.634 1.00 92.44 332 SER A O 1
ATOM 2638 N N . SER A 1 333 ? -32.139 4.566 14.836 1.00 92.00 333 SER A N 1
ATOM 2639 C CA . SER A 1 333 ? -31.653 3.652 13.794 1.00 92.00 333 SER A CA 1
ATOM 2640 C C . SER A 1 333 ? -30.712 2.571 14.326 1.00 92.00 333 SER A C 1
ATOM 2642 O O . SER A 1 333 ? -30.647 1.480 13.754 1.00 92.00 333 SER A O 1
ATOM 2644 N N . GLY A 1 334 ? -29.999 2.849 15.418 1.00 94.81 334 GLY A N 1
ATOM 2645 C CA . GLY A 1 334 ? -28.982 1.950 15.954 1.00 94.81 334 GLY A CA 1
ATOM 2646 C C . GLY A 1 334 ? -28.076 2.623 16.977 1.00 94.81 334 GLY A C 1
ATOM 2647 O O . GLY A 1 334 ? -28.426 3.663 17.539 1.00 94.81 334 GLY A O 1
ATOM 2648 N N . ILE A 1 335 ? -26.904 2.035 17.197 1.00 96.44 335 ILE A N 1
ATOM 2649 C CA . ILE A 1 335 ? -25.835 2.615 18.019 1.00 96.44 335 ILE A CA 1
ATOM 2650 C C . ILE A 1 335 ? -24.516 2.626 17.255 1.00 96.44 335 ILE A C 1
ATOM 2652 O O . ILE A 1 335 ? -24.332 1.851 16.323 1.00 96.44 335 ILE A O 1
ATOM 2656 N N . VAL A 1 336 ? -23.601 3.491 17.669 1.00 96.44 336 VAL A N 1
ATOM 2657 C CA . VAL A 1 336 ? -22.219 3.518 17.183 1.00 96.44 336 VAL A CA 1
ATOM 2658 C C . VAL A 1 336 ? -21.286 3.715 18.369 1.00 96.44 336 VAL A C 1
ATOM 2660 O O . VAL A 1 336 ? -21.597 4.491 19.284 1.00 96.44 336 VAL A O 1
ATOM 2663 N N . THR A 1 337 ? -20.173 2.993 18.377 1.00 94.75 337 THR A N 1
ATOM 2664 C CA . THR A 1 337 ? -19.175 3.023 19.447 1.00 94.75 337 THR A CA 1
ATOM 2665 C C . THR A 1 337 ? -17.871 3.660 18.976 1.00 94.75 337 THR A C 1
ATOM 2667 O O . THR A 1 337 ? -17.696 3.955 17.794 1.00 94.75 337 THR A O 1
ATOM 2670 N N . LEU A 1 338 ? -16.976 3.978 19.914 1.00 93.06 338 LEU A N 1
ATOM 2671 C CA . LEU A 1 338 ? -15.656 4.510 19.563 1.00 93.06 338 LEU A CA 1
ATOM 2672 C C . LEU A 1 338 ? -14.814 3.432 18.874 1.00 93.06 338 LEU A C 1
ATOM 2674 O O . LEU A 1 338 ? -14.036 3.736 17.977 1.00 93.06 338 LEU A O 1
ATOM 2678 N N . GLU A 1 339 ? -14.997 2.194 19.309 1.00 90.00 339 GLU A N 1
ATOM 2679 C CA . GLU A 1 339 ? -14.346 0.996 18.817 1.00 90.00 339 GLU A CA 1
ATOM 2680 C C . GLU A 1 339 ? -14.672 0.781 17.325 1.00 90.00 339 GLU A C 1
ATOM 2682 O O . GLU A 1 339 ? -13.740 0.752 16.524 1.00 90.00 339 GLU A O 1
ATOM 2687 N N . ASP A 1 340 ? -15.955 0.838 16.931 1.00 90.19 340 ASP A N 1
ATOM 2688 C CA . ASP A 1 340 ? -16.388 0.731 15.518 1.00 90.19 340 ASP A CA 1
ATOM 2689 C C . ASP A 1 340 ? -15.732 1.803 14.616 1.00 90.19 340 ASP A C 1
ATOM 2691 O O . ASP A 1 340 ? -15.444 1.586 13.442 1.00 90.19 340 ASP A O 1
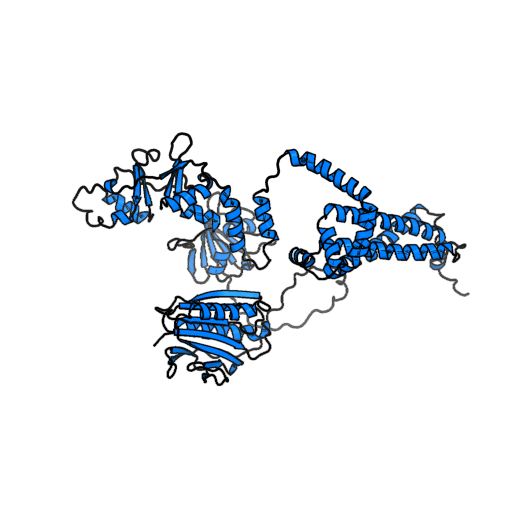ATOM 2695 N N . ILE A 1 341 ? -15.489 3.007 15.152 1.00 92.19 341 ILE A N 1
ATOM 2696 C CA . ILE A 1 341 ? -14.852 4.100 14.397 1.00 92.19 341 ILE A CA 1
ATOM 2697 C C . ILE A 1 341 ? -13.353 3.840 14.201 1.00 92.19 341 ILE A C 1
ATOM 2699 O O . ILE A 1 341 ? -12.792 4.213 13.169 1.00 92.19 341 ILE A O 1
ATOM 2703 N N . LEU A 1 342 ? -12.685 3.260 15.201 1.00 89.62 342 LEU A N 1
ATOM 2704 C CA . LEU A 1 342 ? -11.257 2.941 15.130 1.00 89.62 342 LEU A CA 1
ATOM 2705 C C . LEU A 1 342 ? -10.992 1.742 14.216 1.00 89.62 342 LEU A C 1
ATOM 2707 O O . LEU A 1 342 ? -9.973 1.731 13.523 1.00 89.62 342 LEU A O 1
ATOM 2711 N N . GLU A 1 343 ? -11.919 0.789 14.170 1.00 86.88 343 GLU A N 1
ATOM 2712 C CA . GLU A 1 343 ? -11.867 -0.383 13.297 1.00 86.88 343 GLU A CA 1
ATOM 2713 C C . GLU A 1 343 ? -11.776 0.001 11.810 1.00 86.88 343 GLU A C 1
ATOM 2715 O O . GLU A 1 343 ? -10.974 -0.561 11.071 1.00 86.88 343 GLU A O 1
ATOM 2720 N N . GLU A 1 344 ? -12.464 1.063 11.372 1.00 88.56 344 GLU A N 1
ATOM 2721 C CA . GLU A 1 344 ? -12.359 1.565 9.987 1.00 88.56 344 GLU A CA 1
ATOM 2722 C C . GLU A 1 344 ? -10.954 2.068 9.602 1.00 88.56 344 GLU A C 1
ATOM 2724 O O . GLU A 1 344 ? -10.623 2.192 8.418 1.00 88.56 344 GLU A O 1
ATOM 2729 N N . ILE A 1 345 ? -10.119 2.400 10.590 1.00 86.38 345 ILE A N 1
ATOM 2730 C CA . ILE A 1 345 ? -8.732 2.821 10.371 1.00 86.38 345 ILE A CA 1
ATOM 2731 C C . ILE A 1 345 ? -7.780 1.637 10.518 1.00 86.38 345 ILE A C 1
ATOM 2733 O O . ILE A 1 345 ? -6.862 1.498 9.715 1.00 86.38 345 ILE A O 1
ATOM 2737 N N . VAL A 1 346 ? -7.945 0.843 11.574 1.00 81.75 346 VAL A N 1
ATOM 2738 C CA . VAL A 1 346 ? -6.958 -0.160 11.996 1.00 81.75 346 VAL A CA 1
ATOM 2739 C C . VAL A 1 346 ? -7.244 -1.543 11.396 1.00 81.75 346 VAL A C 1
ATOM 2741 O O . VAL A 1 346 ? -6.320 -2.340 11.251 1.00 81.75 346 VAL A O 1
ATOM 2744 N N . GLY A 1 347 ? -8.480 -1.797 10.963 1.00 75.62 347 GLY A N 1
ATOM 2745 C CA . GLY A 1 347 ? -9.004 -3.131 10.677 1.00 75.62 347 GLY A CA 1
ATOM 2746 C C . GLY A 1 347 ? -9.569 -3.791 11.936 1.00 75.62 347 GLY A C 1
ATOM 2747 O O . GLY A 1 347 ? -9.574 -3.179 13.002 1.00 75.62 347 GLY A O 1
ATOM 2748 N N . GLU A 1 348 ? -10.032 -5.035 11.800 1.00 64.31 348 GLU A N 1
ATOM 2749 C CA . GLU A 1 348 ? -10.563 -5.856 12.898 1.00 64.31 348 GLU A CA 1
ATOM 2750 C C . GLU A 1 348 ? -9.557 -5.896 14.062 1.00 64.31 348 GLU A C 1
ATOM 2752 O O . GLU A 1 348 ? -8.426 -6.377 13.920 1.00 64.31 348 GLU A O 1
ATOM 2757 N N . ILE A 1 349 ? -9.956 -5.350 15.212 1.00 55.97 349 ILE A N 1
ATOM 2758 C CA . ILE A 1 349 ? -9.187 -5.425 16.453 1.00 55.97 349 ILE A CA 1
ATOM 2759 C C . ILE A 1 349 ? -9.830 -6.531 17.279 1.00 55.97 349 ILE A C 1
ATOM 2761 O O . ILE A 1 349 ? -10.863 -6.305 17.900 1.00 55.97 349 ILE A O 1
ATOM 2765 N N . ASN A 1 350 ? -9.209 -7.709 17.291 1.00 48.94 350 ASN A N 1
ATOM 2766 C CA . ASN A 1 350 ? -9.643 -8.808 18.152 1.00 48.94 350 ASN A CA 1
ATOM 2767 C C . ASN A 1 350 ? -9.525 -8.372 19.622 1.00 48.94 350 ASN A C 1
ATOM 2769 O O . ASN A 1 350 ? -8.420 -8.075 20.091 1.00 48.94 350 ASN A O 1
ATOM 2773 N N . ASP A 1 351 ? -10.649 -8.310 20.335 1.00 51.84 351 ASP A N 1
ATOM 2774 C CA . ASP A 1 351 ? -10.695 -8.003 21.765 1.00 51.84 351 ASP A CA 1
ATOM 2775 C C . ASP A 1 351 ? -10.135 -9.184 22.583 1.00 51.84 351 ASP A C 1
ATOM 2777 O O . ASP A 1 351 ? -10.120 -10.334 22.145 1.00 51.84 351 ASP A O 1
ATOM 2781 N N . GLU A 1 352 ? -9.706 -8.935 23.820 1.00 44.94 352 GLU A N 1
ATOM 2782 C CA . GLU A 1 352 ? -9.188 -9.957 24.748 1.00 44.94 352 GLU A CA 1
ATOM 2783 C C . GLU A 1 352 ? -10.237 -11.031 25.112 1.00 44.94 352 GLU A C 1
ATOM 2785 O O . GLU A 1 352 ? -9.904 -12.046 25.728 1.00 44.94 352 GLU A O 1
ATOM 2790 N N . PHE A 1 353 ? -11.502 -10.803 24.740 1.00 46.91 353 PHE A N 1
ATOM 2791 C CA . PHE A 1 353 ? -12.641 -11.702 24.934 1.00 46.91 353 PHE A CA 1
ATOM 2792 C C . PHE A 1 353 ? -13.211 -12.269 23.628 1.00 46.91 353 PHE A C 1
ATOM 2794 O O . PHE A 1 353 ? -14.188 -13.024 23.690 1.00 46.91 353 PHE A O 1
ATOM 2801 N N . ASP A 1 354 ? -12.624 -11.930 22.477 1.00 48.94 354 ASP A N 1
ATOM 2802 C CA . ASP A 1 354 ? -12.954 -12.560 21.203 1.00 48.94 354 ASP A CA 1
ATOM 2803 C C . ASP A 1 354 ? -12.280 -13.932 21.154 1.00 48.94 354 ASP A C 1
ATOM 2805 O O . ASP A 1 354 ? -11.231 -14.152 20.546 1.00 48.94 354 ASP A O 1
ATOM 2809 N N . ASP A 1 355 ? -12.896 -14.884 21.854 1.00 42.41 355 ASP A N 1
ATOM 2810 C CA . ASP A 1 355 ? -12.627 -16.295 21.639 1.00 42.41 355 ASP A CA 1
ATOM 2811 C C . ASP A 1 355 ? -13.113 -16.648 20.224 1.00 42.41 355 ASP A C 1
ATOM 2813 O O . ASP A 1 355 ? -14.267 -17.032 20.007 1.00 42.41 355 ASP A O 1
ATOM 2817 N N . ASP A 1 356 ? -12.206 -16.582 19.250 1.00 42.44 356 ASP A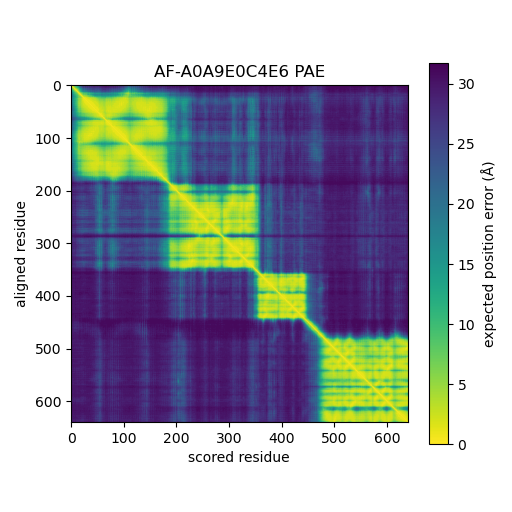 N 1
ATOM 2818 C CA . ASP A 1 356 ? -12.265 -17.425 18.059 1.00 42.44 356 ASP A CA 1
ATOM 2819 C C . ASP A 1 356 ? -12.109 -18.894 18.500 1.00 42.44 356 ASP A C 1
ATOM 2821 O O . ASP A 1 356 ? -11.108 -19.568 18.226 1.00 42.44 356 ASP A O 1
ATOM 2825 N N . GLU A 1 357 ? -13.108 -19.447 19.192 1.00 45.69 357 GLU A N 1
ATOM 2826 C CA . GLU A 1 357 ? -13.255 -20.893 19.249 1.00 45.69 357 GLU A CA 1
ATOM 2827 C C . GLU A 1 357 ? -13.617 -21.351 17.833 1.00 45.69 357 GLU A C 1
ATOM 2829 O O . GLU A 1 357 ? -14.777 -21.417 17.416 1.00 45.69 357 GLU A O 1
ATOM 2834 N N . LEU A 1 358 ? -12.584 -21.676 17.053 1.00 55.03 358 LEU A N 1
ATOM 2835 C CA . LEU A 1 358 ? -12.707 -22.547 15.897 1.00 55.03 358 LEU A CA 1
ATOM 2836 C C . LEU A 1 358 ? -13.447 -23.807 16.367 1.00 55.03 358 LEU A C 1
ATOM 2838 O O . LEU A 1 358 ? -12.858 -24.697 16.973 1.00 55.03 358 LEU A O 1
ATOM 2842 N N . ASN A 1 359 ? -14.752 -23.877 16.102 1.00 61.25 359 ASN A N 1
ATOM 2843 C CA . ASN A 1 359 ? -15.592 -25.022 16.440 1.00 61.25 359 ASN A CA 1
ATOM 2844 C C . ASN A 1 359 ? -15.152 -26.249 15.625 1.00 61.25 359 ASN A C 1
ATOM 2846 O O . ASN A 1 359 ? -15.681 -26.525 14.542 1.00 61.25 359 ASN A O 1
ATOM 2850 N N . TYR A 1 360 ? -14.183 -27.006 16.139 1.00 78.88 360 TYR A N 1
ATOM 2851 C CA . TYR A 1 360 ? -13.795 -28.306 15.603 1.00 78.88 360 TYR A CA 1
ATOM 2852 C C . TYR A 1 360 ? -13.809 -29.377 16.695 1.00 78.88 360 TYR A C 1
ATOM 2854 O O . TYR A 1 360 ? -13.626 -29.113 17.879 1.00 78.88 360 TYR A O 1
ATOM 2862 N N . SER A 1 361 ? -14.058 -30.625 16.305 1.00 81.12 361 SER A N 1
ATOM 2863 C CA . SER A 1 361 ? -14.004 -31.775 17.210 1.00 81.12 361 SER A CA 1
ATOM 2864 C C . SER A 1 361 ? -13.008 -32.793 16.682 1.00 81.12 361 SER A C 1
ATOM 2866 O O . SER A 1 361 ? -13.206 -33.363 15.609 1.00 81.12 361 SER A O 1
ATOM 2868 N N . ARG A 1 362 ? -11.943 -33.056 17.439 1.00 85.12 362 ARG A N 1
ATOM 2869 C CA . ARG A 1 362 ? -11.013 -34.152 17.152 1.00 85.12 362 ARG A CA 1
ATOM 2870 C C . ARG A 1 362 ? -11.597 -35.454 17.699 1.00 85.12 362 ARG A C 1
ATOM 2872 O O . ARG A 1 362 ? -11.777 -35.589 18.904 1.00 85.12 362 ARG A O 1
ATOM 2879 N N . LEU A 1 363 ? -11.929 -36.389 16.811 1.00 82.50 363 LEU A N 1
ATOM 2880 C CA . LEU A 1 363 ? -12.477 -37.698 17.183 1.00 82.50 363 LEU A CA 1
ATOM 2881 C C . LEU A 1 363 ? -11.360 -38.693 17.519 1.00 82.50 363 LEU A C 1
ATOM 2883 O O . LEU A 1 363 ? -11.515 -39.500 18.431 1.00 82.50 363 LEU A O 1
ATOM 2887 N N . ASP A 1 364 ? -10.246 -38.628 16.786 1.00 83.31 364 ASP A N 1
ATOM 2888 C CA . ASP A 1 364 ? -9.024 -39.400 17.023 1.00 83.31 364 ASP A CA 1
ATOM 2889 C C . ASP A 1 364 ? -7.829 -38.746 16.296 1.00 83.31 364 ASP A C 1
ATOM 2891 O O . ASP A 1 364 ? -7.929 -37.625 15.791 1.00 83.31 364 ASP A O 1
ATOM 2895 N N . ASP A 1 365 ? -6.681 -39.426 16.238 1.00 81.75 365 ASP A N 1
ATOM 2896 C CA . ASP A 1 365 ? -5.468 -38.894 15.605 1.00 81.75 365 ASP A CA 1
ATOM 2897 C C . ASP A 1 365 ? -5.594 -38.641 14.098 1.00 81.75 365 ASP A C 1
ATOM 2899 O O . ASP A 1 365 ? -4.789 -37.904 13.535 1.00 81.75 365 ASP A O 1
ATOM 2903 N N . ARG A 1 366 ? -6.596 -39.227 13.439 1.00 85.50 366 ARG A N 1
ATOM 2904 C CA . ARG A 1 366 ? -6.806 -39.130 11.992 1.00 85.50 366 ARG A CA 1
ATOM 2905 C C . ARG A 1 366 ? -8.151 -38.534 11.613 1.00 85.50 366 ARG A C 1
ATOM 2907 O O . ARG A 1 366 ? -8.343 -38.242 10.441 1.00 85.50 366 ARG A O 1
ATOM 2914 N N . ASN A 1 367 ? -9.090 -38.392 12.542 1.00 88.06 367 ASN A N 1
ATOM 2915 C CA . ASN A 1 367 ? -10.464 -37.999 12.263 1.00 88.06 367 ASN A CA 1
ATOM 2916 C C . ASN A 1 367 ? -10.818 -36.697 12.982 1.00 88.06 367 ASN A C 1
ATOM 2918 O O . ASN A 1 367 ? -10.829 -36.632 14.212 1.00 88.06 367 ASN A O 1
ATOM 2922 N N . PHE A 1 368 ? -11.200 -35.694 12.200 1.00 92.38 368 PHE A N 1
ATOM 2923 C CA . PHE A 1 368 ? -11.559 -34.359 12.668 1.00 92.38 368 PHE A CA 1
ATOM 2924 C C . PHE A 1 368 ? -12.923 -33.969 12.113 1.00 92.38 368 PHE A C 1
ATOM 2926 O O . PHE A 1 368 ? -13.268 -34.353 10.999 1.00 92.38 368 PHE A O 1
ATOM 2933 N N . VAL A 1 369 ? -13.701 -33.200 12.864 1.00 92.06 369 VAL A N 1
ATOM 2934 C CA . VAL A 1 369 ? -14.972 -32.639 12.405 1.00 92.06 369 VAL A CA 1
ATOM 2935 C C . VAL A 1 369 ? -14.884 -31.126 12.442 1.00 92.06 369 VAL A C 1
ATOM 2937 O O . VAL A 1 369 ? -14.642 -30.564 13.504 1.00 92.06 369 VAL A O 1
ATOM 2940 N N . PHE A 1 370 ? -15.124 -30.486 11.301 1.00 92.50 370 PHE A N 1
ATOM 2941 C CA . PHE A 1 370 ? -15.096 -29.034 11.134 1.00 92.50 370 PHE A CA 1
ATOM 2942 C C . PHE A 1 370 ? -16.466 -28.499 10.718 1.00 92.50 370 PHE A C 1
ATOM 2944 O O . PHE A 1 370 ? -17.276 -29.215 10.111 1.00 92.50 370 PHE A O 1
ATOM 2951 N N . GLU A 1 371 ? -16.713 -27.219 10.992 1.00 90.62 371 GLU A N 1
ATOM 2952 C CA . GLU A 1 371 ? -17.781 -26.486 10.322 1.00 90.62 371 GLU A CA 1
ATOM 2953 C C . GLU A 1 371 ? -17.420 -26.235 8.850 1.00 90.62 371 GLU A C 1
ATOM 2955 O O . GLU A 1 371 ? -16.270 -26.006 8.487 1.00 90.62 371 GLU A O 1
ATOM 2960 N N . GLY A 1 372 ? -18.418 -26.237 7.965 1.00 86.19 372 GLY A N 1
ATOM 2961 C CA . GLY A 1 372 ? -18.191 -25.988 6.537 1.00 86.19 372 GLY A CA 1
ATOM 2962 C C . GLY A 1 372 ? -17.594 -24.603 6.247 1.00 86.19 372 GLY A C 1
ATOM 2963 O O . GLY A 1 372 ? -16.913 -24.431 5.240 1.00 86.19 372 GLY A O 1
ATOM 2964 N N . LYS A 1 373 ? -17.822 -23.626 7.133 1.00 86.44 373 LYS A N 1
ATOM 2965 C CA . LYS A 1 373 ? -17.310 -22.253 7.005 1.00 86.44 373 LYS A CA 1
ATOM 2966 C C . LYS A 1 373 ? -15.840 -22.097 7.412 1.00 86.44 373 LYS A C 1
ATOM 2968 O O . LYS A 1 373 ? -15.287 -21.029 7.186 1.00 86.44 373 LYS A O 1
ATOM 2973 N N . THR A 1 374 ? -15.228 -23.112 8.025 1.00 87.81 374 THR A N 1
ATOM 2974 C CA . THR A 1 374 ? -13.840 -23.035 8.495 1.00 87.81 374 THR A CA 1
ATOM 2975 C C . THR A 1 374 ? -12.899 -22.762 7.320 1.00 87.81 374 THR A C 1
ATOM 2977 O O . THR A 1 374 ? -13.006 -23.411 6.271 1.00 87.81 374 THR A O 1
ATOM 2980 N N . LEU A 1 375 ? -11.990 -21.797 7.491 1.00 89.25 375 LEU A N 1
ATOM 2981 C CA . LEU A 1 375 ? -10.985 -21.467 6.486 1.00 89.25 375 LEU A CA 1
ATOM 2982 C C . LEU A 1 375 ? -10.037 -22.650 6.297 1.00 89.25 375 LEU A C 1
ATOM 2984 O O . LEU A 1 375 ? -9.622 -23.307 7.252 1.00 89.25 375 LEU A O 1
ATOM 2988 N N . LEU A 1 376 ? -9.648 -22.915 5.055 1.00 88.50 376 LEU A N 1
ATOM 2989 C CA . LEU A 1 376 ? -8.731 -24.008 4.739 1.00 88.50 376 LEU A CA 1
ATOM 2990 C C . LEU A 1 376 ? -7.362 -23.836 5.424 1.00 88.50 376 LEU A C 1
ATOM 2992 O O . LEU A 1 376 ? -6.735 -24.837 5.759 1.00 88.50 376 LEU A O 1
ATOM 2996 N N . ASN A 1 377 ? -6.918 -22.600 5.688 1.00 83.06 377 ASN A N 1
ATOM 2997 C CA . ASN A 1 377 ? -5.685 -22.336 6.442 1.00 83.06 377 ASN A CA 1
ATOM 2998 C C . ASN A 1 377 ? -5.794 -22.830 7.890 1.00 83.06 377 ASN A C 1
ATOM 3000 O O . ASN A 1 377 ? -4.853 -23.434 8.401 1.00 83.06 377 ASN A O 1
ATOM 3004 N N . ASP A 1 378 ? -6.958 -22.653 8.517 1.00 82.56 378 ASP A N 1
ATOM 3005 C CA . ASP A 1 378 ? -7.218 -23.160 9.864 1.00 82.56 378 ASP A CA 1
ATOM 3006 C C . ASP A 1 378 ? -7.305 -24.682 9.884 1.00 82.56 378 ASP A C 1
ATOM 3008 O O . ASP A 1 378 ? -6.730 -25.316 10.766 1.00 82.56 378 ASP A O 1
ATOM 3012 N N . VAL A 1 379 ? -7.946 -25.287 8.877 1.00 86.44 379 VAL A N 1
ATOM 3013 C CA . VAL A 1 379 ? -7.954 -26.750 8.718 1.00 86.44 379 VAL A CA 1
ATOM 3014 C C . VAL A 1 379 ? -6.523 -27.282 8.595 1.00 86.44 379 VAL A C 1
ATOM 3016 O O . VAL A 1 379 ? -6.178 -28.239 9.286 1.00 86.44 379 VAL A O 1
ATOM 3019 N N . CYS A 1 380 ? -5.673 -26.652 7.775 1.00 86.56 380 CYS A N 1
ATOM 3020 C CA . CYS A 1 380 ? -4.262 -27.024 7.614 1.00 86.56 380 CYS A CA 1
ATOM 3021 C C . CYS A 1 380 ? -3.491 -26.915 8.936 1.00 86.56 380 CYS A C 1
ATOM 3023 O O . CYS A 1 380 ? -2.819 -27.866 9.325 1.00 86.56 380 CYS A O 1
ATOM 3025 N N . ARG A 1 381 ? -3.657 -25.801 9.663 1.00 80.06 381 ARG A N 1
ATOM 3026 C CA . ARG A 1 381 ? -3.027 -25.558 10.970 1.00 80.06 381 ARG A CA 1
ATOM 3027 C C . ARG A 1 381 ? -3.437 -26.587 12.028 1.00 80.06 381 ARG A C 1
ATOM 3029 O O . ARG A 1 381 ? -2.609 -26.991 12.828 1.00 80.06 381 ARG A O 1
ATOM 3036 N N . ILE A 1 382 ? -4.703 -27.005 12.044 1.00 84.44 382 ILE A N 1
ATOM 3037 C CA . ILE A 1 382 ? -5.235 -27.950 13.044 1.00 84.44 382 ILE A CA 1
ATOM 3038 C C . ILE A 1 382 ? -4.845 -29.402 12.731 1.00 84.44 382 ILE A C 1
ATOM 3040 O O . ILE A 1 382 ? -4.728 -30.224 13.639 1.00 84.44 382 ILE A O 1
ATOM 3044 N N . THR A 1 383 ? -4.678 -29.736 11.451 1.00 83.06 383 THR A N 1
ATOM 3045 C CA . THR A 1 383 ? -4.414 -31.111 10.993 1.00 83.06 383 THR A CA 1
ATOM 3046 C C . THR A 1 383 ? -2.958 -31.375 10.605 1.00 83.06 383 THR A C 1
ATOM 3048 O O . THR A 1 383 ? -2.653 -32.494 10.194 1.00 83.06 383 THR A O 1
ATOM 3051 N N . ASP A 1 384 ? -2.075 -30.375 10.725 1.00 81.62 384 ASP A N 1
ATOM 3052 C CA . ASP A 1 384 ? -0.686 -30.388 10.235 1.00 81.62 384 ASP A CA 1
ATOM 3053 C C . ASP A 1 384 ? -0.565 -30.792 8.749 1.00 81.62 384 ASP A C 1
ATOM 3055 O O . ASP A 1 384 ? 0.396 -31.436 8.318 1.00 81.62 384 ASP A O 1
ATOM 3059 N N . LEU A 1 385 ? -1.562 -30.420 7.941 1.00 83.44 385 LEU A N 1
ATOM 3060 C CA . LEU A 1 385 ? -1.576 -30.660 6.499 1.00 83.44 385 LEU A CA 1
ATOM 3061 C C . LEU A 1 385 ? -0.979 -29.477 5.734 1.00 83.44 385 LEU A C 1
ATOM 3063 O O . LEU A 1 385 ? -1.204 -28.320 6.076 1.00 83.44 385 LEU A O 1
ATOM 3067 N N . ASP A 1 386 ? -0.275 -29.765 4.638 1.00 82.06 386 ASP A N 1
ATOM 3068 C CA . ASP A 1 386 ? 0.163 -28.729 3.698 1.00 82.06 386 ASP A CA 1
ATOM 3069 C C . ASP A 1 386 ? -1.029 -28.218 2.873 1.00 82.06 386 ASP A C 1
ATOM 3071 O O . ASP A 1 386 ? -1.910 -29.001 2.495 1.00 82.06 386 ASP A O 1
ATOM 3075 N N . ARG A 1 387 ? -1.027 -26.925 2.523 1.00 83.19 387 ARG A N 1
ATOM 3076 C CA . ARG A 1 387 ? -2.093 -26.273 1.741 1.00 83.19 387 ARG A CA 1
ATOM 3077 C C . ARG A 1 387 ? -2.316 -26.956 0.390 1.00 83.19 387 ARG A C 1
ATOM 3079 O O . ARG A 1 387 ? -3.453 -27.043 -0.072 1.00 83.19 387 ARG A O 1
ATOM 3086 N N . LYS A 1 388 ? -1.258 -27.545 -0.175 1.00 80.62 388 LYS A N 1
ATOM 3087 C CA . LYS A 1 388 ? -1.288 -28.360 -1.402 1.00 80.62 388 LYS A CA 1
ATOM 3088 C C . LYS A 1 388 ? -2.261 -29.534 -1.340 1.00 80.62 388 LYS A C 1
ATOM 3090 O O . LYS A 1 388 ? -2.772 -29.986 -2.362 1.00 80.62 388 LYS A O 1
ATOM 3095 N N . SER A 1 389 ? -2.573 -30.016 -0.138 1.00 80.19 389 SER A N 1
ATOM 3096 C CA . SER A 1 389 ? -3.553 -31.086 0.066 1.00 80.19 389 SER A CA 1
ATOM 3097 C C . SER A 1 389 ? -4.961 -30.683 -0.392 1.00 80.19 389 SER A C 1
ATOM 3099 O O . SER A 1 389 ? -5.760 -31.565 -0.694 1.00 80.19 389 SER A O 1
ATOM 3101 N N . PHE A 1 390 ? -5.241 -29.379 -0.512 1.00 83.44 390 PHE A N 1
ATOM 3102 C CA . PHE A 1 390 ? -6.534 -28.803 -0.894 1.00 83.44 390 PHE A CA 1
ATOM 3103 C C . PHE A 1 390 ? -6.507 -28.049 -2.241 1.00 83.44 390 PHE A C 1
ATOM 3105 O O . PHE A 1 390 ? -7.411 -27.270 -2.527 1.00 83.44 390 PHE A O 1
ATOM 3112 N N . GLU A 1 391 ? -5.497 -28.263 -3.089 1.00 78.44 391 GLU A N 1
ATOM 3113 C CA . GLU A 1 391 ? -5.424 -27.617 -4.411 1.00 78.44 391 GLU A CA 1
ATOM 3114 C C . GLU A 1 391 ? -6.340 -28.300 -5.448 1.00 78.44 391 GLU A C 1
ATOM 3116 O O . GLU A 1 391 ? -6.331 -29.528 -5.587 1.00 78.44 391 GLU A O 1
ATOM 3121 N N . LEU A 1 392 ? -7.101 -27.493 -6.201 1.00 69.94 392 LEU A N 1
ATOM 3122 C CA . LEU A 1 392 ? -7.952 -27.879 -7.341 1.00 69.94 392 LEU A CA 1
ATOM 3123 C C . LEU A 1 392 ? -7.581 -27.057 -8.585 1.00 69.94 392 LEU A C 1
ATOM 3125 O O . LEU A 1 392 ? -8.337 -26.203 -9.041 1.00 69.94 392 LEU A O 1
ATOM 3129 N N . GLY A 1 393 ? -6.402 -27.308 -9.154 1.00 68.50 393 GLY A N 1
ATOM 3130 C CA . GLY A 1 393 ? -5.973 -26.599 -10.366 1.00 68.50 393 GLY A CA 1
ATOM 3131 C C . GLY A 1 393 ? -5.898 -25.078 -10.160 1.00 68.50 393 GLY A C 1
ATOM 3132 O O . GLY A 1 393 ? -5.222 -24.633 -9.241 1.00 68.50 393 GLY A O 1
ATOM 3133 N N . GLU A 1 394 ? -6.567 -24.298 -11.020 1.00 55.41 394 GLU A N 1
ATOM 3134 C CA . GLU A 1 394 ? -6.567 -22.819 -11.000 1.00 55.41 394 GLU A CA 1
ATOM 3135 C C . GLU A 1 394 ? -7.666 -22.192 -10.113 1.00 55.41 394 GLU A C 1
ATOM 3137 O O . GLU A 1 394 ? -7.738 -20.969 -10.009 1.00 55.41 394 GLU A O 1
ATOM 3142 N N . GLU A 1 395 ? -8.544 -22.985 -9.484 1.00 57.00 395 GLU A N 1
ATOM 3143 C CA . GLU A 1 395 ? -9.614 -22.450 -8.630 1.00 57.00 395 GLU A CA 1
ATOM 3144 C C . GLU A 1 395 ? -9.132 -22.254 -7.184 1.00 57.00 395 GLU A C 1
ATOM 3146 O O . GLU A 1 395 ? -8.934 -23.212 -6.430 1.00 57.00 395 GLU A O 1
ATOM 3151 N N . GLU A 1 396 ? -8.979 -20.993 -6.772 1.00 66.12 396 GLU A N 1
ATOM 3152 C CA . GLU A 1 396 ? -8.722 -20.633 -5.377 1.00 66.12 396 GLU A CA 1
ATOM 3153 C C . GLU A 1 396 ? -10.020 -20.720 -4.561 1.00 66.12 396 GLU A C 1
ATOM 3155 O O . GLU A 1 396 ? -11.033 -20.093 -4.876 1.00 66.12 396 GLU A O 1
ATOM 3160 N N . THR A 1 397 ? -9.999 -21.527 -3.499 1.00 80.94 397 THR A N 1
ATOM 3161 C CA . THR A 1 397 ? -11.105 -21.630 -2.541 1.00 80.94 397 THR A CA 1
ATOM 3162 C C . THR A 1 397 ? -10.600 -21.331 -1.138 1.00 80.94 397 THR A C 1
ATOM 3164 O O . THR A 1 397 ? -9.532 -21.796 -0.746 1.00 80.94 397 THR A O 1
ATOM 3167 N N . ASP A 1 398 ? -11.372 -20.569 -0.363 1.00 83.31 398 ASP A N 1
ATOM 3168 C CA . ASP A 1 398 ? -10.935 -20.114 0.965 1.00 83.31 398 ASP A CA 1
ATOM 3169 C C . ASP A 1 398 ? -11.432 -21.005 2.106 1.00 83.31 398 ASP A C 1
ATOM 3171 O O . ASP A 1 398 ? -10.752 -21.157 3.121 1.00 83.31 398 ASP A O 1
ATOM 3175 N N . THR A 1 399 ? -12.598 -21.637 1.937 1.00 90.94 399 THR A N 1
ATOM 3176 C CA . THR A 1 399 ? -13.295 -22.399 2.989 1.00 90.94 399 THR A CA 1
ATOM 3177 C C . THR A 1 399 ? -13.411 -23.881 2.655 1.00 90.94 399 THR A C 1
ATOM 3179 O O . THR A 1 399 ? -13.481 -24.266 1.485 1.00 90.94 399 THR A O 1
ATOM 3182 N N . LEU A 1 400 ? -13.514 -24.724 3.687 1.00 91.56 400 LEU A N 1
ATOM 3183 C CA . LEU A 1 400 ? -13.681 -26.171 3.527 1.00 91.56 400 LEU A CA 1
ATOM 3184 C C . LEU A 1 400 ? -14.935 -26.531 2.709 1.00 91.56 400 LEU A C 1
ATOM 3186 O O . LEU A 1 400 ? -14.887 -27.421 1.863 1.00 91.56 400 LEU A O 1
ATOM 3190 N N . ALA A 1 401 ? -16.059 -25.838 2.911 1.00 90.94 401 ALA A N 1
ATOM 3191 C CA . ALA A 1 401 ? -17.259 -26.052 2.105 1.00 90.94 401 ALA A CA 1
ATOM 3192 C C . ALA A 1 401 ? -17.069 -25.608 0.649 1.00 90.94 401 ALA A C 1
ATOM 3194 O O . ALA A 1 401 ? -17.513 -26.323 -0.248 1.00 90.94 401 ALA A O 1
ATOM 3195 N N . GLY A 1 402 ? -16.412 -24.466 0.411 1.00 89.12 402 GLY A N 1
ATOM 3196 C CA . GLY A 1 402 ? -16.101 -23.983 -0.938 1.00 89.12 402 GLY A CA 1
ATOM 3197 C C . GLY A 1 402 ? -15.246 -24.982 -1.714 1.00 89.12 402 GLY A C 1
ATOM 3198 O O . GLY A 1 402 ? -15.595 -25.359 -2.830 1.00 89.12 402 GLY A O 1
ATOM 3199 N N . PHE A 1 403 ? -14.210 -25.509 -1.064 1.00 91.81 403 PHE A N 1
ATOM 3200 C CA . PHE A 1 403 ? -13.372 -26.577 -1.598 1.00 91.81 403 PHE A CA 1
ATOM 3201 C C . PHE A 1 403 ? -14.187 -27.817 -1.988 1.00 91.81 403 PHE A C 1
ATOM 3203 O O . PHE A 1 403 ? -14.104 -28.282 -3.120 1.00 91.81 403 PHE A O 1
ATOM 3210 N N . LEU A 1 404 ? -15.043 -28.336 -1.102 1.00 91.81 404 LEU A N 1
ATOM 3211 C CA . LEU A 1 404 ? -15.831 -29.545 -1.394 1.00 91.81 404 LEU A CA 1
ATOM 3212 C C . LEU A 1 404 ? -16.884 -29.339 -2.488 1.00 91.81 404 LEU A C 1
ATOM 3214 O O . LEU A 1 404 ? -17.205 -30.281 -3.215 1.00 91.81 404 LEU A O 1
ATOM 3218 N N . LEU A 1 405 ? -17.416 -28.122 -2.615 1.00 90.00 405 LEU A N 1
ATOM 3219 C CA . LEU A 1 405 ? -18.291 -27.748 -3.722 1.00 90.00 405 LEU A CA 1
ATOM 3220 C C . LEU A 1 405 ? -17.537 -27.761 -5.053 1.00 90.00 405 LEU A C 1
ATOM 3222 O O . LEU A 1 405 ? -18.088 -28.275 -6.026 1.00 90.00 405 LEU A O 1
ATOM 3226 N N . ALA A 1 406 ? -16.299 -27.261 -5.081 1.00 87.00 406 ALA A N 1
ATOM 3227 C CA . ALA A 1 406 ? -15.433 -27.283 -6.258 1.00 87.00 406 ALA A CA 1
ATOM 3228 C C . ALA A 1 406 ? -15.011 -28.716 -6.632 1.00 87.00 406 ALA A C 1
ATOM 3230 O O . ALA A 1 406 ? -15.183 -29.115 -7.781 1.00 87.00 406 ALA A O 1
ATOM 3231 N N . VAL A 1 407 ? -14.602 -29.549 -5.657 1.00 87.19 407 VAL A N 1
ATOM 3232 C CA . VAL A 1 407 ? -14.298 -30.983 -5.881 1.00 87.19 407 VAL A CA 1
ATOM 3233 C C . VAL A 1 407 ? -15.476 -31.708 -6.534 1.00 87.19 407 VAL A C 1
ATOM 3235 O O . VAL A 1 407 ? -15.290 -32.537 -7.425 1.00 87.19 407 VAL A O 1
ATOM 3238 N N . LYS A 1 408 ? -16.699 -31.437 -6.069 1.00 87.06 408 LYS A N 1
ATOM 3239 C CA . LYS A 1 408 ? -17.899 -32.131 -6.545 1.00 87.06 408 LYS A CA 1
ATOM 3240 C C . LYS A 1 408 ? -18.509 -31.503 -7.809 1.00 87.06 408 LYS A C 1
ATOM 3242 O O . LYS A 1 408 ? -19.178 -32.207 -8.566 1.00 87.06 408 LYS A O 1
ATOM 3247 N N . GLY A 1 409 ? -18.352 -30.196 -8.013 1.00 82.31 409 GLY A N 1
ATOM 3248 C CA . GLY A 1 409 ? -19.107 -29.419 -9.002 1.00 82.31 409 GLY A CA 1
ATOM 3249 C C . GLY A 1 409 ? -20.574 -29.170 -8.609 1.00 82.31 409 GLY A C 1
ATOM 3250 O O . GLY A 1 409 ? -21.427 -28.984 -9.476 1.00 82.31 409 GLY A O 1
ATOM 3251 N N . GLY A 1 410 ? -20.907 -29.218 -7.311 1.00 84.50 410 GLY A N 1
ATOM 3252 C CA . GLY A 1 410 ? -22.271 -29.028 -6.797 1.00 84.50 410 GLY A CA 1
ATOM 3253 C C . GLY A 1 410 ? -22.439 -29.418 -5.323 1.00 84.50 410 GLY A C 1
ATOM 3254 O O . GLY A 1 410 ? -21.521 -29.953 -4.709 1.00 84.50 410 GLY A O 1
ATOM 3255 N N . LEU A 1 411 ? -23.619 -29.172 -4.734 1.00 88.56 411 LEU A N 1
ATOM 3256 C CA . LEU A 1 411 ? -23.868 -29.428 -3.305 1.00 88.56 411 LEU A CA 1
ATOM 3257 C C . LEU A 1 411 ? -23.877 -30.943 -2.983 1.00 88.56 411 LEU A C 1
ATOM 3259 O O . LEU A 1 411 ? -24.674 -31.693 -3.566 1.00 88.56 411 LEU A O 1
ATOM 3263 N N . PRO A 1 412 ? -23.021 -31.429 -2.065 1.00 87.00 412 PRO A N 1
ATOM 3264 C CA . PRO A 1 412 ? -23.036 -32.819 -1.634 1.00 87.00 412 PRO A CA 1
ATOM 3265 C C . PRO A 1 412 ? -24.215 -33.148 -0.713 1.00 87.00 412 PRO A C 1
ATOM 3267 O O . PRO A 1 412 ? -24.723 -32.296 0.016 1.00 87.00 412 PRO A O 1
ATOM 3270 N N . GLN A 1 413 ? -24.679 -34.394 -0.782 1.00 87.31 413 GLN A N 1
ATOM 3271 C CA . GLN A 1 413 ? -25.719 -34.934 0.083 1.00 87.31 413 GLN A CA 1
ATOM 3272 C C . GLN A 1 413 ? -25.134 -35.325 1.443 1.00 87.31 413 GLN A C 1
ATOM 3274 O O . GLN A 1 413 ? -23.947 -35.611 1.585 1.00 87.31 413 GLN A O 1
ATOM 3279 N N . VAL A 1 414 ? -25.989 -35.358 2.464 1.00 89.75 414 VAL A N 1
ATOM 3280 C CA . VAL A 1 414 ? -25.606 -35.848 3.793 1.00 89.75 414 VAL A CA 1
ATOM 3281 C C . VAL A 1 414 ? -25.195 -37.323 3.697 1.00 89.75 414 VAL A C 1
ATOM 3283 O O . VAL A 1 414 ? -25.868 -38.109 3.032 1.00 89.75 414 VAL A O 1
ATOM 3286 N N . ASN A 1 415 ? -24.107 -37.685 4.376 1.00 88.00 415 ASN A N 1
ATOM 3287 C CA . ASN A 1 415 ? -23.388 -38.965 4.330 1.00 88.00 415 ASN A CA 1
ATOM 3288 C C . ASN A 1 415 ? -22.650 -39.270 3.018 1.00 88.00 415 ASN A C 1
ATOM 3290 O O . ASN A 1 415 ? -22.133 -40.375 2.849 1.00 88.00 415 ASN A O 1
ATOM 3294 N N . GLU A 1 416 ? -22.573 -38.320 2.089 1.00 90.44 416 GLU A N 1
ATOM 3295 C CA . GLU A 1 416 ? -21.741 -38.471 0.899 1.00 90.44 416 GLU A CA 1
ATOM 3296 C C . GLU A 1 416 ? -20.253 -38.368 1.262 1.00 90.44 416 GLU A C 1
ATOM 3298 O O . GLU A 1 416 ? -19.865 -37.584 2.134 1.00 90.44 416 GLU A O 1
ATOM 3303 N N . VAL A 1 417 ? -19.429 -39.179 0.591 1.00 92.88 417 VAL A N 1
ATOM 3304 C CA . VAL A 1 417 ? -17.988 -39.277 0.836 1.00 92.88 417 VAL A CA 1
ATOM 3305 C C . VAL A 1 417 ? -17.225 -38.801 -0.395 1.00 92.88 417 VAL A C 1
ATOM 3307 O O . VAL A 1 417 ? -17.319 -39.412 -1.459 1.00 92.88 417 VAL A O 1
ATOM 3310 N N . LEU A 1 418 ? -16.440 -37.740 -0.234 1.00 91.81 418 LEU A N 1
ATOM 3311 C CA . LEU A 1 418 ? -15.555 -37.181 -1.254 1.00 91.81 418 LEU A CA 1
ATOM 3312 C C . LEU A 1 418 ? -14.102 -37.533 -0.919 1.00 91.81 418 LEU A C 1
ATOM 3314 O O . LEU A 1 418 ? -13.727 -37.616 0.250 1.00 91.81 418 LEU A O 1
ATOM 3318 N N . ARG A 1 419 ? -13.277 -37.775 -1.940 1.00 91.25 419 ARG A N 1
ATOM 3319 C CA . ARG A 1 419 ? -11.864 -38.141 -1.772 1.00 91.25 419 ARG A CA 1
ATOM 3320 C C . ARG A 1 419 ? -10.996 -37.234 -2.624 1.00 91.25 419 ARG A C 1
ATOM 3322 O O . ARG A 1 419 ? -11.236 -37.134 -3.822 1.00 91.25 419 ARG A O 1
ATOM 3329 N N . HIS A 1 420 ? -9.986 -36.628 -2.010 1.00 87.44 420 HIS A N 1
ATOM 3330 C CA . HIS A 1 420 ? -9.034 -35.751 -2.692 1.00 87.44 420 HIS A CA 1
ATOM 3331 C C . HIS A 1 420 ? -7.667 -35.855 -2.022 1.00 87.44 420 HIS A C 1
ATOM 3333 O O . HIS A 1 420 ? -7.598 -35.822 -0.799 1.00 87.44 420 HIS A O 1
ATOM 3339 N N . ASN A 1 421 ? -6.593 -36.025 -2.798 1.00 83.56 421 ASN A N 1
ATOM 3340 C CA . ASN A 1 421 ? -5.207 -36.075 -2.299 1.00 83.56 421 ASN A CA 1
ATOM 3341 C C . ASN A 1 421 ? -4.972 -37.002 -1.083 1.00 83.56 421 ASN A C 1
ATOM 3343 O O . ASN A 1 421 ? -4.211 -36.688 -0.175 1.00 83.56 421 ASN A O 1
ATOM 3347 N N . GLY A 1 422 ? -5.635 -38.165 -1.052 1.00 81.38 422 GLY A N 1
ATOM 3348 C CA . GLY A 1 422 ? -5.518 -39.135 0.048 1.00 81.38 422 GLY A CA 1
ATOM 3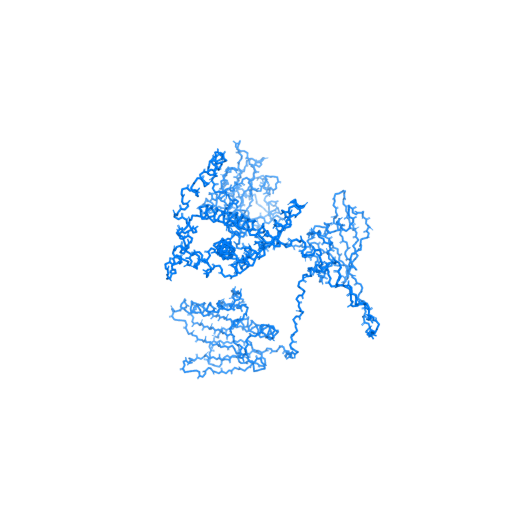349 C C . GLY A 1 422 ? -6.356 -38.812 1.293 1.00 81.38 422 GLY A C 1
ATOM 3350 O O . GLY A 1 422 ? -6.452 -39.655 2.182 1.00 81.38 422 GLY A O 1
ATOM 3351 N N . LEU A 1 423 ? -7.016 -37.653 1.331 1.00 90.69 423 LEU A N 1
ATOM 3352 C CA . LEU A 1 423 ? -7.977 -37.264 2.362 1.00 90.69 423 LEU A CA 1
ATOM 3353 C C . LEU A 1 423 ? -9.374 -37.789 2.030 1.00 90.69 423 LEU A C 1
ATOM 3355 O O . LEU A 1 423 ? -9.772 -37.881 0.862 1.00 90.69 423 LEU A O 1
ATOM 3359 N N . VAL A 1 424 ? -10.137 -38.109 3.073 1.00 92.50 424 VAL A N 1
ATOM 3360 C CA . VAL A 1 424 ? -11.538 -38.526 2.955 1.00 92.50 424 VAL A CA 1
ATOM 3361 C C . VAL A 1 424 ? -12.428 -37.525 3.681 1.00 92.50 424 VAL A C 1
ATOM 3363 O O . VAL A 1 424 ? -12.260 -37.286 4.871 1.00 92.50 424 VAL A O 1
ATOM 3366 N N . PHE A 1 425 ? -13.401 -36.969 2.967 1.00 94.38 425 PHE A N 1
ATOM 3367 C CA . PHE A 1 425 ? -14.352 -35.986 3.472 1.00 94.38 425 PHE A CA 1
ATOM 3368 C C . PHE A 1 425 ? -15.742 -36.606 3.516 1.00 94.38 425 PHE A C 1
ATOM 3370 O O . PHE A 1 425 ? -16.278 -36.984 2.479 1.00 94.38 425 PHE A O 1
ATOM 3377 N N . THR A 1 426 ? -16.338 -36.711 4.698 1.00 94.00 426 THR A N 1
ATOM 3378 C CA . THR A 1 426 ? -17.705 -37.216 4.879 1.00 94.00 426 THR A CA 1
ATOM 3379 C C . THR A 1 426 ? -18.613 -36.075 5.314 1.00 94.00 426 THR A C 1
ATOM 3381 O O . THR A 1 426 ? -18.351 -35.418 6.321 1.00 94.00 426 THR A O 1
ATOM 3384 N N . ILE A 1 427 ? -19.691 -35.828 4.570 1.00 94.88 427 ILE A N 1
ATOM 3385 C CA . ILE A 1 427 ? -20.647 -34.768 4.905 1.00 94.88 427 ILE A CA 1
ATOM 3386 C C . ILE A 1 427 ? -21.545 -35.231 6.052 1.00 94.88 427 ILE A C 1
ATOM 3388 O O . ILE A 1 427 ? -22.483 -35.993 5.837 1.00 94.88 427 ILE A O 1
ATOM 3392 N N . GLU A 1 428 ? -21.297 -34.761 7.271 1.00 89.19 428 GLU A N 1
ATOM 3393 C CA . GLU A 1 428 ? -22.122 -35.130 8.431 1.00 89.19 428 GLU A CA 1
ATOM 3394 C C . GLU A 1 428 ? -23.448 -34.369 8.460 1.00 89.19 428 GLU A C 1
ATOM 3396 O O . GLU A 1 428 ? -24.476 -34.905 8.869 1.00 89.19 428 GLU A O 1
ATOM 3401 N N . SER A 1 429 ? -23.449 -33.108 8.018 1.00 87.44 429 SER A N 1
ATOM 3402 C CA . SER A 1 429 ? -24.682 -32.330 7.897 1.00 87.44 429 SER A CA 1
ATOM 3403 C C . SER A 1 429 ? -24.587 -31.252 6.821 1.00 87.44 429 SER A C 1
ATOM 3405 O O . SER A 1 429 ? -23.574 -30.565 6.679 1.00 87.44 429 SER A O 1
ATOM 3407 N N . ALA A 1 430 ? -25.678 -31.078 6.082 1.00 87.62 430 ALA A N 1
ATOM 3408 C CA . ALA A 1 430 ? -25.863 -30.045 5.072 1.00 87.62 430 ALA A CA 1
ATOM 3409 C C . ALA A 1 430 ? -27.338 -29.614 5.056 1.00 87.62 430 ALA A C 1
ATOM 3411 O O . ALA A 1 430 ? -28.224 -30.400 5.398 1.00 87.62 430 ALA A O 1
ATOM 3412 N N . ASP A 1 431 ? -27.608 -28.362 4.691 1.00 83.12 431 ASP A N 1
ATOM 3413 C CA . ASP A 1 431 ? -28.957 -27.886 4.374 1.00 83.12 431 ASP A CA 1
ATOM 3414 C C . ASP A 1 431 ? -29.146 -27.761 2.849 1.00 83.12 431 ASP A C 1
ATOM 3416 O O . ASP A 1 431 ? -28.328 -28.244 2.074 1.00 83.12 431 ASP A O 1
ATOM 3420 N N . ARG A 1 432 ? -30.246 -27.149 2.387 1.00 78.19 432 ARG A N 1
ATOM 3421 C CA . ARG A 1 432 ? -30.533 -27.012 0.944 1.00 78.19 432 ARG A CA 1
ATOM 3422 C C . ARG A 1 432 ? -29.573 -26.078 0.199 1.00 78.19 432 ARG A C 1
ATOM 3424 O O . ARG A 1 432 ? -29.637 -26.028 -1.025 1.00 78.19 432 ARG A O 1
ATOM 3431 N N . ARG A 1 433 ? -28.775 -25.281 0.912 1.00 76.94 433 ARG A N 1
ATOM 3432 C CA . ARG A 1 433 ? -27.934 -24.219 0.343 1.00 76.94 433 ARG A CA 1
ATOM 3433 C C . ARG A 1 433 ? -26.457 -24.364 0.699 1.00 76.94 433 ARG A C 1
ATOM 3435 O O . ARG A 1 433 ? -25.634 -23.847 -0.045 1.00 76.94 433 ARG A O 1
ATOM 3442 N N . ARG A 1 434 ? -26.109 -25.026 1.805 1.00 83.94 434 ARG A N 1
ATOM 3443 C CA . ARG A 1 434 ? -24.727 -25.101 2.300 1.00 83.94 434 ARG A CA 1
ATOM 3444 C C . ARG A 1 434 ? -24.420 -26.376 3.079 1.00 83.94 434 ARG A C 1
ATOM 3446 O O . ARG A 1 434 ? -25.286 -26.976 3.718 1.00 83.94 434 ARG A O 1
ATOM 3453 N N . ILE A 1 435 ? -23.140 -26.730 3.078 1.00 90.69 435 ILE A N 1
ATOM 3454 C CA . ILE A 1 435 ? -22.556 -27.757 3.941 1.00 90.69 435 ILE A CA 1
ATOM 3455 C C . ILE A 1 435 ? -22.370 -27.153 5.339 1.00 90.69 435 ILE A C 1
ATOM 3457 O O . ILE A 1 435 ? -21.828 -26.058 5.466 1.00 90.69 435 ILE A O 1
ATOM 3461 N N . LYS A 1 436 ? -22.837 -27.842 6.385 1.00 88.00 436 LYS A N 1
ATOM 3462 C CA . LYS A 1 436 ? -22.746 -27.369 7.775 1.00 88.00 436 LYS A CA 1
ATOM 3463 C C . LYS A 1 436 ? -21.586 -28.005 8.526 1.00 88.00 436 LYS A C 1
ATOM 3465 O O . LYS A 1 436 ? -20.811 -27.275 9.129 1.00 88.00 436 LYS A O 1
ATOM 3470 N N . ARG A 1 437 ? -21.454 -29.335 8.485 1.00 91.50 437 ARG A N 1
ATOM 3471 C CA . ARG A 1 437 ? -20.368 -30.068 9.156 1.00 91.50 437 ARG A CA 1
ATOM 3472 C C . ARG A 1 437 ? -19.768 -31.126 8.251 1.00 91.50 437 ARG A C 1
ATOM 3474 O O . ARG A 1 437 ? -20.500 -31.841 7.561 1.00 91.50 437 ARG A O 1
ATOM 3481 N N . VAL A 1 438 ? -18.447 -31.235 8.308 1.00 93.19 438 VAL A N 1
ATOM 3482 C CA . VAL A 1 438 ? -17.657 -32.173 7.513 1.00 93.19 438 VAL A CA 1
ATOM 3483 C C . VAL A 1 438 ? -16.705 -32.916 8.429 1.00 93.19 438 VAL A C 1
ATOM 3485 O O . VAL A 1 438 ? -15.950 -32.298 9.176 1.00 93.19 438 VAL A O 1
ATOM 3488 N N . LYS A 1 439 ? -16.704 -34.241 8.319 1.00 94.06 439 LYS A N 1
ATOM 3489 C CA . LYS A 1 439 ? -15.673 -35.091 8.899 1.00 94.06 439 LYS A CA 1
ATOM 3490 C C . LYS A 1 439 ? -14.530 -35.273 7.902 1.00 94.06 439 LYS A C 1
ATOM 3492 O O . LYS A 1 439 ? -14.762 -35.743 6.791 1.00 94.06 439 LYS A O 1
ATOM 3497 N N . VAL A 1 440 ? -13.317 -34.923 8.307 1.00 93.56 440 VAL A N 1
ATOM 3498 C CA . VAL A 1 440 ? -12.071 -35.062 7.547 1.00 93.56 440 VAL A CA 1
ATOM 3499 C C . VAL A 1 440 ? -11.262 -36.214 8.138 1.00 93.56 440 VAL A C 1
ATOM 3501 O O . VAL A 1 440 ? -10.993 -36.226 9.340 1.00 93.56 440 VAL A O 1
ATOM 3504 N N . THR A 1 441 ? -10.871 -37.174 7.301 1.00 92.44 441 THR A N 1
ATOM 3505 C CA . THR A 1 441 ? -10.021 -38.309 7.677 1.00 92.44 441 THR A CA 1
ATOM 3506 C C . THR A 1 441 ? -8.682 -38.248 6.936 1.00 92.44 441 THR A C 1
ATOM 3508 O O . THR A 1 441 ? -8.658 -38.187 5.704 1.00 92.44 441 THR A O 1
ATOM 3511 N N . LEU A 1 442 ? -7.583 -38.279 7.695 1.00 90.62 442 LEU A N 1
ATOM 3512 C CA . LEU A 1 442 ? -6.197 -38.215 7.214 1.00 90.62 442 LEU A CA 1
ATOM 3513 C C . LEU A 1 442 ? -5.730 -39.534 6.555 1.00 90.62 442 LEU A C 1
ATOM 3515 O O . LEU A 1 442 ? -6.219 -40.604 6.935 1.00 90.62 442 LEU A O 1
ATOM 3519 N N . PRO A 1 443 ? -4.777 -39.487 5.596 1.00 81.62 443 PRO A N 1
ATOM 3520 C CA . PRO A 1 443 ? -4.259 -40.672 4.911 1.00 81.62 443 PRO A CA 1
ATOM 3521 C C . PRO A 1 443 ? -3.527 -41.641 5.851 1.00 81.62 443 PRO A C 1
ATOM 3523 O O . PRO A 1 443 ? -2.948 -41.268 6.872 1.00 81.62 443 PRO A O 1
ATOM 3526 N N . GLU A 1 444 ? -3.532 -42.919 5.479 1.00 70.25 444 GLU A N 1
ATOM 3527 C CA . GLU A 1 444 ? -2.837 -43.977 6.206 1.00 70.25 444 GLU A CA 1
ATOM 3528 C C . GLU A 1 444 ? -1.331 -43.938 5.898 1.00 70.25 444 GLU A C 1
ATOM 3530 O O . GLU A 1 444 ? -0.915 -44.068 4.749 1.00 70.25 444 GLU A O 1
ATOM 3535 N N . ILE A 1 445 ? -0.503 -43.730 6.928 1.00 52.28 445 ILE A N 1
ATOM 3536 C CA . ILE A 1 445 ? 0.958 -43.784 6.797 1.00 52.28 445 ILE A CA 1
ATOM 3537 C C . ILE A 1 445 ? 1.361 -45.256 6.665 1.00 52.28 445 ILE A C 1
ATOM 3539 O O . ILE A 1 445 ? 1.462 -45.965 7.668 1.00 52.28 445 ILE A O 1
ATOM 3543 N N . GLU A 1 446 ? 1.596 -45.724 5.440 1.00 39.53 446 GLU A N 1
ATOM 3544 C CA . GLU A 1 446 ? 2.305 -46.986 5.237 1.00 39.53 446 GLU A CA 1
ATOM 3545 C C . GLU A 1 446 ? 3.812 -46.788 5.483 1.00 39.53 446 GLU A C 1
ATOM 3547 O O . GLU A 1 446 ? 4.414 -45.857 4.936 1.00 39.53 446 GLU A O 1
ATOM 3552 N N . PRO A 1 447 ? 4.468 -47.652 6.280 1.00 33.78 447 PRO A N 1
ATOM 3553 C CA . PRO A 1 447 ? 5.911 -47.599 6.452 1.00 33.78 447 PRO A CA 1
ATOM 3554 C C . PRO A 1 447 ? 6.594 -47.980 5.132 1.00 33.78 447 PRO A C 1
ATOM 3556 O O . PRO A 1 447 ? 6.617 -49.145 4.730 1.00 33.78 447 PRO A O 1
ATOM 3559 N N . SER A 1 448 ? 7.172 -46.990 4.449 1.00 33.09 448 SER A N 1
ATOM 3560 C CA . SER A 1 448 ? 7.898 -47.193 3.198 1.00 33.09 448 SER A CA 1
ATOM 3561 C C . SER A 1 448 ? 9.186 -47.990 3.443 1.00 33.09 448 SER A C 1
ATOM 3563 O O . SER A 1 448 ? 10.238 -47.439 3.779 1.00 33.09 448 SER A O 1
ATOM 3565 N N . ASN A 1 449 ? 9.112 -49.307 3.254 1.00 31.11 449 ASN A N 1
ATOM 3566 C CA . ASN A 1 449 ? 10.279 -50.164 3.097 1.00 31.11 449 ASN A CA 1
ATOM 3567 C C . ASN A 1 449 ? 10.981 -49.817 1.782 1.00 31.11 449 ASN A C 1
ATOM 3569 O O . ASN A 1 449 ? 10.453 -50.035 0.692 1.00 31.11 449 ASN A O 1
ATOM 3573 N N . GLY A 1 450 ? 12.195 -49.286 1.893 1.00 35.06 450 GLY A N 1
ATOM 3574 C CA . GLY A 1 450 ? 13.025 -48.963 0.747 1.00 35.06 450 GLY A CA 1
ATOM 3575 C C . GLY A 1 450 ? 13.385 -50.200 -0.068 1.00 35.06 450 GLY A C 1
ATOM 3576 O O . GLY A 1 450 ? 13.928 -51.166 0.468 1.00 35.06 450 GLY A O 1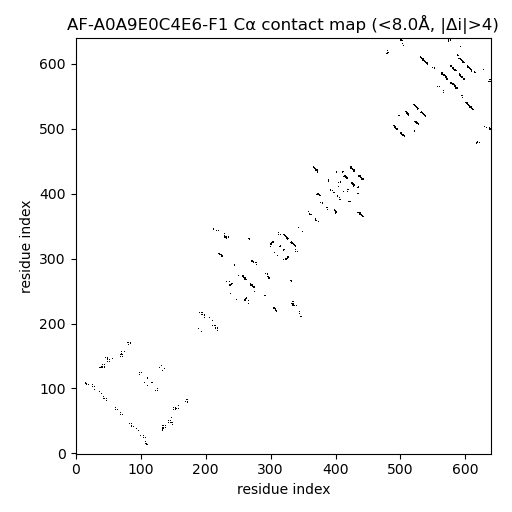
ATOM 3577 N N . ARG A 1 451 ? 13.179 -50.126 -1.387 1.00 31.30 451 ARG A N 1
ATOM 3578 C CA . ARG A 1 451 ? 13.991 -50.858 -2.362 1.00 31.30 451 ARG A CA 1
ATOM 3579 C C . ARG A 1 451 ? 14.240 -50.021 -3.612 1.00 31.30 451 ARG A C 1
ATOM 3581 O O . ARG A 1 451 ? 13.329 -49.630 -4.328 1.00 31.30 451 ARG A O 1
ATOM 3588 N N . SER A 1 452 ? 15.535 -49.806 -3.823 1.00 34.34 452 SER A N 1
ATOM 3589 C CA . SER A 1 452 ? 16.211 -49.462 -5.069 1.00 34.34 452 SER A CA 1
ATOM 3590 C C . SER A 1 452 ? 15.577 -50.119 -6.292 1.00 34.34 452 SER A C 1
ATOM 3592 O O . SER A 1 452 ? 15.508 -51.346 -6.349 1.00 34.34 452 SER A O 1
ATOM 3594 N N . LEU A 1 453 ? 15.236 -49.304 -7.290 1.00 33.16 453 LEU A N 1
ATOM 3595 C CA . LEU A 1 453 ? 15.239 -49.695 -8.698 1.00 33.16 453 LEU A CA 1
ATOM 3596 C C . LEU A 1 453 ? 15.761 -48.525 -9.540 1.00 33.16 453 LEU A C 1
ATOM 3598 O O . LEU A 1 453 ? 15.024 -47.820 -10.222 1.00 33.16 453 LEU A O 1
ATOM 3602 N N . ALA A 1 454 ? 17.079 -48.334 -9.481 1.00 32.50 454 ALA A N 1
ATOM 3603 C CA . ALA A 1 454 ? 17.820 -47.793 -10.606 1.00 32.50 454 ALA A CA 1
ATOM 3604 C C . ALA A 1 454 ? 18.009 -48.920 -11.628 1.00 32.50 454 ALA A C 1
ATOM 3606 O O . ALA A 1 454 ? 18.709 -49.888 -11.342 1.00 32.50 454 ALA A O 1
ATOM 3607 N N . ALA A 1 455 ? 17.360 -48.794 -12.780 1.00 36.34 455 ALA A N 1
ATOM 3608 C CA . ALA A 1 455 ? 17.759 -49.289 -14.100 1.00 36.34 455 ALA A CA 1
ATOM 3609 C C . ALA A 1 455 ? 16.506 -49.336 -14.978 1.00 36.34 455 ALA A C 1
ATOM 3611 O O . ALA A 1 455 ? 15.431 -49.655 -14.484 1.00 36.34 455 ALA A O 1
ATOM 3612 N N . TRP A 1 456 ? 16.693 -49.104 -16.277 1.00 31.30 456 TRP A N 1
ATOM 3613 C CA . TRP A 1 456 ? 15.678 -49.073 -17.337 1.00 31.30 456 TRP A CA 1
ATOM 3614 C C . TRP A 1 456 ? 14.952 -47.730 -17.474 1.00 31.30 456 TRP A C 1
ATOM 3616 O O . TRP A 1 456 ? 13.863 -47.534 -16.953 1.00 31.30 456 TRP A O 1
ATOM 3626 N N . LEU A 1 457 ? 15.555 -46.820 -18.249 1.00 32.38 457 LEU A N 1
ATOM 3627 C CA . LEU A 1 457 ? 15.038 -46.377 -19.560 1.00 32.38 457 LEU A CA 1
ATOM 3628 C C . LEU A 1 457 ? 15.680 -45.035 -19.975 1.00 32.38 457 LEU A C 1
ATOM 3630 O O . LEU A 1 457 ? 15.132 -43.958 -19.780 1.00 32.38 457 LEU A O 1
ATOM 3634 N N . LEU A 1 458 ? 16.842 -45.120 -20.623 1.00 33.84 458 LEU A N 1
ATOM 3635 C CA . LEU A 1 458 ? 17.232 -44.221 -21.715 1.00 33.84 458 LEU A CA 1
ATOM 3636 C C . LEU A 1 458 ? 17.370 -45.150 -22.928 1.00 33.84 458 LEU A C 1
ATOM 3638 O O . LEU A 1 458 ? 18.143 -46.107 -22.836 1.00 33.84 458 LEU A O 1
ATOM 3642 N N . PRO A 1 459 ? 16.594 -44.960 -24.011 1.00 44.25 459 PRO A N 1
ATOM 3643 C CA . PRO A 1 459 ? 16.888 -43.848 -24.909 1.00 44.25 459 PRO A CA 1
ATOM 3644 C C . PRO A 1 459 ? 15.641 -43.270 -25.616 1.00 44.25 459 PRO A C 1
ATOM 3646 O O . PRO A 1 459 ? 15.070 -43.898 -26.503 1.00 44.25 459 PRO A O 1
ATOM 3649 N N . LEU A 1 460 ? 15.260 -42.030 -25.304 1.00 40.91 460 LEU A N 1
ATOM 3650 C CA . LEU A 1 460 ? 14.391 -41.225 -26.181 1.00 40.91 460 LEU A CA 1
ATOM 3651 C C . LEU A 1 460 ? 14.775 -39.734 -26.117 1.00 40.91 460 LEU A C 1
ATOM 3653 O O . LEU A 1 460 ? 13.941 -38.851 -25.971 1.00 40.91 460 LEU A O 1
ATOM 3657 N N . GLY A 1 461 ? 16.079 -39.458 -26.162 1.00 41.47 461 GLY A N 1
ATOM 3658 C CA . GLY A 1 461 ? 16.659 -38.138 -25.888 1.00 41.47 461 GLY A CA 1
ATOM 3659 C C . GLY A 1 461 ? 16.961 -37.269 -27.110 1.00 41.47 461 GLY A C 1
ATOM 3660 O O . GLY A 1 461 ? 17.951 -36.548 -27.073 1.00 41.47 461 GLY A O 1
ATOM 3661 N N . PHE A 1 462 ? 16.190 -37.336 -28.204 1.00 40.75 462 PHE A N 1
ATOM 3662 C CA . PHE A 1 462 ? 16.514 -36.524 -29.395 1.00 40.75 462 PHE A CA 1
ATOM 3663 C C . PHE A 1 462 ? 15.328 -35.896 -30.154 1.00 40.75 462 PHE A C 1
ATOM 3665 O O . PHE A 1 462 ? 15.516 -35.395 -31.255 1.00 40.75 462 PHE A O 1
ATOM 3672 N N . ALA A 1 463 ? 14.114 -35.863 -29.589 1.00 40.75 463 ALA A N 1
ATOM 3673 C CA . ALA A 1 463 ? 12.942 -35.280 -30.271 1.00 40.75 463 ALA A CA 1
ATOM 3674 C C . ALA A 1 463 ? 12.169 -34.210 -29.468 1.00 40.75 463 ALA A C 1
ATOM 3676 O O . ALA A 1 463 ? 11.099 -33.789 -29.891 1.00 40.75 463 ALA A O 1
ATOM 3677 N N . LEU A 1 464 ? 12.704 -33.731 -28.340 1.00 41.31 464 LEU A N 1
ATOM 3678 C CA . LEU A 1 464 ? 12.052 -32.748 -27.458 1.00 41.31 464 LEU A CA 1
ATOM 3679 C C . LEU A 1 464 ? 12.970 -31.541 -27.191 1.00 41.31 464 LEU A C 1
ATOM 3681 O O . LEU A 1 464 ? 13.278 -31.207 -26.055 1.00 41.31 464 LEU A O 1
ATOM 3685 N N . LEU A 1 465 ? 13.450 -30.903 -28.263 1.00 40.06 465 LEU A N 1
ATOM 3686 C CA . LEU A 1 465 ? 14.258 -29.672 -28.196 1.00 40.06 465 LEU A CA 1
ATOM 3687 C C . LEU A 1 465 ? 13.562 -28.437 -28.803 1.00 40.06 465 LEU A C 1
ATOM 3689 O O . LEU A 1 465 ? 14.225 -27.442 -29.069 1.00 40.06 465 LEU A O 1
ATOM 3693 N N . LEU A 1 466 ? 12.237 -28.463 -29.008 1.00 41.56 466 LEU A N 1
ATOM 3694 C CA . LEU A 1 466 ? 11.487 -27.310 -29.543 1.00 41.56 466 LEU A CA 1
ATOM 3695 C C . LEU A 1 466 ? 10.137 -27.025 -28.858 1.00 41.56 466 LEU A C 1
ATOM 3697 O O . LEU A 1 466 ? 9.273 -26.376 -29.437 1.00 41.56 466 LEU A O 1
ATOM 3701 N N . SER A 1 467 ? 9.964 -27.431 -27.603 1.00 43.25 467 SER A N 1
ATOM 3702 C CA . SER A 1 467 ? 8.887 -26.911 -26.753 1.00 43.25 467 SER A CA 1
ATOM 3703 C C . SER A 1 467 ? 9.505 -26.386 -25.465 1.00 43.25 467 SER A C 1
ATOM 3705 O O . SER A 1 467 ? 9.769 -27.150 -24.540 1.00 43.25 467 SER A O 1
ATOM 3707 N N . GLY A 1 468 ? 9.814 -25.088 -25.443 1.00 35.09 468 GLY A N 1
ATOM 3708 C CA . GLY A 1 468 ? 10.172 -24.398 -24.210 1.00 35.09 468 GLY A CA 1
ATOM 3709 C C . GLY A 1 468 ? 8.966 -24.418 -23.281 1.00 35.09 468 GLY A C 1
ATOM 3710 O O . GLY A 1 468 ? 7.978 -23.741 -23.545 1.00 35.09 468 GLY A O 1
ATOM 3711 N N . CYS A 1 469 ? 9.031 -25.246 -22.244 1.00 46.06 469 CYS A N 1
ATOM 3712 C CA . CYS A 1 469 ? 8.143 -25.147 -21.101 1.00 46.06 469 CYS A CA 1
ATOM 3713 C C . CYS A 1 469 ? 8.651 -24.006 -20.213 1.00 46.06 469 CYS A C 1
ATOM 3715 O O . CYS A 1 469 ? 9.797 -24.045 -19.761 1.00 46.06 469 CYS A O 1
ATOM 3717 N N . ASP A 1 470 ? 7.795 -23.016 -19.968 1.00 48.03 470 ASP A N 1
ATOM 3718 C CA . ASP A 1 470 ? 7.862 -22.179 -18.773 1.00 48.03 470 ASP A CA 1
ATOM 3719 C C . ASP A 1 470 ? 7.642 -23.096 -17.560 1.00 48.03 470 ASP A C 1
ATOM 3721 O O . ASP A 1 470 ? 6.511 -23.345 -17.146 1.00 48.03 470 ASP A O 1
ATOM 3725 N N . GLU A 1 471 ? 8.717 -23.668 -17.016 1.00 44.97 471 GLU A N 1
ATOM 3726 C CA . GLU A 1 471 ? 8.664 -24.225 -15.667 1.00 44.97 471 GLU A CA 1
ATOM 3727 C C . GLU A 1 471 ? 8.864 -23.083 -14.662 1.00 44.97 471 GLU A C 1
ATOM 3729 O O . GLU A 1 471 ? 9.861 -22.354 -14.752 1.00 44.97 471 GLU A O 1
ATOM 3734 N N . PRO A 1 472 ? 7.964 -22.915 -13.676 1.00 42.19 472 PRO A N 1
ATOM 3735 C CA . PRO A 1 472 ? 8.250 -22.052 -12.547 1.00 42.19 472 PRO A CA 1
ATOM 3736 C C . PRO A 1 472 ? 9.504 -22.581 -11.847 1.00 42.19 472 PRO A C 1
ATOM 3738 O O . PRO A 1 472 ? 9.611 -23.766 -11.528 1.00 42.19 472 PRO A O 1
ATOM 3741 N N . TYR A 1 473 ? 10.471 -21.689 -11.635 1.00 48.72 473 TYR A N 1
ATOM 3742 C CA . TYR A 1 473 ? 11.705 -21.977 -10.914 1.00 48.72 473 TYR A CA 1
ATOM 3743 C C . TYR A 1 473 ? 11.375 -22.649 -9.578 1.00 48.72 473 TYR A C 1
ATOM 3745 O O . TYR A 1 473 ? 10.863 -22.003 -8.666 1.00 48.72 473 TYR A O 1
ATOM 3753 N N . ASN A 1 474 ? 11.663 -23.945 -9.468 1.00 43.31 474 ASN A N 1
ATOM 3754 C CA . ASN A 1 474 ? 11.484 -24.686 -8.231 1.00 43.31 474 ASN A CA 1
ATOM 3755 C C . ASN A 1 474 ? 12.766 -24.489 -7.402 1.00 43.31 474 ASN A C 1
ATOM 3757 O O . ASN A 1 474 ? 13.815 -25.032 -7.774 1.00 43.31 474 ASN A O 1
ATOM 3761 N N . PRO A 1 475 ? 12.756 -23.653 -6.345 1.00 42.16 475 PRO A N 1
ATOM 3762 C CA . PRO A 1 475 ? 13.968 -23.349 -5.607 1.00 42.16 475 PRO A CA 1
ATOM 3763 C C . PRO A 1 475 ? 14.530 -24.638 -5.012 1.00 42.16 475 PRO A C 1
ATOM 3765 O O . PRO A 1 475 ? 13.834 -25.406 -4.348 1.00 42.16 475 PRO A O 1
ATOM 3768 N N . LYS A 1 476 ? 15.816 -24.882 -5.268 1.00 37.16 476 LYS A N 1
ATOM 3769 C CA . LYS A 1 476 ? 16.546 -26.020 -4.710 1.00 37.16 476 LYS A CA 1
ATOM 3770 C C . LYS A 1 476 ? 16.357 -26.024 -3.179 1.00 37.16 476 LYS A C 1
ATOM 3772 O O . LYS A 1 476 ? 16.571 -24.972 -2.571 1.00 37.16 476 LYS A O 1
ATOM 3777 N N . PRO A 1 477 ? 15.984 -27.150 -2.541 1.00 48.03 477 PRO A N 1
ATOM 3778 C CA . PRO A 1 477 ? 15.867 -27.198 -1.087 1.00 48.03 477 PRO A CA 1
ATOM 3779 C C . PRO A 1 477 ? 17.206 -26.796 -0.461 1.00 48.03 477 PRO A C 1
ATOM 3781 O O . PRO A 1 477 ? 18.267 -27.233 -0.922 1.00 48.03 477 PRO A O 1
ATOM 3784 N N . ARG A 1 478 ? 17.164 -25.927 0.556 1.00 51.84 478 ARG A N 1
ATOM 3785 C CA . ARG A 1 478 ? 18.367 -25.428 1.234 1.00 51.84 478 ARG A CA 1
ATOM 3786 C C . ARG A 1 478 ? 19.123 -26.611 1.841 1.00 51.84 478 ARG A C 1
ATOM 3788 O O . ARG A 1 478 ? 18.643 -27.263 2.762 1.00 51.84 478 ARG A O 1
ATOM 3795 N N . GLY A 1 479 ? 20.291 -26.919 1.285 1.00 48.31 479 GLY A N 1
ATOM 3796 C CA . GLY A 1 479 ? 21.193 -27.931 1.820 1.00 48.31 479 GLY A CA 1
ATOM 3797 C C . GLY A 1 479 ? 22.117 -27.297 2.848 1.00 48.31 479 GLY A C 1
ATOM 3798 O O . GLY A 1 479 ? 23.037 -26.577 2.470 1.00 48.31 479 GLY A O 1
ATOM 3799 N N . TYR A 1 480 ? 21.887 -27.565 4.130 1.00 57.59 480 TYR A N 1
ATOM 3800 C CA . TYR A 1 480 ? 22.795 -27.150 5.198 1.00 57.59 480 TYR A CA 1
ATOM 3801 C C . TYR A 1 480 ? 23.916 -28.181 5.363 1.00 57.59 480 TYR A C 1
ATOM 3803 O O . TYR A 1 480 ? 23.704 -29.385 5.190 1.00 57.59 480 TYR A O 1
ATOM 3811 N N . PHE A 1 481 ? 25.115 -27.735 5.741 1.00 59.81 481 PHE A N 1
ATOM 3812 C CA . PHE A 1 481 ? 26.106 -28.662 6.285 1.00 59.81 481 PHE A CA 1
ATOM 3813 C C . PHE A 1 481 ? 25.516 -29.326 7.537 1.00 59.81 481 PHE A C 1
ATOM 3815 O O . PHE A 1 481 ? 24.816 -28.679 8.313 1.00 59.81 481 PHE A O 1
ATOM 3822 N N . ARG A 1 482 ? 25.769 -30.624 7.742 1.00 63.53 482 ARG A N 1
ATOM 3823 C CA . ARG A 1 482 ? 25.324 -31.321 8.955 1.00 63.53 482 ARG A CA 1
ATOM 3824 C C . ARG A 1 482 ? 26.111 -30.776 10.149 1.00 63.53 482 ARG A C 1
ATOM 3826 O O . ARG A 1 482 ? 27.252 -31.175 10.359 1.00 63.53 482 ARG A O 1
ATOM 3833 N N . ILE A 1 483 ? 25.505 -29.854 10.890 1.00 70.81 483 ILE A N 1
ATOM 3834 C CA . ILE A 1 483 ? 26.052 -29.263 12.113 1.00 70.81 483 ILE A CA 1
ATOM 3835 C C . ILE A 1 483 ? 25.427 -30.001 13.296 1.00 70.81 483 ILE A C 1
ATOM 3837 O O . ILE A 1 483 ? 24.206 -30.115 13.386 1.00 70.81 483 ILE A O 1
ATOM 3841 N N . THR A 1 484 ? 26.256 -30.548 14.180 1.00 76.75 484 THR A N 1
ATOM 3842 C CA . THR A 1 484 ? 25.789 -31.198 15.408 1.00 76.75 484 THR A CA 1
ATOM 3843 C C . THR A 1 484 ? 25.553 -30.115 16.457 1.00 76.75 484 THR A C 1
ATOM 3845 O O . THR A 1 484 ? 26.506 -29.462 16.872 1.00 76.75 484 THR A O 1
ATOM 3848 N N . LEU A 1 485 ? 24.300 -29.900 16.857 1.00 85.00 485 LEU A N 1
ATOM 3849 C CA . LEU A 1 485 ? 23.937 -28.940 17.902 1.00 85.00 485 LEU A CA 1
ATOM 3850 C C . LEU A 1 485 ? 23.881 -29.667 19.260 1.00 85.00 485 LEU A C 1
ATOM 3852 O O . LEU A 1 485 ? 23.314 -30.762 19.316 1.00 85.00 485 LEU A O 1
ATOM 3856 N N . PRO A 1 486 ? 24.479 -29.119 20.333 1.00 86.19 486 PRO A N 1
ATOM 3857 C CA . PRO A 1 486 ? 24.383 -29.693 21.669 1.00 86.19 486 PRO A CA 1
ATOM 3858 C C . PRO A 1 486 ? 22.962 -29.535 22.226 1.00 86.19 486 PRO A C 1
ATOM 3860 O O . PRO A 1 486 ? 22.217 -28.638 21.828 1.00 86.19 486 PRO A O 1
ATOM 3863 N N . GLU A 1 487 ? 22.584 -30.391 23.174 1.00 86.50 487 GLU A N 1
ATOM 3864 C CA . GLU A 1 487 ? 21.342 -30.193 23.921 1.00 86.50 487 GLU A CA 1
ATOM 3865 C C . GLU A 1 487 ? 21.448 -28.951 24.813 1.00 86.50 487 GLU A C 1
ATOM 3867 O O . GLU A 1 487 ? 22.459 -28.722 25.482 1.00 86.50 487 GLU A O 1
ATOM 3872 N N . LYS A 1 488 ? 20.383 -28.149 24.828 1.00 89.69 488 LYS A N 1
ATOM 3873 C CA . LYS A 1 488 ? 20.312 -26.914 25.607 1.00 89.69 488 LYS A CA 1
ATOM 3874 C C . LYS A 1 488 ? 20.179 -27.238 27.092 1.00 89.69 488 LYS A C 1
ATOM 3876 O O . LYS A 1 488 ? 19.191 -27.827 27.521 1.00 89.69 488 LYS A O 1
ATOM 3881 N N . GLN A 1 489 ? 21.181 -26.847 27.872 1.00 90.50 489 GLN A N 1
ATOM 3882 C CA . GLN A 1 489 ? 21.186 -26.959 29.329 1.00 90.50 489 GLN A CA 1
ATOM 3883 C C . GLN A 1 489 ? 21.593 -25.616 29.918 1.00 90.50 489 GLN A C 1
ATOM 3885 O O . GLN A 1 489 ? 22.696 -25.141 29.649 1.00 90.50 489 GLN A O 1
ATOM 3890 N N . TYR A 1 490 ? 20.711 -25.022 30.715 1.00 93.19 490 TYR A N 1
ATOM 3891 C CA . TYR A 1 490 ? 20.906 -23.701 31.301 1.00 93.19 490 TYR A CA 1
ATOM 3892 C C . TYR A 1 490 ? 21.299 -23.811 32.773 1.00 93.19 490 TYR A C 1
ATOM 3894 O O . TYR A 1 490 ? 20.799 -24.668 33.503 1.00 93.19 490 TYR A O 1
ATOM 3902 N N . ALA A 1 491 ? 22.201 -22.938 33.208 1.00 90.94 491 ALA A N 1
ATOM 3903 C CA . ALA A 1 491 ? 22.605 -22.801 34.597 1.00 90.94 491 ALA A CA 1
ATOM 3904 C C . ALA A 1 491 ? 22.461 -21.344 35.035 1.00 90.94 491 ALA A C 1
ATOM 3906 O O . ALA A 1 491 ? 22.778 -20.426 34.276 1.00 90.94 491 ALA A O 1
ATOM 3907 N N . LEU A 1 492 ? 22.010 -21.141 36.274 1.00 92.56 492 LEU A N 1
ATOM 3908 C CA . LEU A 1 492 ? 21.961 -19.817 36.880 1.00 92.56 492 LEU A CA 1
ATOM 3909 C C . LEU A 1 492 ? 23.378 -19.240 36.956 1.00 92.56 4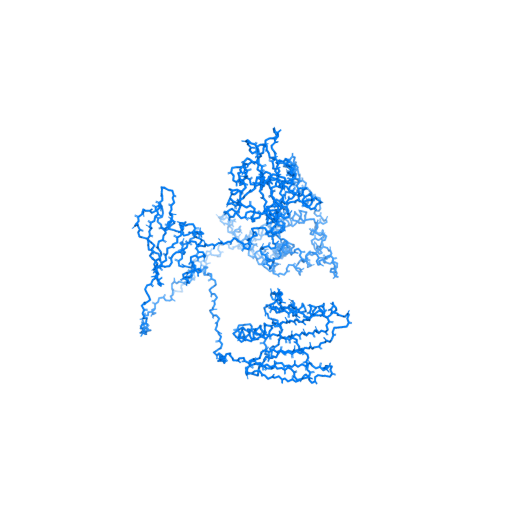92 LEU A C 1
ATOM 3911 O O . LEU A 1 492 ? 24.288 -19.858 37.516 1.00 92.56 492 LEU A O 1
ATOM 3915 N N . TRP A 1 493 ? 23.548 -18.046 36.407 1.00 92.62 493 TRP A N 1
ATOM 3916 C CA . TRP A 1 493 ? 24.801 -17.319 36.377 1.00 92.62 493 TRP A CA 1
ATOM 3917 C C . TRP A 1 493 ? 24.618 -15.929 36.985 1.00 92.62 493 TRP A C 1
ATOM 3919 O O . TRP A 1 493 ? 23.808 -15.114 36.550 1.00 92.62 493 TRP A O 1
ATOM 3929 N N . GLU A 1 494 ? 25.430 -15.645 37.998 1.00 91.12 494 GLU A N 1
ATOM 3930 C CA . GLU A 1 494 ? 25.445 -14.352 38.665 1.00 91.12 494 GLU A CA 1
ATOM 3931 C C . GLU A 1 494 ? 26.709 -13.594 38.285 1.00 91.12 494 GLU A C 1
ATOM 3933 O O . GLU A 1 494 ? 27.819 -14.050 38.572 1.00 91.12 494 GLU A O 1
ATOM 3938 N N . SER A 1 495 ? 26.559 -12.406 37.692 1.00 86.44 495 SER A N 1
ATOM 3939 C CA . SER A 1 495 ? 27.723 -11.654 37.223 1.00 86.44 495 SER A CA 1
ATOM 3940 C C . SER A 1 495 ? 28.619 -11.225 38.396 1.00 86.44 495 SER A C 1
ATOM 3942 O O . SER A 1 495 ? 28.159 -10.473 39.267 1.00 86.44 495 SER A O 1
ATOM 3944 N N . PRO A 1 496 ? 29.899 -11.636 38.452 1.00 84.75 496 PRO A N 1
ATOM 3945 C CA . PRO A 1 496 ? 30.778 -11.294 39.567 1.00 84.75 496 PRO A CA 1
ATOM 3946 C C . PRO A 1 496 ? 30.987 -9.777 39.678 1.00 84.75 496 PRO A C 1
ATOM 3948 O O . PRO A 1 496 ? 31.533 -9.154 38.773 1.00 84.75 496 PRO A O 1
ATOM 3951 N N . GLY A 1 497 ? 30.548 -9.171 40.786 1.00 83.94 497 GLY A N 1
ATOM 3952 C CA . GLY A 1 497 ? 30.731 -7.736 41.045 1.00 83.94 497 GLY A CA 1
ATOM 3953 C C . GLY A 1 497 ? 29.870 -6.783 40.202 1.00 83.94 497 GLY A C 1
ATOM 3954 O O . GLY A 1 497 ? 30.093 -5.578 40.267 1.00 83.94 497 GLY A O 1
ATOM 3955 N N . CYS A 1 498 ? 28.889 -7.293 39.448 1.00 91.75 498 CYS A N 1
ATOM 3956 C CA . CYS A 1 498 ? 27.992 -6.489 38.608 1.00 91.75 498 CYS A CA 1
ATOM 3957 C C . CYS A 1 498 ? 26.530 -6.651 39.031 1.00 91.75 498 CYS A C 1
ATOM 3959 O O . CYS A 1 498 ? 26.177 -7.719 39.543 1.00 91.75 498 CYS A O 1
ATOM 3961 N N . PRO A 1 499 ? 25.677 -5.634 38.801 1.00 91.88 499 PRO A N 1
ATOM 3962 C CA . PRO A 1 499 ? 24.323 -5.565 39.356 1.00 91.88 499 PRO A CA 1
ATOM 3963 C C . PRO A 1 499 ? 23.285 -6.381 38.570 1.00 91.88 499 PRO A C 1
ATOM 3965 O O . PRO A 1 499 ? 22.106 -6.058 38.605 1.00 91.88 499 PRO A O 1
ATOM 3968 N N . PHE A 1 500 ? 23.700 -7.413 37.833 1.00 92.75 500 PHE A N 1
ATOM 3969 C CA . PHE A 1 500 ? 22.797 -8.242 37.036 1.00 92.75 500 PHE A CA 1
ATOM 3970 C C . PHE A 1 500 ? 23.209 -9.717 37.026 1.00 92.75 500 PHE A C 1
ATOM 3972 O O . PHE A 1 500 ? 24.367 -10.060 37.302 1.00 92.75 500 PHE A O 1
ATOM 3979 N N . GLY A 1 501 ? 22.247 -10.574 36.706 1.00 92.88 501 GLY A N 1
ATOM 3980 C CA . GLY A 1 501 ? 22.393 -12.015 36.534 1.00 92.88 501 GLY A CA 1
ATOM 3981 C C . GLY A 1 501 ? 21.385 -12.542 35.513 1.00 92.88 501 GLY A C 1
ATOM 3982 O O . GLY A 1 501 ? 20.495 -11.815 35.073 1.00 92.88 501 GLY A O 1
ATOM 3983 N N . SER A 1 502 ? 21.580 -13.786 35.080 1.00 93.69 502 SER A N 1
ATOM 3984 C CA . SER A 1 502 ? 20.669 -14.502 34.177 1.00 93.69 502 SER A CA 1
ATOM 3985 C C . SER A 1 502 ? 20.986 -15.998 34.190 1.00 93.69 502 SER A C 1
ATOM 3987 O O . SER A 1 502 ? 21.987 -16.434 34.751 1.00 93.69 502 SER A O 1
ATOM 3989 N N . GLU A 1 503 ? 20.184 -16.807 33.514 1.00 94.62 503 GLU A N 1
ATOM 3990 C CA . GLU A 1 503 ? 20.583 -18.152 33.111 1.00 94.62 503 GLU A CA 1
ATOM 3991 C C . GLU A 1 503 ? 21.419 -18.122 31.820 1.00 94.62 503 GLU A C 1
ATOM 3993 O O . GLU A 1 503 ? 21.118 -17.369 30.890 1.00 94.62 503 GLU A O 1
ATOM 3998 N N . LEU A 1 504 ? 22.474 -18.942 31.766 1.00 92.94 504 LEU A N 1
ATOM 3999 C CA . LEU A 1 504 ? 23.340 -19.115 30.596 1.00 92.94 504 LEU A CA 1
ATOM 4000 C C . LEU A 1 504 ? 23.459 -20.596 30.206 1.00 92.94 504 LEU A C 1
ATOM 4002 O O . LEU A 1 504 ? 23.457 -21.458 31.090 1.00 92.94 504 LEU A O 1
ATOM 4006 N N . PRO A 1 505 ? 23.606 -20.917 28.908 1.00 92.88 505 PRO A N 1
ATOM 4007 C CA . PRO A 1 505 ? 23.896 -22.278 28.472 1.00 92.88 505 PRO A CA 1
ATOM 4008 C C . PRO A 1 505 ? 25.243 -22.793 29.000 1.00 92.88 505 PRO A C 1
ATOM 4010 O O . PRO A 1 505 ? 26.223 -22.051 29.064 1.00 92.88 505 PRO A O 1
ATOM 4013 N N . SER A 1 506 ? 25.331 -24.092 29.294 1.00 89.69 506 SER A N 1
ATOM 4014 C CA . SER A 1 506 ? 26.533 -24.745 29.843 1.00 89.69 506 SER A CA 1
ATOM 4015 C C . SER A 1 506 ? 27.772 -24.688 28.937 1.00 89.69 506 SER A C 1
ATOM 4017 O O . SER A 1 506 ? 28.895 -24.844 29.415 1.00 89.69 506 SER A O 1
ATOM 4019 N N . TYR A 1 507 ? 27.578 -24.453 27.638 1.00 90.44 507 TYR A N 1
ATOM 4020 C CA . TYR A 1 507 ? 28.633 -24.321 26.629 1.00 90.44 507 TYR A CA 1
ATOM 4021 C C . TYR A 1 507 ? 29.078 -22.870 26.374 1.00 90.44 507 TYR A C 1
ATOM 4023 O O . TYR A 1 507 ? 29.949 -22.642 25.533 1.00 90.44 507 TYR A O 1
ATOM 4031 N N . VAL A 1 508 ? 28.507 -21.885 27.077 1.00 93.38 508 VAL A N 1
ATOM 4032 C CA . VAL A 1 508 ? 28.911 -20.476 26.968 1.00 93.38 508 VAL A CA 1
ATOM 4033 C C . VAL A 1 508 ? 30.085 -20.179 27.894 1.00 93.38 508 VAL A C 1
ATOM 4035 O O . VAL A 1 508 ? 30.090 -20.551 29.067 1.00 93.38 508 VAL A O 1
ATOM 4038 N N . GLN A 1 509 ? 31.075 -19.454 27.375 1.00 93.44 509 GLN A N 1
ATOM 4039 C CA . GLN A 1 509 ? 32.190 -18.933 28.162 1.00 93.44 509 GLN A CA 1
ATOM 4040 C C . GLN A 1 509 ? 32.003 -17.434 28.389 1.00 93.44 509 GLN A C 1
ATOM 4042 O O . GLN A 1 509 ? 31.872 -16.670 27.436 1.00 93.44 509 GLN A O 1
ATOM 4047 N N . VAL A 1 510 ? 31.996 -17.008 29.653 1.00 93.19 510 VAL A N 1
ATOM 4048 C CA . VAL A 1 510 ? 31.902 -15.588 30.019 1.00 93.19 510 VAL A CA 1
ATOM 4049 C C . VAL A 1 510 ? 33.304 -15.035 30.235 1.00 93.19 510 VAL A C 1
ATOM 4051 O O . VAL A 1 510 ? 34.010 -15.473 31.145 1.00 93.19 510 VAL A O 1
ATOM 4054 N N . ILE A 1 511 ? 33.703 -14.066 29.415 1.00 92.88 511 ILE A N 1
ATOM 4055 C CA . ILE A 1 511 ? 35.039 -13.461 29.451 1.00 92.88 511 ILE A CA 1
ATOM 4056 C C . ILE A 1 511 ? 34.892 -11.944 29.636 1.00 92.88 511 ILE A C 1
ATOM 4058 O O . ILE A 1 511 ? 34.071 -11.337 28.952 1.00 92.88 511 ILE A O 1
ATOM 4062 N N . PRO A 1 512 ? 35.640 -11.294 30.546 1.00 91.62 512 PRO A N 1
ATOM 4063 C CA . PRO A 1 512 ? 35.617 -9.837 30.661 1.00 91.62 512 PRO A CA 1
ATOM 4064 C C . PRO A 1 512 ? 36.144 -9.175 29.379 1.00 91.62 512 PRO A C 1
ATOM 4066 O O . PRO A 1 512 ? 37.084 -9.675 28.760 1.00 91.62 512 PRO A O 1
ATOM 4069 N N . ASP A 1 513 ? 35.563 -8.040 28.992 1.00 88.88 513 ASP A N 1
ATOM 4070 C CA . ASP A 1 513 ? 36.036 -7.281 27.832 1.00 88.88 513 ASP A CA 1
ATOM 4071 C C . ASP A 1 513 ? 37.413 -6.655 28.135 1.00 88.88 513 ASP A C 1
ATOM 4073 O O . ASP A 1 513 ? 37.591 -5.963 29.138 1.00 88.88 513 ASP A O 1
ATOM 4077 N N . THR A 1 514 ? 38.408 -6.926 27.283 1.00 87.75 514 THR A N 1
ATOM 4078 C CA . THR A 1 514 ? 39.788 -6.424 27.421 1.00 87.75 514 THR A CA 1
ATOM 4079 C C . THR A 1 514 ? 40.121 -5.294 26.444 1.00 87.75 514 THR A C 1
ATOM 4081 O O . THR A 1 514 ? 41.297 -4.981 26.243 1.00 87.75 514 THR A O 1
ATOM 4084 N N . SER A 1 515 ? 39.129 -4.717 25.765 1.00 87.12 515 SER A N 1
ATOM 4085 C CA . SER A 1 515 ? 39.334 -3.581 24.867 1.00 87.12 515 SER A CA 1
ATOM 4086 C C . SER A 1 515 ? 39.827 -2.344 25.630 1.00 87.12 515 SER A C 1
ATOM 4088 O O . SER A 1 515 ? 39.595 -2.185 26.826 1.00 87.12 515 SER A O 1
ATOM 4090 N N . ALA A 1 516 ? 40.540 -1.443 24.944 1.00 82.38 516 ALA A N 1
ATOM 4091 C CA . ALA A 1 516 ? 41.134 -0.256 25.575 1.00 82.38 516 ALA A CA 1
ATOM 4092 C C . ALA A 1 516 ? 40.093 0.697 26.199 1.00 82.38 516 ALA A C 1
ATOM 4094 O O . ALA A 1 516 ? 40.433 1.489 27.074 1.00 82.38 516 ALA A O 1
ATOM 4095 N N . GLU A 1 517 ? 38.842 0.614 25.741 1.00 86.19 517 GLU A N 1
ATOM 4096 C CA . GLU A 1 517 ? 37.704 1.415 26.201 1.00 86.19 517 GLU A CA 1
ATOM 4097 C C . GLU A 1 517 ? 36.785 0.639 27.161 1.00 86.19 517 GLU A C 1
ATOM 4099 O O . GLU A 1 517 ? 35.734 1.156 27.539 1.00 86.19 517 GLU A O 1
ATOM 4104 N N . ALA A 1 518 ? 37.156 -0.589 27.546 1.00 87.12 518 ALA A N 1
ATOM 4105 C CA . ALA A 1 518 ? 36.326 -1.442 28.383 1.00 87.12 518 ALA A CA 1
ATOM 4106 C C . ALA A 1 518 ? 36.082 -0.814 29.762 1.00 87.12 518 ALA A C 1
ATOM 4108 O O . ALA A 1 518 ? 37.012 -0.456 30.490 1.00 87.12 518 ALA A O 1
ATOM 4109 N N . GLU A 1 519 ? 34.809 -0.710 30.135 1.00 89.44 519 GLU A N 1
ATOM 4110 C CA . GLU A 1 519 ? 34.392 -0.267 31.462 1.00 89.44 519 GLU A CA 1
ATOM 4111 C C . GLU A 1 519 ? 34.088 -1.459 32.383 1.00 89.44 519 GLU A C 1
ATOM 4113 O O . GLU A 1 519 ? 33.887 -2.585 31.916 1.00 89.44 519 GLU A O 1
ATOM 4118 N N . PRO A 1 520 ? 34.034 -1.239 33.713 1.00 87.62 520 PRO A N 1
ATOM 4119 C CA . PRO A 1 520 ? 33.614 -2.276 34.645 1.00 87.62 520 PRO A CA 1
ATOM 4120 C C . PRO A 1 520 ? 32.272 -2.887 34.226 1.00 87.62 520 PRO A C 1
ATOM 4122 O O . PRO A 1 520 ? 31.344 -2.167 33.858 1.00 87.62 520 PRO A O 1
ATOM 4125 N N . CYS A 1 521 ? 32.168 -4.214 34.319 1.00 90.94 521 CYS A N 1
ATOM 4126 C CA . CYS A 1 521 ? 30.985 -4.991 33.933 1.00 90.94 521 CYS A CA 1
ATOM 4127 C C . CYS A 1 521 ? 30.701 -5.095 32.429 1.00 90.94 521 CYS A C 1
ATOM 4129 O O . CYS A 1 521 ? 29.597 -5.484 32.048 1.00 90.94 521 CYS A O 1
ATOM 4131 N N . TRP A 1 522 ? 31.681 -4.799 31.572 1.00 93.94 522 TRP A N 1
ATOM 4132 C CA . TRP A 1 522 ? 31.641 -5.217 30.171 1.00 93.94 522 TRP A CA 1
ATOM 4133 C C . TRP A 1 522 ? 32.193 -6.632 30.031 1.00 93.94 522 TRP A C 1
ATOM 4135 O O . TRP A 1 522 ? 33.227 -6.975 30.612 1.00 93.94 522 TRP A O 1
ATOM 4145 N N . MET A 1 523 ? 31.480 -7.470 29.290 1.00 94.12 523 MET A N 1
ATOM 4146 C CA . MET A 1 523 ? 31.808 -8.885 29.156 1.00 94.12 523 MET A CA 1
ATOM 4147 C C . MET A 1 523 ? 31.274 -9.468 27.856 1.00 94.12 523 MET A C 1
ATOM 4149 O O . MET A 1 523 ? 30.289 -8.996 27.296 1.00 94.12 523 MET A O 1
ATOM 4153 N N . ASN A 1 524 ? 31.910 -10.541 27.418 1.00 93.94 524 ASN A N 1
ATOM 4154 C CA . ASN A 1 524 ? 31.599 -11.257 26.199 1.00 93.94 524 ASN A CA 1
ATOM 4155 C C . ASN A 1 524 ? 31.099 -12.651 26.560 1.00 93.94 524 ASN A C 1
ATOM 4157 O O . ASN A 1 524 ? 31.761 -13.380 27.301 1.00 93.94 524 ASN A O 1
ATOM 4161 N N . LEU A 1 525 ? 29.931 -13.013 26.032 1.00 94.38 525 LEU A N 1
ATOM 4162 C CA . LEU A 1 525 ? 29.432 -14.383 26.059 1.00 94.38 525 LEU A CA 1
ATOM 4163 C C . LEU A 1 525 ? 29.899 -15.061 24.772 1.00 94.38 525 LEU A C 1
ATOM 4165 O O . LEU A 1 525 ? 29.356 -14.809 23.693 1.00 94.38 525 LEU A O 1
ATOM 4169 N N . GLU A 1 526 ? 30.946 -15.868 24.870 1.00 94.25 526 GLU A N 1
ATOM 4170 C CA . GLU A 1 526 ? 31.505 -16.587 23.733 1.00 94.25 526 GLU A CA 1
ATOM 4171 C C . GLU A 1 526 ? 30.842 -17.954 23.578 1.00 94.25 526 GLU A C 1
ATOM 4173 O O . GLU A 1 526 ? 30.682 -18.704 24.542 1.00 94.25 526 GLU A O 1
ATOM 4178 N N . PHE A 1 527 ? 30.492 -18.273 22.333 1.00 92.38 527 PHE A N 1
ATOM 4179 C CA . PHE A 1 527 ? 30.009 -19.568 21.872 1.00 92.38 527 PHE A CA 1
ATOM 4180 C C . PHE A 1 527 ? 31.098 -20.179 20.970 1.00 92.38 527 PHE A C 1
ATOM 4182 O O . PHE A 1 527 ? 31.053 -19.995 19.743 1.00 92.38 527 PHE A O 1
ATOM 4189 N N . PRO A 1 528 ? 32.111 -20.866 21.538 1.00 87.44 528 PRO A N 1
ATOM 4190 C CA . PRO A 1 528 ? 33.326 -21.232 20.807 1.00 87.44 528 PRO A CA 1
ATOM 4191 C C . PRO A 1 528 ? 33.049 -22.129 19.597 1.00 87.44 528 PRO A C 1
ATOM 4193 O O . PRO A 1 528 ? 33.584 -21.891 18.512 1.00 87.44 528 PRO A O 1
ATOM 4196 N N . ASP A 1 529 ? 32.144 -23.098 19.757 1.00 85.94 529 ASP A N 1
ATOM 4197 C CA . ASP A 1 529 ? 31.772 -24.058 18.710 1.00 85.94 529 ASP A CA 1
ATOM 4198 C C . ASP A 1 529 ? 31.056 -23.396 17.521 1.00 85.94 529 ASP A C 1
ATOM 4200 O O . ASP A 1 529 ? 31.114 -23.889 16.393 1.00 85.94 529 ASP A O 1
ATOM 4204 N N . PHE A 1 530 ? 30.427 -22.240 17.751 1.00 86.88 530 PHE A N 1
ATOM 4205 C CA . PHE A 1 530 ? 29.651 -21.503 16.752 1.00 86.88 530 PHE A CA 1
ATOM 4206 C C . PHE A 1 530 ? 30.366 -20.263 16.213 1.00 86.88 530 PHE A C 1
ATOM 4208 O O . PHE A 1 530 ? 29.830 -19.587 15.334 1.00 86.88 530 PHE A O 1
ATOM 4215 N N . LYS A 1 531 ? 31.575 -19.959 16.713 1.00 87.88 531 LYS A N 1
ATOM 4216 C CA . LYS A 1 531 ? 32.308 -18.714 16.420 1.00 87.88 531 LYS A CA 1
ATOM 4217 C C . LYS A 1 531 ? 31.425 -17.475 16.588 1.00 87.88 531 LYS A C 1
ATOM 4219 O O . LYS A 1 531 ? 31.504 -16.539 15.788 1.00 87.88 531 LYS A O 1
ATOM 4224 N N . ALA A 1 532 ? 30.560 -17.502 17.595 1.00 90.50 532 ALA A N 1
ATOM 4225 C CA . ALA A 1 532 ? 29.619 -16.436 17.878 1.00 90.50 532 ALA A CA 1
ATOM 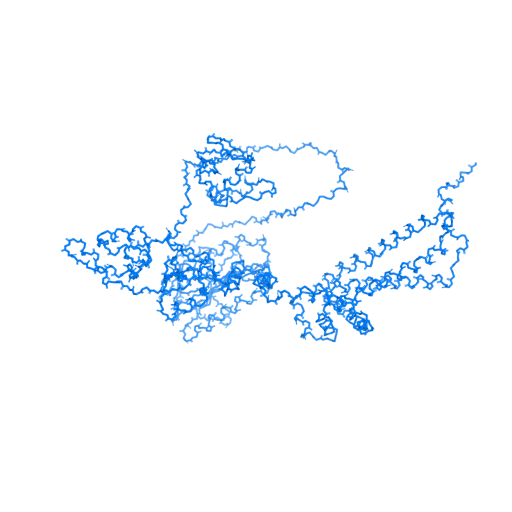4226 C C . ALA A 1 532 ? 29.952 -15.798 19.223 1.00 90.50 532 ALA A C 1
ATOM 4228 O O . ALA A 1 532 ? 30.350 -16.488 20.162 1.00 90.50 532 ALA A O 1
ATOM 4229 N N . THR A 1 533 ? 29.777 -14.487 19.314 1.00 93.62 533 THR A N 1
ATOM 4230 C CA . THR A 1 533 ? 30.034 -13.740 20.544 1.00 93.62 533 THR A CA 1
ATOM 4231 C C . THR A 1 533 ? 28.923 -12.731 20.759 1.00 93.62 533 THR A C 1
ATOM 4233 O O . THR A 1 533 ? 28.577 -11.980 19.844 1.00 93.62 533 THR A O 1
ATOM 4236 N N . VAL A 1 534 ? 28.371 -12.704 21.971 1.00 95.25 534 VAL A N 1
ATOM 4237 C CA . VAL A 1 534 ? 27.476 -11.636 22.421 1.00 95.25 534 VAL A CA 1
ATOM 4238 C C . VAL A 1 534 ? 28.289 -10.659 23.256 1.00 95.25 534 VAL A C 1
ATOM 4240 O O . VAL A 1 534 ? 28.755 -11.001 24.340 1.00 95.25 534 VAL A O 1
ATOM 4243 N N . TYR A 1 535 ? 28.449 -9.444 22.745 1.00 94.81 535 TYR A N 1
ATOM 4244 C CA . TYR A 1 535 ? 29.116 -8.351 23.448 1.00 94.81 535 TYR A CA 1
ATOM 4245 C C . TYR A 1 535 ? 28.123 -7.669 24.373 1.00 94.81 535 TYR A C 1
ATOM 4247 O O . TYR A 1 535 ? 27.165 -7.078 23.874 1.00 94.81 535 TYR A O 1
ATOM 4255 N N . LEU A 1 536 ? 28.349 -7.734 25.685 1.00 94.94 536 LEU A N 1
ATOM 4256 C CA . LEU A 1 536 ? 27.541 -7.065 26.699 1.00 94.94 536 LEU A CA 1
ATOM 4257 C C . LEU A 1 536 ? 28.277 -5.837 27.231 1.00 94.94 536 LEU A C 1
ATOM 4259 O O . LEU A 1 536 ? 29.379 -5.934 27.770 1.00 94.94 536 LEU A O 1
ATOM 4263 N N . THR A 1 537 ? 27.627 -4.679 27.145 1.00 94.31 537 THR A N 1
ATOM 4264 C CA . THR A 1 537 ? 28.139 -3.439 27.736 1.00 94.31 537 THR A CA 1
ATOM 4265 C C . THR A 1 537 ? 27.147 -2.897 28.751 1.00 94.31 537 THR A C 1
ATOM 4267 O O . THR A 1 537 ? 25.998 -2.609 28.402 1.00 94.31 537 THR A O 1
ATOM 4270 N N . TYR A 1 538 ? 27.606 -2.729 29.988 1.00 94.56 538 TYR A N 1
ATOM 4271 C CA . TYR A 1 538 ? 26.851 -2.144 31.091 1.00 94.56 538 TYR A CA 1
ATOM 4272 C C . TYR A 1 538 ? 27.184 -0.655 31.270 1.00 94.56 538 TYR A C 1
ATOM 4274 O O . TYR A 1 538 ? 28.336 -0.239 31.124 1.00 94.56 538 TYR A O 1
ATOM 4282 N N . LYS A 1 539 ? 26.171 0.152 31.603 1.00 93.00 539 LYS A N 1
ATOM 4283 C CA . LYS A 1 539 ? 26.287 1.577 31.929 1.00 93.00 539 LYS A CA 1
ATOM 4284 C C . LYS A 1 539 ? 25.337 1.946 33.077 1.00 93.00 539 LYS A C 1
ATOM 4286 O O . LYS A 1 539 ? 24.169 1.565 33.036 1.00 93.00 539 LYS A O 1
ATOM 4291 N N . PRO A 1 540 ? 25.775 2.753 34.060 1.00 91.94 540 PRO A N 1
ATOM 4292 C CA . PRO A 1 540 ? 24.862 3.329 35.040 1.00 91.94 540 PRO A CA 1
ATOM 4293 C C . PRO A 1 540 ? 23.994 4.434 34.413 1.00 91.94 540 PRO A C 1
ATOM 4295 O O . PRO A 1 540 ? 24.467 5.247 33.605 1.00 91.94 540 PRO A O 1
ATOM 4298 N N . VAL A 1 541 ? 22.725 4.489 34.812 1.00 90.69 541 VAL A N 1
ATOM 4299 C CA . VAL A 1 541 ? 21.751 5.499 34.382 1.00 90.69 541 VAL A CA 1
ATOM 4300 C C . VAL A 1 541 ? 21.800 6.689 35.339 1.00 90.69 541 VAL A C 1
ATOM 4302 O O . VAL A 1 541 ? 21.344 6.612 36.467 1.00 90.69 541 VAL A O 1
ATOM 4305 N N . ASN A 1 542 ? 22.344 7.815 34.871 1.00 85.88 542 ASN A N 1
ATOM 4306 C CA . ASN A 1 542 ? 22.406 9.079 35.620 1.00 85.88 542 ASN A CA 1
ATOM 4307 C C . ASN A 1 542 ? 21.846 10.223 34.760 1.00 85.88 542 ASN A C 1
ATOM 4309 O O . ASN A 1 542 ? 22.602 11.041 34.238 1.00 85.88 542 ASN A O 1
ATOM 4313 N N . GLY A 1 543 ? 20.532 10.218 34.506 1.00 82.94 543 GLY A N 1
ATOM 4314 C CA . GLY A 1 543 ? 19.863 11.221 33.656 1.00 82.94 543 GLY A CA 1
ATOM 4315 C C . GLY A 1 543 ? 20.156 11.115 32.149 1.00 82.94 543 GLY A C 1
ATOM 4316 O O . GLY A 1 543 ? 19.685 11.941 31.376 1.00 82.94 543 GLY A O 1
ATOM 4317 N N . ASN A 1 544 ? 20.902 10.090 31.718 1.00 89.00 544 ASN A N 1
ATOM 4318 C CA . ASN A 1 544 ? 21.335 9.886 30.327 1.00 89.00 544 ASN A CA 1
ATOM 4319 C C . ASN A 1 544 ? 20.593 8.743 29.604 1.00 89.00 544 ASN A C 1
ATOM 4321 O O . ASN A 1 544 ? 21.037 8.318 28.539 1.00 89.00 544 ASN A O 1
ATOM 4325 N N . LEU A 1 545 ? 19.490 8.232 30.165 1.00 90.38 545 LEU A N 1
ATOM 4326 C CA . LEU A 1 545 ? 18.788 7.049 29.649 1.00 90.38 545 LEU A CA 1
ATOM 4327 C C . LEU A 1 545 ? 18.374 7.206 28.180 1.00 90.38 545 LEU A C 1
ATOM 4329 O O . LEU A 1 545 ? 18.716 6.366 27.353 1.00 90.38 545 LEU A O 1
ATOM 4333 N N . ASN A 1 546 ? 17.730 8.327 27.842 1.00 90.69 546 ASN A N 1
ATOM 4334 C CA . ASN A 1 546 ? 17.277 8.605 26.475 1.00 90.69 546 ASN A CA 1
ATOM 4335 C C . ASN A 1 546 ? 18.431 8.582 25.467 1.00 90.69 546 ASN A C 1
ATOM 4337 O O . ASN A 1 546 ? 18.261 8.109 24.349 1.00 90.69 546 ASN A O 1
ATOM 4341 N N . ARG A 1 547 ? 19.623 9.043 25.873 1.00 93.50 547 ARG A N 1
ATOM 4342 C CA . ARG A 1 547 ? 20.814 8.981 25.021 1.00 93.50 547 ARG A CA 1
ATOM 4343 C C . ARG A 1 547 ? 21.228 7.535 24.763 1.00 93.50 547 ARG A C 1
ATOM 4345 O O . ARG A 1 547 ? 21.521 7.196 23.629 1.00 93.50 547 ARG A O 1
ATOM 4352 N N . TYR A 1 548 ? 21.231 6.677 25.782 1.00 93.38 548 TYR A N 1
ATOM 4353 C CA . TYR A 1 548 ? 21.613 5.271 25.617 1.00 93.38 548 TYR A CA 1
ATOM 4354 C C . TYR A 1 548 ? 20.609 4.468 24.785 1.00 93.38 548 TYR A C 1
ATOM 4356 O O . TYR A 1 548 ? 21.021 3.606 24.004 1.00 93.38 548 TYR A O 1
ATOM 4364 N N . ILE A 1 549 ? 19.316 4.773 24.912 1.00 92.31 549 ILE A N 1
ATOM 4365 C CA . ILE A 1 549 ? 18.265 4.196 24.067 1.00 92.31 549 ILE A CA 1
ATOM 4366 C C . ILE A 1 549 ? 18.483 4.619 22.607 1.00 92.31 549 ILE A C 1
ATOM 4368 O O . ILE A 1 549 ? 18.546 3.759 21.727 1.00 92.31 549 ILE A O 1
ATOM 4372 N N . GLU A 1 550 ? 18.693 5.914 22.354 1.00 92.06 550 GLU A N 1
ATOM 4373 C CA . GLU A 1 550 ? 18.906 6.434 20.997 1.00 92.06 550 GLU A CA 1
ATOM 4374 C C . GLU A 1 550 ? 20.222 5.943 20.374 1.00 92.06 550 GLU A C 1
ATOM 4376 O O . GLU A 1 550 ? 20.259 5.594 19.193 1.00 92.06 550 GLU A O 1
ATOM 4381 N N . ASP A 1 551 ? 21.294 5.831 21.163 1.00 91.62 551 ASP A N 1
ATOM 4382 C CA . ASP A 1 551 ? 22.559 5.234 20.726 1.00 91.62 551 ASP A CA 1
ATOM 4383 C C . ASP A 1 551 ? 22.337 3.775 20.301 1.00 91.62 551 ASP A C 1
ATOM 4385 O O . ASP A 1 551 ? 22.792 3.356 19.237 1.00 91.62 551 ASP A O 1
ATOM 4389 N N . SER A 1 552 ? 21.602 3.000 21.106 1.00 91.81 552 SER A N 1
ATOM 4390 C CA . SER A 1 552 ? 21.314 1.586 20.826 1.00 91.81 552 SER A CA 1
ATOM 4391 C C . SER A 1 552 ? 20.470 1.421 19.562 1.00 91.81 552 SER A C 1
ATOM 4393 O O . SER A 1 552 ? 20.787 0.580 18.722 1.00 91.81 552 SER A O 1
ATOM 4395 N N . ARG A 1 553 ? 19.468 2.287 19.365 1.00 91.69 553 ARG A N 1
ATOM 4396 C CA . ARG A 1 553 ? 18.700 2.364 18.116 1.00 91.69 553 ARG A CA 1
ATOM 4397 C C . ARG A 1 553 ? 19.598 2.712 16.931 1.00 91.69 553 ARG A C 1
ATOM 4399 O O . ARG A 1 553 ? 19.588 2.023 15.916 1.00 91.69 553 ARG A O 1
ATOM 4406 N N . THR A 1 554 ? 20.435 3.736 17.070 1.00 91.00 554 THR A N 1
ATOM 4407 C CA . THR A 1 554 ? 21.365 4.165 16.018 1.00 91.00 554 THR A CA 1
ATOM 4408 C C . THR A 1 554 ? 22.311 3.034 15.607 1.00 91.00 554 THR A C 1
ATOM 4410 O O . THR A 1 554 ? 22.573 2.856 14.416 1.00 91.00 554 THR A O 1
ATOM 4413 N N . TYR A 1 555 ? 22.824 2.245 16.557 1.00 88.81 555 TYR A N 1
ATOM 4414 C CA . TYR A 1 555 ? 23.681 1.096 16.250 1.00 88.81 555 TYR A CA 1
ATOM 4415 C C . TYR A 1 555 ? 22.934 -0.029 15.530 1.00 88.81 555 TYR A C 1
ATOM 4417 O O . TYR A 1 555 ? 23.456 -0.525 14.529 1.00 88.81 555 TYR A O 1
ATOM 4425 N N . ALA A 1 556 ? 21.710 -0.365 15.948 1.00 86.38 556 ALA A N 1
ATOM 4426 C CA . ALA A 1 556 ? 20.892 -1.364 15.260 1.00 86.38 556 ALA A CA 1
ATOM 4427 C C . ALA A 1 556 ? 20.602 -0.941 13.808 1.00 86.38 556 ALA A C 1
ATOM 4429 O O . ALA A 1 556 ? 20.820 -1.702 12.861 1.00 86.38 556 ALA A O 1
ATOM 4430 N N . TYR A 1 557 ? 20.232 0.326 13.604 1.00 85.94 557 TYR A N 1
ATOM 4431 C CA . TYR A 1 557 ? 19.856 0.855 12.291 1.00 85.94 557 TYR A CA 1
ATOM 4432 C C . TYR A 1 557 ? 21.039 1.099 11.340 1.00 85.94 557 TYR A C 1
ATOM 4434 O O . TYR A 1 557 ? 20.848 1.164 10.124 1.00 85.94 557 TYR A O 1
ATOM 4442 N N . LYS A 1 558 ? 22.291 1.141 11.820 1.00 85.44 558 LYS A N 1
ATOM 4443 C CA . LYS A 1 558 ? 23.470 1.150 10.925 1.00 85.44 558 LYS A CA 1
ATOM 4444 C C . LYS A 1 558 ? 23.540 -0.092 10.029 1.00 85.44 558 LYS A C 1
ATOM 4446 O O . LYS A 1 558 ? 24.151 -0.039 8.958 1.00 85.44 558 LYS A O 1
ATOM 4451 N N . HIS A 1 559 ? 22.898 -1.191 10.426 1.00 77.56 559 HIS A N 1
ATOM 4452 C CA . HIS A 1 559 ? 22.864 -2.429 9.653 1.00 77.56 559 HIS A CA 1
ATOM 4453 C C . HIS A 1 559 ? 21.788 -2.458 8.553 1.00 77.56 559 HIS A C 1
ATOM 4455 O O . HIS A 1 559 ? 21.834 -3.361 7.719 1.00 77.56 559 HIS A O 1
ATOM 4461 N N . VAL A 1 560 ? 20.906 -1.447 8.457 1.00 74.88 560 VAL A N 1
ATOM 4462 C CA . VAL A 1 560 ? 19.838 -1.352 7.432 1.00 74.88 560 VAL A CA 1
ATOM 4463 C C . VAL A 1 560 ? 20.377 -1.484 6.006 1.00 74.88 560 VAL A C 1
ATOM 4465 O O . VAL A 1 560 ? 19.751 -2.113 5.165 1.00 74.88 560 VAL A O 1
ATOM 4468 N N . THR A 1 561 ? 21.580 -0.973 5.730 1.00 68.88 561 THR A N 1
ATOM 4469 C CA . THR A 1 561 ? 22.186 -1.036 4.384 1.00 68.88 561 THR A CA 1
ATOM 4470 C C . THR A 1 561 ? 22.433 -2.459 3.864 1.00 68.88 561 THR A C 1
ATOM 4472 O O . THR A 1 561 ? 22.597 -2.639 2.659 1.00 68.88 561 THR A O 1
ATOM 4475 N N . LYS A 1 562 ? 22.479 -3.463 4.753 1.00 70.56 562 LYS A N 1
ATOM 4476 C CA . LYS A 1 562 ? 22.654 -4.888 4.415 1.00 70.56 562 LYS A CA 1
ATOM 4477 C C . LYS A 1 562 ? 21.538 -5.792 4.951 1.00 70.56 562 LYS A C 1
ATOM 4479 O O . LYS A 1 562 ? 21.549 -6.991 4.667 1.00 70.56 562 LYS A O 1
ATOM 4484 N N . ALA A 1 563 ? 20.614 -5.240 5.732 1.00 76.25 563 ALA A N 1
ATOM 4485 C CA . ALA A 1 563 ? 19.488 -5.965 6.296 1.00 76.25 563 ALA A CA 1
ATOM 4486 C C . ALA A 1 563 ? 18.317 -5.987 5.306 1.00 76.25 563 ALA A C 1
ATOM 4488 O O . ALA A 1 563 ? 18.086 -5.022 4.582 1.00 76.25 563 ALA A O 1
ATOM 4489 N N . SER A 1 564 ? 17.563 -7.082 5.286 1.00 76.31 564 SER A N 1
ATOM 4490 C CA . SER A 1 564 ? 16.286 -7.167 4.567 1.00 76.31 564 SER A CA 1
ATOM 4491 C C . SER A 1 564 ? 15.107 -6.654 5.402 1.00 76.31 564 SER A C 1
ATOM 4493 O O . SER A 1 564 ? 14.020 -6.482 4.867 1.00 76.31 564 SER A O 1
ATOM 4495 N N . GLY A 1 565 ? 15.317 -6.428 6.702 1.00 82.69 565 GLY A N 1
ATOM 4496 C CA . GLY A 1 565 ? 14.340 -5.893 7.650 1.00 82.69 565 GLY A CA 1
ATOM 4497 C C . GLY A 1 565 ? 14.906 -5.881 9.072 1.00 82.69 565 GLY A C 1
ATOM 4498 O O . GLY A 1 565 ? 15.898 -6.561 9.344 1.00 82.69 565 GLY A O 1
ATOM 4499 N N . ILE A 1 566 ? 14.299 -5.108 9.969 1.00 85.50 566 ILE A N 1
ATOM 4500 C CA . ILE A 1 566 ? 14.604 -5.113 11.404 1.00 85.50 566 ILE A CA 1
ATOM 4501 C C . ILE A 1 566 ? 13.273 -5.238 12.138 1.00 85.50 566 ILE A C 1
ATOM 4503 O O . ILE A 1 566 ? 12.430 -4.361 11.985 1.00 85.50 566 ILE A O 1
ATOM 4507 N N . ASP A 1 567 ? 13.093 -6.307 12.910 1.00 87.88 567 ASP A N 1
ATOM 4508 C CA . ASP A 1 567 ? 11.934 -6.442 13.793 1.00 87.88 567 ASP A CA 1
ATOM 4509 C C . ASP A 1 567 ? 12.301 -5.910 15.182 1.00 87.88 567 ASP A C 1
ATOM 4511 O O . ASP A 1 567 ? 13.359 -6.252 15.723 1.00 87.88 567 ASP A O 1
ATOM 4515 N N . GLU A 1 568 ? 11.422 -5.099 15.762 1.00 90.38 568 GLU A N 1
ATOM 4516 C CA . GLU A 1 568 ? 11.555 -4.553 17.112 1.00 90.38 568 GLU A CA 1
ATOM 4517 C C . GLU A 1 568 ? 10.594 -5.289 18.051 1.00 90.38 568 GLU A C 1
ATOM 4519 O O . GLU A 1 568 ? 9.384 -5.276 17.847 1.00 90.38 568 GLU A O 1
ATOM 4524 N N . ILE A 1 569 ? 11.131 -5.957 19.072 1.00 89.50 569 ILE A N 1
ATOM 4525 C CA . ILE A 1 569 ? 10.356 -6.736 20.042 1.00 89.50 569 ILE A CA 1
ATOM 4526 C C . ILE A 1 569 ? 10.531 -6.096 21.411 1.00 89.50 569 ILE A C 1
ATOM 4528 O O . ILE A 1 569 ? 11.645 -6.042 21.940 1.00 89.50 569 ILE A O 1
ATOM 4532 N N . ILE A 1 570 ? 9.433 -5.604 21.977 1.00 87.56 570 ILE A N 1
ATOM 4533 C CA . ILE A 1 570 ? 9.433 -4.989 23.303 1.00 87.56 570 ILE A CA 1
ATOM 4534 C C . ILE A 1 570 ? 9.489 -6.087 24.366 1.00 87.56 570 ILE A C 1
ATOM 4536 O O . ILE A 1 570 ? 8.715 -7.038 24.333 1.00 87.56 570 ILE A O 1
ATOM 4540 N N . LEU A 1 571 ? 10.417 -5.948 25.310 1.00 84.69 571 LEU A N 1
ATOM 4541 C CA . LEU A 1 571 ? 10.629 -6.899 26.395 1.00 84.69 571 LEU A CA 1
ATOM 4542 C C . LEU A 1 571 ? 9.953 -6.356 27.662 1.00 84.69 571 LEU A C 1
ATOM 4544 O O . LEU A 1 571 ? 10.453 -5.411 28.280 1.00 84.69 571 LEU A O 1
ATOM 4548 N N . HIS A 1 572 ? 8.807 -6.942 28.024 1.00 66.81 572 HIS A N 1
ATOM 4549 C CA . HIS A 1 572 ? 8.011 -6.592 29.214 1.00 66.81 572 HIS A CA 1
ATOM 4550 C C . HIS A 1 572 ? 7.795 -7.765 30.182 1.00 66.81 572 HIS A C 1
ATOM 4552 O O . HIS A 1 572 ? 7.051 -7.642 31.151 1.00 66.81 572 HIS A O 1
ATOM 4558 N N . GLU A 1 573 ? 8.428 -8.907 29.932 1.00 58.72 573 GLU A N 1
ATOM 4559 C CA . GLU A 1 573 ? 8.066 -10.168 30.587 1.00 58.72 573 GLU A CA 1
ATOM 4560 C C . GLU A 1 573 ? 8.507 -10.268 32.059 1.00 58.72 573 GLU A C 1
ATOM 4562 O O . GLU A 1 573 ? 8.014 -11.133 32.779 1.00 58.72 573 GLU A O 1
ATOM 4567 N N . GLN A 1 574 ? 9.386 -9.375 32.542 1.00 64.00 574 GLN A N 1
ATOM 4568 C CA . GLN A 1 574 ? 9.938 -9.430 33.902 1.00 64.00 574 GLN A CA 1
ATOM 4569 C C . GLN A 1 574 ? 9.661 -8.150 34.720 1.00 64.00 574 GLN A C 1
ATOM 4571 O O . GLN A 1 574 ? 9.910 -7.039 34.238 1.00 64.00 574 GLN A O 1
ATOM 4576 N N . PRO A 1 575 ? 9.210 -8.261 35.988 1.00 69.38 575 PRO A N 1
ATOM 4577 C CA . PRO A 1 575 ? 9.000 -7.106 36.859 1.00 69.38 575 PRO A CA 1
ATOM 4578 C C . PRO A 1 575 ? 10.291 -6.298 37.058 1.00 69.38 575 PRO A C 1
ATOM 4580 O O . PRO A 1 575 ? 11.282 -6.805 37.574 1.00 69.38 575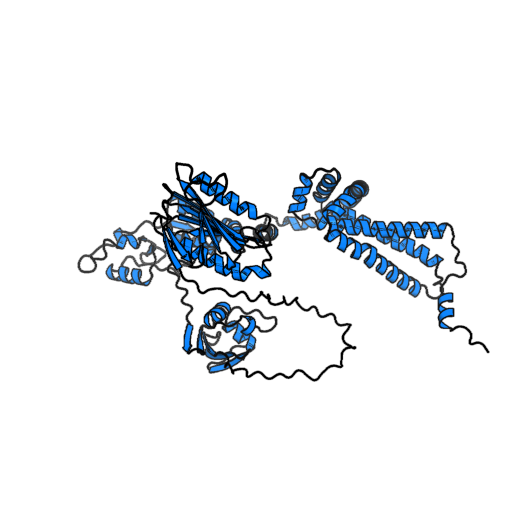 PRO A O 1
ATOM 4583 N N . GLY A 1 576 ? 10.273 -5.018 36.679 1.00 78.19 576 GLY A N 1
ATOM 4584 C CA . GLY A 1 576 ? 11.417 -4.113 36.860 1.00 78.19 576 GLY A CA 1
ATOM 4585 C C . GLY A 1 576 ? 12.504 -4.208 35.783 1.00 78.19 576 GLY A C 1
ATOM 4586 O O . GLY A 1 576 ? 13.517 -3.521 35.897 1.00 78.19 576 GLY A O 1
ATOM 4587 N N . VAL A 1 577 ? 12.298 -4.999 34.725 1.00 87.44 577 VAL A N 1
ATOM 4588 C CA . VAL A 1 577 ? 13.160 -5.020 33.535 1.00 87.44 577 VAL A CA 1
ATOM 4589 C C . VAL A 1 577 ? 12.340 -4.541 32.342 1.00 87.44 577 VAL A C 1
ATOM 4591 O O . VAL A 1 577 ? 11.278 -5.071 32.037 1.00 87.44 577 VAL A O 1
ATOM 4594 N N . SER A 1 578 ? 12.816 -3.507 31.661 1.00 89.25 578 SER A N 1
ATOM 4595 C CA . SER A 1 578 ? 12.237 -3.018 30.410 1.00 89.25 578 SER A CA 1
ATOM 4596 C C . SER A 1 578 ? 13.315 -2.968 29.349 1.00 89.25 578 SER A C 1
ATOM 4598 O O . SER A 1 578 ? 14.456 -2.604 29.634 1.00 89.25 578 SER A O 1
ATOM 4600 N N . GLY A 1 579 ? 12.976 -3.318 28.118 1.00 92.25 579 GLY A N 1
ATOM 4601 C CA . GLY A 1 579 ? 13.966 -3.334 27.057 1.00 92.25 579 GLY A CA 1
ATOM 4602 C C . GLY A 1 579 ? 13.382 -3.519 25.675 1.00 92.25 579 GLY A C 1
ATOM 4603 O O . GLY A 1 579 ? 12.172 -3.654 25.501 1.00 92.25 579 GLY A O 1
ATOM 4604 N N . LEU A 1 580 ? 14.272 -3.536 24.693 1.00 93.44 580 LEU A N 1
ATOM 4605 C CA . LEU A 1 580 ? 13.927 -3.758 23.298 1.00 93.44 580 LEU A CA 1
ATOM 4606 C C . LEU A 1 580 ? 14.957 -4.685 22.660 1.00 93.44 580 LEU A C 1
ATOM 4608 O O . LEU A 1 580 ? 16.166 -4.508 22.837 1.00 93.44 580 LEU A O 1
ATOM 4612 N N . LEU A 1 581 ? 14.464 -5.652 21.897 1.00 93.69 581 LEU A N 1
ATOM 4613 C CA . LEU A 1 581 ? 15.235 -6.585 21.091 1.00 93.69 581 LEU A CA 1
ATOM 4614 C C . LEU A 1 581 ? 15.057 -6.237 19.609 1.00 93.69 581 LEU A C 1
ATOM 4616 O O . LEU A 1 581 ? 13.946 -6.220 19.096 1.00 93.69 581 LEU A O 1
ATOM 4620 N N . TYR A 1 582 ? 16.165 -6.009 18.915 1.00 93.31 582 TYR A N 1
ATOM 4621 C CA . TYR A 1 582 ? 16.235 -5.807 17.474 1.00 93.31 582 TYR A CA 1
ATOM 4622 C C . TYR A 1 582 ? 16.672 -7.110 16.794 1.00 93.31 582 TYR A C 1
ATOM 4624 O O . TYR A 1 582 ? 17.824 -7.537 16.939 1.00 93.31 582 TYR A O 1
ATOM 4632 N N . LYS A 1 583 ? 15.781 -7.731 16.016 1.00 91.50 583 LYS A N 1
ATOM 4633 C CA . LYS A 1 583 ? 16.115 -8.863 15.137 1.00 91.50 583 LYS A CA 1
ATOM 4634 C C . LYS A 1 583 ? 16.400 -8.335 13.733 1.00 91.50 583 LYS A C 1
ATOM 4636 O O . LYS A 1 583 ? 15.493 -7.922 13.018 1.00 91.50 583 LYS A O 1
ATOM 4641 N N . VAL A 1 584 ? 17.668 -8.339 13.331 1.00 88.00 584 VAL A N 1
ATOM 4642 C CA . VAL A 1 584 ? 18.113 -7.823 12.029 1.00 88.00 584 VAL A CA 1
ATOM 4643 C C . VAL A 1 584 ? 18.105 -8.965 11.010 1.00 88.00 584 VAL A C 1
ATOM 4645 O O . VAL A 1 584 ? 18.964 -9.847 11.037 1.00 88.00 584 VAL A O 1
ATOM 4648 N N . LYS A 1 585 ? 17.129 -8.957 10.098 1.00 82.69 585 LYS A N 1
ATOM 4649 C CA . LYS A 1 585 ? 16.966 -9.967 9.041 1.00 82.69 585 LYS A CA 1
ATOM 4650 C C . LYS A 1 585 ? 17.950 -9.732 7.893 1.00 82.69 585 LYS A C 1
ATOM 4652 O O . LYS A 1 585 ? 18.295 -8.597 7.568 1.00 82.69 585 LYS A O 1
ATOM 4657 N N . GLY A 1 586 ? 18.349 -10.803 7.213 1.00 78.19 586 GLY A N 1
ATOM 4658 C CA . GLY A 1 586 ? 19.196 -10.738 6.017 1.00 78.19 586 GLY A CA 1
ATOM 4659 C C . GLY A 1 586 ? 20.691 -10.867 6.314 1.00 78.19 586 GLY A C 1
ATOM 4660 O O . GLY A 1 586 ? 21.092 -11.464 7.309 1.00 78.19 586 GLY A O 1
ATOM 4661 N N . ASN A 1 587 ? 21.538 -10.345 5.422 1.00 73.50 587 ASN A N 1
ATOM 4662 C CA . ASN A 1 587 ? 22.990 -10.549 5.473 1.00 73.50 587 ASN A CA 1
ATOM 4663 C C . ASN A 1 587 ? 23.714 -9.470 6.309 1.00 73.50 587 ASN A C 1
ATOM 4665 O O . ASN A 1 587 ? 24.667 -8.824 5.855 1.00 73.50 587 ASN A O 1
ATOM 4669 N N . ALA A 1 588 ? 23.214 -9.227 7.521 1.00 78.50 588 ALA A N 1
ATOM 4670 C CA . ALA A 1 588 ? 23.778 -8.260 8.454 1.00 78.50 588 ALA A CA 1
ATOM 4671 C C . ALA A 1 588 ? 24.897 -8.880 9.306 1.00 78.50 588 ALA A C 1
ATOM 4673 O O . ALA A 1 588 ? 24.853 -10.051 9.671 1.00 78.50 588 ALA A O 1
ATOM 4674 N N . ALA A 1 589 ? 25.906 -8.074 9.653 1.00 76.81 589 ALA A N 1
ATOM 4675 C CA . ALA A 1 589 ? 27.032 -8.521 10.483 1.00 76.81 589 ALA A CA 1
ATOM 4676 C C . ALA A 1 589 ? 26.618 -8.858 11.928 1.00 76.81 589 ALA A C 1
ATOM 4678 O O . ALA A 1 589 ? 27.237 -9.710 12.560 1.00 76.81 589 ALA A O 1
ATOM 4679 N N . SER A 1 590 ? 25.578 -8.187 12.427 1.00 87.38 590 SER A N 1
ATOM 4680 C CA . SER A 1 590 ? 24.975 -8.445 13.728 1.00 87.38 590 SER A CA 1
ATOM 4681 C C . SER A 1 590 ? 23.487 -8.739 13.523 1.00 87.38 590 SER A C 1
ATOM 4683 O O . SER A 1 590 ? 22.735 -7.812 13.222 1.00 87.38 590 SER A O 1
ATOM 4685 N N . PRO A 1 591 ? 23.063 -10.011 13.608 1.00 88.19 591 PRO A N 1
ATOM 4686 C CA . PRO A 1 591 ? 21.679 -10.405 13.348 1.00 88.19 591 PRO A CA 1
ATOM 4687 C C . PRO A 1 591 ? 20.745 -10.151 14.540 1.00 88.19 591 PRO A C 1
ATOM 4689 O O . PRO A 1 591 ? 19.529 -10.255 14.404 1.00 88.19 591 PRO A O 1
ATOM 4692 N N . LEU A 1 592 ? 21.297 -9.848 15.718 1.00 92.06 592 LEU A N 1
ATOM 4693 C CA . LEU A 1 592 ? 20.530 -9.629 16.939 1.00 92.06 592 LEU A CA 1
ATOM 4694 C C . LEU A 1 592 ? 21.231 -8.597 17.827 1.00 92.06 592 LEU A C 1
ATOM 4696 O O . LEU A 1 592 ? 22.418 -8.740 18.131 1.00 92.06 592 LEU A O 1
ATOM 4700 N N . GLN A 1 593 ? 20.492 -7.576 18.256 1.00 94.94 593 GLN A N 1
ATOM 4701 C CA . GLN A 1 593 ? 20.938 -6.572 19.228 1.00 94.94 593 GLN A CA 1
ATOM 4702 C C . GLN A 1 593 ? 19.833 -6.305 20.241 1.00 94.94 593 GLN A C 1
ATOM 4704 O O . GLN A 1 593 ? 18.665 -6.440 19.908 1.00 94.94 593 GLN A O 1
ATOM 4709 N N . PHE A 1 594 ? 20.163 -5.905 21.461 1.00 95.38 594 PHE A N 1
ATOM 4710 C CA . PHE A 1 594 ? 19.157 -5.589 22.473 1.00 95.38 594 PHE A CA 1
ATOM 4711 C C . PHE A 1 594 ? 19.666 -4.569 23.482 1.00 95.38 594 PHE A C 1
ATOM 4713 O O . PHE A 1 594 ? 20.872 -4.354 23.614 1.00 95.38 594 PHE A O 1
ATOM 4720 N N . TRP A 1 595 ? 18.747 -3.989 24.243 1.00 95.50 595 TRP A N 1
ATOM 4721 C CA . TRP A 1 595 ? 19.058 -3.288 25.483 1.00 95.50 595 TRP A CA 1
ATOM 4722 C C . TRP A 1 595 ? 17.999 -3.562 26.547 1.00 95.50 595 TRP A C 1
ATOM 4724 O O . TRP A 1 595 ? 16.837 -3.780 26.218 1.00 95.50 595 TRP A O 1
ATOM 4734 N N . LEU A 1 596 ? 18.417 -3.551 27.813 1.00 94.69 596 LEU A N 1
ATOM 4735 C CA . LEU A 1 596 ? 17.584 -3.716 29.003 1.00 94.69 596 LEU A CA 1
ATOM 4736 C C . LEU A 1 596 ? 17.920 -2.616 30.017 1.00 94.69 596 LEU A C 1
ATOM 4738 O O . LEU A 1 596 ? 19.069 -2.180 30.131 1.00 94.69 596 LEU A O 1
ATOM 4742 N N . THR A 1 597 ? 16.929 -2.180 30.783 1.00 93.56 597 THR A N 1
ATOM 4743 C CA . THR A 1 597 ? 17.064 -1.168 31.833 1.00 93.56 597 THR A CA 1
ATOM 4744 C C . THR A 1 597 ? 16.028 -1.375 32.937 1.00 93.56 597 THR A C 1
ATOM 4746 O O . THR A 1 597 ? 14.961 -1.932 32.699 1.00 93.56 597 THR A O 1
ATOM 4749 N N . ASP A 1 598 ? 16.324 -0.897 34.141 1.00 90.81 598 ASP A N 1
ATOM 4750 C CA . ASP A 1 598 ? 15.349 -0.701 35.228 1.00 90.81 598 ASP A CA 1
ATOM 4751 C C . ASP A 1 598 ? 14.721 0.710 35.208 1.00 90.81 598 ASP A C 1
ATOM 4753 O O . ASP A 1 598 ? 14.040 1.122 36.147 1.00 90.81 598 ASP A O 1
ATOM 4757 N N . SER A 1 599 ? 14.999 1.487 34.154 1.00 87.31 599 SER A N 1
ATOM 4758 C CA . SER A 1 599 ? 14.639 2.899 33.961 1.00 87.31 599 SER A CA 1
ATOM 4759 C C . SER A 1 599 ? 15.257 3.895 34.951 1.00 87.31 599 SER A C 1
ATOM 4761 O O . SER A 1 599 ? 15.112 5.103 34.752 1.00 87.31 599 SER A O 1
ATOM 4763 N N . THR A 1 600 ? 15.953 3.441 35.997 1.00 87.31 600 THR A N 1
ATOM 4764 C CA . THR A 1 600 ? 16.353 4.293 37.127 1.00 87.31 600 THR A CA 1
ATOM 4765 C C . THR A 1 600 ? 17.856 4.312 37.375 1.00 87.31 600 THR A C 1
ATOM 4767 O O . THR A 1 600 ? 18.410 5.403 37.505 1.00 87.31 600 THR A O 1
ATOM 4770 N N . ALA A 1 601 ? 18.529 3.160 37.400 1.00 89.50 601 ALA A N 1
ATOM 4771 C CA . ALA A 1 601 ? 19.933 3.052 37.795 1.00 89.50 601 ALA A CA 1
ATOM 4772 C C . ALA A 1 601 ? 20.791 2.236 36.820 1.00 89.50 601 ALA A C 1
ATOM 4774 O O . ALA A 1 601 ? 21.995 2.493 36.703 1.00 89.50 601 ALA A O 1
ATOM 4775 N N . HIS A 1 602 ? 20.206 1.296 36.082 1.00 94.06 602 HIS A N 1
ATOM 4776 C CA . HIS A 1 602 ? 20.950 0.288 35.340 1.00 94.06 602 HIS A CA 1
ATOM 4777 C C . HIS A 1 602 ? 20.544 0.228 33.867 1.00 94.06 602 HIS A C 1
ATOM 4779 O O . HIS A 1 602 ? 19.366 0.260 33.519 1.00 94.06 602 HIS A O 1
ATOM 4785 N N . PHE A 1 603 ? 21.539 0.145 32.983 1.00 94.88 603 PHE A N 1
ATOM 4786 C CA . PHE A 1 603 ? 21.355 -0.047 31.548 1.00 94.88 603 PHE A CA 1
ATOM 4787 C C . PHE A 1 603 ? 22.382 -1.056 31.037 1.00 94.88 603 PHE A C 1
ATOM 4789 O O . PHE A 1 603 ? 23.582 -0.920 31.285 1.00 94.88 603 PHE A O 1
ATOM 4796 N N . ILE A 1 604 ? 21.926 -2.056 30.298 1.00 95.00 604 ILE A N 1
ATOM 4797 C CA . ILE A 1 604 ? 22.778 -3.023 29.611 1.00 95.00 604 ILE A CA 1
ATOM 4798 C C . ILE A 1 604 ? 22.344 -3.104 28.156 1.00 95.00 604 ILE A C 1
ATOM 4800 O O . ILE A 1 604 ? 21.160 -3.032 27.845 1.00 95.00 604 ILE A O 1
ATOM 4804 N N . ARG A 1 605 ? 23.301 -3.258 27.249 1.00 95.50 605 ARG A N 1
ATOM 4805 C CA . ARG A 1 605 ? 23.020 -3.576 25.849 1.00 95.50 605 ARG A CA 1
ATOM 4806 C C . ARG A 1 605 ? 23.884 -4.727 25.384 1.00 95.50 605 ARG A C 1
ATOM 4808 O O . ARG A 1 605 ? 25.015 -4.874 25.852 1.00 95.50 605 ARG A O 1
ATOM 4815 N N . GLY A 1 606 ? 23.339 -5.505 24.463 1.00 95.25 606 GLY A N 1
ATOM 4816 C CA . GLY A 1 606 ? 23.972 -6.674 23.886 1.00 95.25 606 GLY A CA 1
ATOM 4817 C C . GLY A 1 606 ? 23.956 -6.641 22.367 1.00 95.25 606 GLY A C 1
ATOM 4818 O O . GLY A 1 606 ? 23.019 -6.128 21.757 1.00 95.25 606 GLY A O 1
ATOM 4819 N N . SER A 1 607 ? 24.984 -7.208 21.740 1.00 94.50 607 SER A N 1
ATOM 4820 C CA . SER A 1 607 ? 24.999 -7.427 20.289 1.00 94.50 607 SER A CA 1
ATOM 4821 C C . SER A 1 607 ? 25.668 -8.750 19.944 1.00 94.50 607 SER A C 1
ATOM 4823 O O . SER A 1 607 ? 26.777 -9.029 20.397 1.00 94.50 607 SER A O 1
ATOM 4825 N N . LEU A 1 608 ? 24.976 -9.571 19.156 1.00 93.44 608 LEU A N 1
ATOM 4826 C CA . LEU A 1 608 ? 25.464 -10.857 18.672 1.00 93.44 608 LEU A CA 1
ATOM 4827 C C . LEU A 1 608 ? 26.241 -10.647 17.372 1.00 93.44 608 LEU A C 1
ATOM 4829 O O . LEU A 1 608 ? 25.732 -10.010 16.448 1.00 93.44 608 LEU A O 1
ATOM 4833 N N . TYR A 1 609 ? 27.441 -11.214 17.284 1.00 90.25 609 TYR A N 1
ATOM 4834 C CA . TYR A 1 609 ? 28.255 -11.255 16.071 1.00 90.25 609 TYR A CA 1
ATOM 4835 C C . TYR A 1 609 ? 28.712 -12.679 15.778 1.00 90.25 609 TYR A C 1
ATOM 4837 O O . TYR A 1 609 ? 29.025 -13.440 16.690 1.00 90.25 609 TYR A O 1
ATOM 4845 N N . PHE A 1 610 ? 28.807 -13.005 14.490 1.00 86.31 610 PHE A N 1
ATOM 4846 C CA . PHE A 1 610 ? 29.428 -14.236 14.010 1.00 86.31 610 PHE A CA 1
ATOM 4847 C C . PHE A 1 610 ? 30.767 -13.906 13.351 1.00 86.31 610 PHE A C 1
ATOM 4849 O O . PHE A 1 610 ? 30.830 -13.130 12.398 1.00 86.31 610 PHE A O 1
ATOM 4856 N N . TYR A 1 611 ? 31.842 -14.542 13.809 1.00 76.12 611 TYR A N 1
ATOM 4857 C CA . TYR A 1 611 ? 33.181 -14.439 13.222 1.00 76.12 611 TYR A CA 1
ATOM 4858 C C . TYR A 1 611 ? 33.351 -15.403 12.037 1.00 76.12 611 TYR A C 1
ATOM 4860 O O . TYR A 1 611 ? 34.305 -16.180 11.949 1.00 76.12 611 TYR A O 1
ATOM 4868 N N . ALA A 1 612 ? 32.395 -15.355 11.109 1.00 69.75 612 ALA A N 1
ATOM 4869 C CA . ALA A 1 612 ? 32.382 -16.087 9.848 1.00 69.75 612 ALA A CA 1
ATOM 4870 C C . ALA A 1 612 ? 31.830 -15.178 8.738 1.00 69.75 612 ALA A C 1
ATOM 4872 O O . ALA A 1 612 ? 31.015 -14.299 9.006 1.00 69.75 612 ALA A O 1
ATOM 4873 N N . VAL A 1 613 ? 32.270 -15.365 7.486 1.00 59.88 613 VAL A N 1
ATOM 4874 C CA . VAL A 1 613 ? 31.702 -14.616 6.349 1.00 59.88 613 VAL A CA 1
ATOM 4875 C C . VAL A 1 613 ? 30.219 -14.976 6.258 1.00 59.88 613 VAL A C 1
ATOM 4877 O O . VAL A 1 613 ? 29.914 -16.161 6.099 1.00 59.88 613 VAL A O 1
ATOM 4880 N N . PRO A 1 614 ? 29.299 -14.006 6.382 1.00 56.00 614 PRO A N 1
ATOM 4881 C CA . PRO A 1 614 ? 27.895 -14.328 6.508 1.00 56.00 614 PRO A CA 1
ATOM 4882 C C . PRO A 1 614 ? 27.367 -14.806 5.150 1.00 56.00 614 PRO A C 1
ATOM 4884 O O . PRO A 1 614 ? 27.220 -14.052 4.185 1.00 56.00 614 PRO A O 1
ATOM 4887 N N . ASN A 1 615 ? 27.166 -16.121 5.068 1.00 62.06 615 ASN A N 1
ATOM 4888 C CA . ASN A 1 615 ? 26.379 -16.764 4.033 1.00 62.06 615 ASN A CA 1
ATOM 4889 C C . ASN A 1 615 ? 25.085 -17.253 4.704 1.00 62.06 615 ASN A C 1
ATOM 4891 O O . ASN A 1 615 ? 25.148 -18.216 5.482 1.00 62.06 615 ASN A O 1
ATOM 4895 N N . PRO A 1 616 ? 23.939 -16.588 4.465 1.00 58.59 616 PRO A N 1
ATOM 4896 C CA . PRO A 1 616 ? 22.689 -16.875 5.169 1.00 58.59 616 PRO A CA 1
ATOM 4897 C C . PRO A 1 616 ? 22.260 -18.340 5.018 1.00 58.59 616 PRO A C 1
ATOM 4899 O O . PRO A 1 616 ? 21.746 -18.926 5.966 1.00 58.59 616 PRO A O 1
ATOM 4902 N N . ASP A 1 617 ? 22.583 -18.970 3.887 1.00 60.53 617 ASP A N 1
ATOM 4903 C CA . ASP A 1 617 ? 22.212 -20.359 3.610 1.00 60.53 617 ASP A CA 1
ATOM 4904 C C . ASP A 1 617 ? 23.011 -21.391 4.421 1.00 60.53 617 ASP A C 1
ATOM 4906 O O . ASP A 1 617 ? 22.600 -22.541 4.511 1.00 60.53 617 ASP A O 1
ATOM 4910 N N . SER A 1 618 ? 24.156 -21.029 5.011 1.00 65.19 618 SER A N 1
ATOM 4911 C CA . SER A 1 618 ? 24.986 -21.967 5.791 1.00 65.19 618 SER A CA 1
ATOM 4912 C C . SER A 1 618 ? 24.918 -21.738 7.300 1.00 65.19 618 SER A C 1
ATOM 4914 O O . SER A 1 618 ? 25.158 -22.675 8.057 1.00 65.19 618 SER A O 1
ATOM 4916 N N . ILE A 1 619 ? 24.609 -20.514 7.740 1.00 72.62 619 ILE A N 1
ATOM 4917 C CA . ILE A 1 619 ? 24.649 -20.125 9.159 1.00 72.62 619 ILE A CA 1
ATOM 4918 C C . ILE A 1 619 ? 23.258 -20.165 9.806 1.00 72.62 619 ILE A C 1
ATOM 4920 O O . ILE A 1 619 ? 23.192 -20.291 11.023 1.00 72.62 619 ILE A O 1
ATOM 4924 N N . ALA A 1 620 ? 22.162 -20.136 9.034 1.00 77.81 620 ALA A N 1
ATOM 4925 C CA . ALA A 1 620 ? 20.797 -20.063 9.575 1.00 77.81 620 ALA A CA 1
ATOM 4926 C C . ALA A 1 620 ? 20.493 -21.062 10.719 1.00 77.81 620 ALA A C 1
ATOM 4928 O O . ALA A 1 620 ? 20.051 -20.602 11.765 1.00 77.81 620 ALA A O 1
ATOM 4929 N N . PRO A 1 621 ? 20.834 -22.368 10.642 1.00 82.31 621 PRO A N 1
ATOM 4930 C CA . PRO A 1 621 ? 20.551 -23.293 11.746 1.00 82.31 621 PRO A CA 1
ATOM 4931 C C . PRO A 1 621 ? 21.301 -22.955 13.044 1.00 82.31 621 PRO A C 1
ATOM 4933 O O . PRO A 1 621 ? 20.788 -23.162 14.139 1.00 82.31 621 PRO A O 1
ATOM 4936 N N . VAL A 1 622 ? 22.527 -22.433 12.927 1.00 85.12 622 VAL A N 1
ATOM 4937 C CA . VAL A 1 622 ? 23.336 -21.992 14.074 1.00 85.12 622 VAL A CA 1
ATOM 4938 C C . VAL A 1 622 ? 22.820 -20.660 14.602 1.00 85.12 622 VAL A C 1
ATOM 4940 O O . VAL A 1 622 ? 22.781 -20.450 15.811 1.00 85.12 622 VAL A O 1
ATOM 4943 N N . LEU A 1 623 ? 22.407 -19.770 13.699 1.00 85.94 623 LEU A N 1
ATOM 4944 C CA . LEU A 1 623 ? 21.799 -18.500 14.053 1.00 85.94 623 LEU A CA 1
ATOM 4945 C C . LEU A 1 623 ? 20.536 -18.725 14.882 1.00 85.94 623 LEU A C 1
ATOM 4947 O O . LEU A 1 623 ? 20.459 -18.197 15.983 1.00 85.94 623 LEU A O 1
ATOM 4951 N N . ASP A 1 624 ? 19.607 -19.548 14.402 1.00 87.31 624 ASP A N 1
ATOM 4952 C CA . ASP A 1 624 ? 18.346 -19.852 15.088 1.00 87.31 624 ASP A CA 1
ATOM 4953 C C . ASP A 1 624 ? 18.600 -20.519 16.456 1.00 87.31 624 ASP A C 1
ATOM 4955 O O . ASP A 1 624 ? 17.956 -20.203 17.465 1.00 87.31 624 ASP A O 1
ATOM 4959 N N . PHE A 1 625 ? 19.605 -21.399 16.524 1.00 90.00 625 PHE A N 1
ATOM 4960 C CA . PHE A 1 625 ? 20.020 -22.052 17.764 1.00 90.00 625 PHE A CA 1
ATOM 4961 C C . PHE A 1 625 ? 20.569 -21.060 18.805 1.00 90.00 625 PHE A C 1
ATOM 4963 O O . PHE A 1 625 ? 20.121 -21.067 19.952 1.00 90.00 625 PHE A O 1
ATOM 4970 N N . VAL A 1 626 ? 21.494 -20.176 18.411 1.00 90.38 626 VAL A N 1
ATOM 4971 C CA . VAL A 1 626 ? 22.095 -19.177 19.315 1.00 90.38 626 VAL A CA 1
ATOM 4972 C C . VAL A 1 626 ? 21.098 -18.064 19.651 1.00 90.38 626 VAL A C 1
ATOM 4974 O O . VAL A 1 626 ? 21.059 -17.601 20.787 1.00 90.38 626 VAL A O 1
ATOM 4977 N N . GLN A 1 627 ? 20.250 -17.645 18.708 1.00 90.44 627 GLN A N 1
ATOM 4978 C CA . GLN A 1 627 ? 19.221 -16.627 18.954 1.00 90.44 627 GLN A CA 1
ATOM 4979 C C . GLN A 1 627 ? 18.254 -17.053 20.052 1.00 90.44 627 GLN A C 1
ATOM 4981 O O . GLN A 1 627 ? 17.919 -16.241 20.909 1.00 90.44 627 GLN A O 1
ATOM 4986 N N . SER A 1 628 ? 17.845 -18.321 20.061 1.00 91.06 628 SER A N 1
ATOM 4987 C CA . SER A 1 628 ? 16.985 -18.842 21.124 1.00 91.06 628 SER A CA 1
ATOM 4988 C C . SER A 1 628 ? 17.697 -18.911 22.485 1.00 91.06 628 SER A C 1
ATOM 4990 O O . SER A 1 628 ? 17.037 -18.752 23.504 1.00 91.06 628 SER A O 1
ATOM 4992 N N . ASP A 1 629 ? 19.028 -19.060 22.536 1.00 92.94 629 ASP A N 1
ATOM 4993 C CA . ASP A 1 629 ? 19.789 -18.927 23.795 1.00 92.94 629 ASP A CA 1
ATOM 4994 C C . ASP A 1 629 ? 19.867 -17.480 24.284 1.00 92.94 629 ASP A C 1
ATOM 4996 O O . ASP A 1 629 ? 19.753 -17.225 25.482 1.00 92.94 629 ASP A O 1
ATOM 5000 N N . VAL A 1 630 ? 20.042 -16.523 23.367 1.00 92.50 630 VAL A N 1
ATOM 5001 C CA . VAL A 1 630 ? 20.014 -15.098 23.721 1.00 92.50 630 VAL A CA 1
ATOM 5002 C C . VAL A 1 630 ? 18.621 -14.694 24.187 1.00 92.50 630 VAL A C 1
ATOM 5004 O O . VAL A 1 630 ? 18.507 -13.953 25.153 1.00 92.50 630 VAL A O 1
ATOM 5007 N N . GLN A 1 631 ? 17.564 -15.199 23.554 1.00 91.12 631 GLN A N 1
ATOM 5008 C CA . GLN A 1 631 ? 16.200 -14.941 23.998 1.00 91.12 631 GLN A CA 1
ATOM 5009 C C . GLN A 1 631 ? 15.960 -15.495 25.412 1.00 91.12 631 GLN A C 1
ATOM 5011 O O . GLN A 1 631 ? 15.519 -14.740 26.269 1.00 91.12 631 GLN A O 1
ATOM 5016 N N . HIS A 1 632 ? 16.373 -16.738 25.699 1.00 92.12 632 HIS A N 1
ATOM 5017 C CA . HIS A 1 632 ? 16.302 -17.309 27.055 1.00 92.12 632 HIS A CA 1
ATOM 5018 C C . HIS A 1 632 ? 17.068 -16.466 28.086 1.00 92.12 632 HIS A C 1
ATOM 5020 O O . HIS A 1 632 ? 16.587 -16.247 29.195 1.00 92.12 632 HIS A O 1
ATOM 5026 N N . PHE A 1 633 ? 18.243 -15.943 27.716 1.00 92.94 633 PHE A N 1
ATOM 5027 C CA . PHE A 1 633 ? 18.990 -15.005 28.558 1.00 92.94 633 PHE A CA 1
ATOM 5028 C C . PHE A 1 633 ? 18.185 -13.731 28.860 1.00 92.94 633 PHE A C 1
ATOM 5030 O O . PHE A 1 633 ? 18.189 -13.260 29.990 1.00 92.94 633 PHE A O 1
ATOM 5037 N N . LEU A 1 634 ? 17.475 -13.167 27.881 1.00 92.75 634 LEU A N 1
ATOM 5038 C CA . LEU A 1 634 ? 16.653 -11.969 28.094 1.00 92.75 634 LEU A CA 1
ATOM 5039 C C . LEU A 1 634 ? 15.431 -12.262 28.972 1.00 92.75 634 LEU A C 1
ATOM 5041 O O . LEU A 1 634 ? 15.115 -11.470 29.855 1.00 92.75 634 LEU A O 1
ATOM 5045 N N . GLU A 1 635 ? 14.782 -13.408 28.762 1.00 90.31 635 GLU A N 1
ATOM 5046 C CA . GLU A 1 635 ? 13.607 -13.850 29.524 1.00 90.31 635 GLU A CA 1
ATOM 5047 C C . GLU A 1 635 ? 13.943 -14.143 30.993 1.00 90.31 635 GLU A C 1
ATOM 5049 O O . GLU A 1 635 ? 13.101 -13.955 31.868 1.00 90.31 635 GLU A O 1
ATOM 5054 N N . ARG A 1 636 ? 15.170 -14.597 31.283 1.00 92.06 636 ARG A N 1
ATOM 5055 C CA . ARG A 1 636 ? 15.651 -14.931 32.637 1.00 92.06 636 ARG A CA 1
ATOM 5056 C C . ARG A 1 636 ? 16.541 -13.864 33.265 1.00 92.06 636 ARG A C 1
ATOM 5058 O O . ARG A 1 636 ? 17.132 -14.117 34.312 1.00 92.06 636 ARG A O 1
ATOM 5065 N N . PHE A 1 637 ? 16.637 -12.692 32.649 1.00 93.44 637 PHE A N 1
ATOM 5066 C CA . PHE A 1 637 ? 17.465 -11.602 33.141 1.00 93.44 637 PHE A CA 1
ATOM 5067 C C . PHE A 1 637 ? 16.876 -10.958 34.404 1.00 93.44 637 PHE A C 1
ATOM 5069 O O . PHE A 1 637 ? 15.688 -10.633 34.450 1.00 93.44 637 PHE A O 1
ATOM 5076 N N . HIS A 1 638 ? 17.725 -10.673 35.396 1.00 91.31 638 HIS A N 1
ATOM 5077 C CA . HIS A 1 638 ? 17.341 -9.945 36.609 1.00 91.31 638 HIS A CA 1
ATOM 5078 C C . HIS A 1 638 ? 18.417 -8.962 37.086 1.00 91.31 638 HIS A C 1
ATOM 5080 O O . HIS A 1 638 ? 19.622 -9.193 36.949 1.00 91.31 638 HIS A O 1
ATOM 5086 N N . TRP A 1 639 ? 17.965 -7.861 37.693 1.00 91.50 639 TRP A N 1
ATOM 5087 C CA . TRP A 1 639 ? 18.810 -6.931 38.451 1.00 91.50 639 TRP A CA 1
ATOM 5088 C C . TRP A 1 639 ? 19.013 -7.445 39.888 1.00 91.50 639 TRP A C 1
ATOM 5090 O O . TRP A 1 639 ? 18.128 -8.107 40.433 1.00 91.50 639 TRP A O 1
ATOM 5100 N N . LYS A 1 640 ? 20.175 -7.169 40.489 1.00 87.06 640 LYS A N 1
ATOM 5101 C CA . LYS A 1 640 ? 20.535 -7.598 41.856 1.00 87.06 640 LYS A CA 1
ATOM 5102 C C . LYS A 1 640 ? 20.165 -6.609 42.947 1.00 87.06 640 LYS A C 1
ATOM 5104 O O . LYS A 1 640 ? 20.285 -5.391 42.691 1.00 87.06 640 LYS A O 1
#

Mean predicted aligned error: 22.02 Å